Protein 1GGP (pdb70)

Nearest PDB structures (foldseek):
  1ggp-assembly1_A  TM=1.004E+00  e=8.289E-54  Trichosanthes kirilowii
  4zlb-assembly1_A  TM=9.704E-01  e=1.045E-26  Momordica charantia
  1cf5-assembly2_B  TM=9.582E-01  e=6.736E-24  Momordica charantia
  3bwh-assembly1_A  TM=9.486E-01  e=6.736E-24  Cucurbita moschata
  1hwp-assembly1_A  TM=9.350E-01  e=6.529E-22  Sambucus ebulus

Organism: Trichosanthes kirilowii (NCBI:txid3677)

Foldseek 3Di:
DDLVVLVVQLVCVLVVQFDDDDPQATAGDAPPADLVGQWDWDWDAAPRQMKIFTFGSQAGFTQWMDQPQEIEGEPPHDPSCCVPPVVNHDYYYDPHGRDQVTLCVVLVHHQQPAKEECVHLNCLSVCVNVDPSSSNSSSRPCQQRVLCSFWVVSSCVNNVCVVVVHIHGDDQQSVLCSVCQQVLQAQQAQCVVVPFFGDFFRWGADPVRHTDTDGGCPDCNHPVTGRYHNDDHD/DFKDKFFKAAQPLFGWFFPPQDAAFTFIWGARDDPDQRGMWMQGDLQFTAGNQFTWFWDPPPFTGTHTHHPVVDDPLGGHWDADLLQWIGRVSVQWTWFFPDRDHRGTTGIGHPLLWLRGGMATHRDFFWDKFWKAFPPRWTWFQPDPQWAIFTHHDPPDDQRRIWTQGRSQATAGDVPRFKTWFAPPLPDWDFIGIDGPPGGLGRHWGQDPLQFIARVNVRWTWADPPRDGHPGGIHTHHDPVPSRRGMDTHD

CATH classification: 3.40.420.10 (+1 more: 4.10.470.10)

Secondary structure (P-SEA, 3-state):
ccaaaaaaaaaaaaaaccccccccccccccccccccccbbbbbbccccbbbbbbcccccccccccccccbbbbccccccccccccccccccccccccccaaaaaaaccccccccccccccccaaaaaaacccccaaaaaaaccccaaaaacaaaaaaaaaaaaacccccccaaaaaaaaaaaaaaaaaaacccccccccbbbbbbccccccccccccccccccccccccccccc/cccccccccccccbbbbccccccccbbbbbcccccccccbbbbcccccccccccccccccccbbbbbccccccccccccbbbbccccccccccccbbbbbcccccccbbbbbccccccccbbbbcccccbbbbbbbcccccccccccccccbbbbcccccccccbbbbcccbbbbbcccccccccccccccccbbbbccccccccccccccccccccccccccccccccccccccbbbbbcccccccccccccc

InterPro domains:
  IPR001574 Ribosome-inactivating protein [PF00161] (3-189)
  IPR001574 Ribosome-inactivating protein [PTHR33453] (46-208)
  IPR016138 Ribosome-inactivating protein, subdomain 1 [G3DSA:3.40.420.10] (1-149)
  IPR016139 Ribosome-inactivating protein, subdomain 2 [G3DSA:4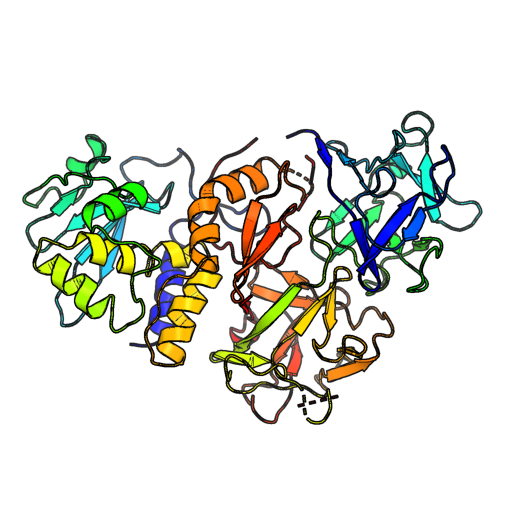.10.470.10] (150-234)
  IPR017988 Ribosome-inactivating protein conserved site [PS00275] (142-158)
  IPR017989 Ribosome-inactivating protein type 1/2 [PR00396] (4-17)
  IPR017989 Ribosome-inactivating protein type 1/2 [PR00396] (50-65)
  IPR017989 Ribosome-inactivating protein type 1/2 [PR00396] (111-125)
  IPR017989 Ribosome-inactivating protein type 1/2 [PR00396] (138-158)
  IPR017989 Ribosome-inactivating protein type 1/2 [PR00396] (172-189)
  IPR036041 Ribosome-inactivating protein superfamily [SSF56371] (2-230)

Solvent-accessible surface area: 20089 Å² total; per-residue (Å²): 137,68,39,72,72,30,41,52,54,0,84,126,35,24,96,80,11,57,13,124,101,68,74,38,3,17,11,4,56,37,78,86,39,88,109,82,121,14,49,31,86,31,112,20,76,38,102,131,52,100,4,16,17,2,10,26,17,38,66,16,32,7,10,0,8,72,16,59,71,48,0,20,0,4,51,64,24,75,58,60,0,45,90,60,30,20,68,220,22,64,65,77,105,23,82,29,37,36,73,33,54,40,0,25,155,51,16,66,32,69,24,113,65,9,80,1,1,44,86,13,44,89,69,0,6,32,37,4,57,76,72,102,105,11,8,103,12,8,0,9,11,11,2,5,24,14,2,0,4,25,0,33,2,0,17,19,21,0,4,42,7,38,55,87,166,69,60,53,41,0,45,18,0,0,26,14,3,7,91,29,13,46,82,10,0,31,28,3,26,10,4,83,21,2,37,0,1,3,85,69,55,12,56,6,41,9,51,96,90,93,89,33,66,4,8,0,7,24,12,24,10,2,24,4,4,0,10,1,0,27,110,88,67,107,93,55,62,11,75,2,19,3,0,0,33,57,18,37,0,2,7,0,72,59,96,38,129,67,61,18,25,2,2,0,60,99,36,41,125,48,111,19,1,64,2,33,1,54,160,57,23,13,0,60,24,53,62,13,0,4,10,13,46,76,87,167,116,17,38,1,7,6,82,65,38,124,123,20,65,80,104,59,6,32,0,93,18,47,81,27,2,6,0,38,0,69,61,48,64,44,0,3,3,1,56,47,26,93,50,105,33,92,2,18,5,99,90,60,62,73,11,7,13,4,1,2,12,0,0,29,46,13,79,42,27,47,4,32,0,11,15,18,80,45,36,0,0,35,13,4,92,54,59,50,32,0,54,1,26,149,37,184,89,64,50,38,76,0,40,2,4,15,16,0,2,24,4,4,15,11,76,104,65,55,96,14,0,0,22,7,56,81,38,95,49,71,139,25,2,56,9,42,132,36,84,10,50,13,25,1,0,6,16,24,34,31,85,2,7,0,22,2,2,128,42,94,47,10,0,10,9,85,50,80,56,13,69,71,91,26,2,10,9,84,145,101,45,101,36,107,45,9,83,2,12,7,18,18

B-factor: mean 17.13, std 18.04, range [2.0, 98.89]

Structure (mmCIF, N/CA/C/O backbone):
data_1GGP
#
_entry.id   1GGP
#
_cell.length_a   44.960
_cell.length_b   69.870
_cell.length_c   180.960
_cell.angle_alpha   90.00
_cell.angle_beta   90.00
_cell.angle_gamma   90.00
#
_symmetry.space_group_name_H-M   'P 21 21 21'
#
loop_
_entity.id
_entity.type
_entity.pdbx_description
1 polymer 'PROTEIN (LECTIN 1 A CHAIN)'
2 polymer 'PROTEIN (LECTIN 1 B CHAIN)'
3 water water
#
loop_
_atom_site.group_PDB
_atom_site.id
_atom_site.type_symbol
_atom_site.label_atom_id
_atom_site.label_alt_id
_atom_site.label_comp_id
_atom_site.label_asym_id
_atom_site.label_entity_id
_atom_site.label_seq_id
_atom_site.pdbx_PDB_ins_code
_atom_site.Cartn_x
_atom_site.Cartn_y
_atom_site.Cartn_z
_atom_site.occupancy
_atom_site.B_iso_or_equiv
_atom_site.auth_seq_id
_atom_site.auth_comp_id
_atom_site.auth_asym_id
_atom_site.auth_atom_id
_atom_site.pdbx_PDB_model_num
ATOM 1 N N . SER A 1 1 ? 34.295 23.272 46.176 1.00 60.15 12 SER A N 1
ATOM 2 C CA . SER A 1 1 ? 35.027 22.834 44.950 1.00 60.15 12 SER A CA 1
ATOM 3 C C . SER A 1 1 ? 34.095 22.088 44.001 1.00 60.15 12 SER A C 1
ATOM 4 O O . SER A 1 1 ? 34.312 20.916 43.687 1.00 70.23 12 SER A O 1
ATOM 7 N N . THR A 1 2 ? 33.049 22.773 43.554 1.00 10.45 13 THR A N 1
ATOM 8 C CA . THR A 1 2 ? 32.094 22.172 42.633 1.00 10.45 13 THR A CA 1
ATOM 9 C C . THR A 1 2 ? 31.628 23.182 41.582 1.00 10.45 13 THR A C 1
ATOM 10 O O . THR A 1 2 ? 31.674 24.391 41.801 1.00 16.97 13 THR A O 1
ATOM 14 N N . ASP A 1 3 ? 31.206 22.664 40.432 1.00 30.65 14 ASP A N 1
ATOM 15 C CA . ASP A 1 3 ? 30.741 23.490 39.328 1.00 30.65 14 ASP A CA 1
ATOM 16 C C . ASP A 1 3 ? 29.389 24.117 39.628 1.00 30.65 14 ASP A C 1
ATOM 17 O O . ASP A 1 3 ? 29.146 25.273 39.285 1.00 7.68 14 ASP A O 1
ATOM 22 N N . ALA A 1 4 ? 28.507 23.346 40.256 1.00 2.11 15 ALA A N 1
ATOM 23 C CA . ALA A 1 4 ? 27.179 23.822 40.605 1.00 2.11 15 ALA A CA 1
ATOM 24 C C . ALA A 1 4 ? 27.286 24.949 41.623 1.00 2.11 15 ALA A C 1
ATOM 25 O O . ALA A 1 4 ? 26.641 25.989 41.484 1.00 35.54 15 ALA A O 1
ATOM 27 N N . SER A 1 5 ? 28.109 24.733 42.644 1.00 27.09 16 SER A N 1
ATOM 28 C CA . SER A 1 5 ? 28.315 25.720 43.697 1.00 27.09 16 SER A CA 1
ATOM 29 C C . SER A 1 5 ? 28.859 26.999 43.088 1.00 27.09 16 SER A C 1
ATOM 30 O O . SER A 1 5 ? 28.486 28.103 43.491 1.00 7.38 16 SER A O 1
ATOM 33 N N . TYR A 1 6 ? 29.744 26.830 42.111 1.00 62.29 17 TYR A N 1
ATOM 34 C CA . TYR A 1 6 ? 30.366 27.943 41.407 1.00 62.29 17 TYR A CA 1
ATOM 35 C C . TYR A 1 6 ? 29.396 28.526 40.390 1.00 62.29 17 TYR A C 1
ATOM 36 O O . TYR A 1 6 ? 29.366 29.739 40.167 1.00 2.21 17 TYR A O 1
ATOM 45 N N . ASN A 1 7 ? 28.619 27.648 39.762 1.00 2.41 18 ASN A N 1
ATOM 46 C CA . ASN A 1 7 ? 27.637 28.070 38.779 1.00 2.41 18 ASN A CA 1
ATOM 47 C C . ASN A 1 7 ? 26.644 28.936 39.520 1.00 2.41 18 ASN A C 1
ATOM 48 O O . ASN A 1 7 ? 26.522 30.133 39.245 1.00 20.10 18 ASN A O 1
ATOM 53 N N . ALA A 1 8 ? 25.943 28.332 40.474 1.00 24.86 19 ALA A N 1
ATOM 54 C CA . ALA A 1 8 ? 24.965 29.065 41.259 1.00 24.86 19 ALA A CA 1
ATOM 55 C C . ALA A 1 8 ? 25.591 30.383 41.716 1.00 24.86 19 ALA A C 1
ATOM 56 O O . ALA A 1 8 ? 24.947 31.430 41.686 1.00 9.30 19 ALA A O 1
ATOM 58 N N . ASP A 1 9 ? 26.858 30.327 42.114 1.00 4.78 20 ASP A N 1
ATOM 59 C CA . ASP A 1 9 ? 27.570 31.515 42.566 1.00 4.78 20 ASP A CA 1
ATOM 60 C C . ASP A 1 9 ? 27.463 32.698 41.593 1.00 4.78 20 ASP A C 1
ATOM 61 O O . ASP A 1 9 ? 26.894 33.736 41.941 1.00 23.86 20 ASP A O 1
ATOM 66 N N . ILE A 1 10 ? 28.009 32.547 40.383 1.00 2.18 21 ILE A N 1
ATOM 67 C CA . ILE A 1 10 ? 27.966 33.631 39.400 1.00 2.18 21 ILE A CA 1
ATOM 68 C C . ILE A 1 10 ? 26.538 33.907 38.948 1.00 2.18 21 ILE A C 1
ATOM 69 O O . ILE A 1 10 ? 26.232 35.001 38.474 1.00 3.52 21 ILE A O 1
ATOM 74 N N . LYS A 1 11 ? 25.664 32.918 39.091 1.00 2.02 22 LYS A N 1
ATOM 75 C CA . LYS A 1 11 ? 24.271 33.104 38.717 1.00 2.02 22 LYS A CA 1
ATOM 76 C C . LYS A 1 11 ? 23.701 34.204 39.613 1.00 2.02 22 LYS A C 1
ATOM 77 O O . LYS A 1 11 ? 23.106 35.163 39.136 1.00 11.34 22 LYS A O 1
ATOM 83 N N . GLU A 1 12 ? 23.908 34.057 40.917 1.00 9.02 23 GLU A N 1
ATOM 84 C CA . GLU A 1 12 ? 23.433 35.026 41.896 1.00 9.02 23 GLU A CA 1
ATOM 85 C C . GLU A 1 12 ? 24.072 36.400 41.687 1.00 9.02 23 GLU A C 1
ATOM 86 O O . GLU A 1 12 ? 23.598 37.405 42.215 1.00 38.77 23 GLU A O 1
ATOM 92 N N . GLU A 1 13 ? 25.154 36.429 40.916 1.00 28.48 24 GLU A N 1
ATOM 93 C CA . GLU A 1 13 ? 25.865 37.669 40.623 1.00 28.48 24 GLU A CA 1
ATOM 94 C C . GLU A 1 13 ? 25.280 38.327 39.377 1.00 28.48 24 GLU A C 1
ATOM 95 O O . GLU A 1 13 ? 25.286 39.550 39.239 1.00 34.46 24 GLU A O 1
ATOM 101 N N . ARG A 1 14 ? 24.774 37.498 38.472 1.00 12.21 25 ARG A N 1
ATOM 102 C CA . ARG A 1 14 ? 24.194 37.981 37.229 1.00 12.21 25 ARG A CA 1
ATOM 103 C C . ARG A 1 14 ? 22.786 38.491 37.452 1.00 12.21 25 ARG A C 1
ATOM 104 O O . ARG A 1 14 ? 22.392 39.481 36.850 1.00 2.26 25 ARG A O 1
ATOM 112 N N . ASP A 1 15 ? 22.025 37.806 38.304 1.00 21.84 26 ASP A N 1
ATOM 113 C CA . ASP A 1 15 ? 20.649 38.210 38.605 1.00 21.84 26 ASP A CA 1
ATOM 114 C C . ASP A 1 15 ? 20.560 38.865 39.982 1.00 21.84 26 ASP A C 1
ATOM 115 O O . ASP A 1 15 ? 19.881 38.379 40.884 1.00 25.25 26 ASP A O 1
ATOM 120 N N . ALA A 1 16 ? 21.268 39.977 40.123 1.00 47.19 27 ALA A N 1
ATOM 121 C CA . ALA A 1 16 ? 21.306 40.738 41.361 1.00 47.19 27 ALA A CA 1
ATOM 122 C C . ALA A 1 16 ? 21.822 42.120 40.995 1.00 47.19 27 ALA A C 1
ATOM 123 O O . ALA A 1 16 ? 21.665 43.085 41.744 1.00 52.86 27 ALA A O 1
ATOM 125 N N . ALA A 1 17 ? 22.439 42.196 39.820 1.00 24.92 28 ALA A N 1
ATOM 126 C CA . ALA A 1 17 ? 22.987 43.443 39.305 1.00 24.92 28 ALA A CA 1
ATOM 127 C C . ALA A 1 17 ? 22.557 43.582 37.851 1.00 24.92 28 ALA A C 1
ATOM 128 O O . ALA A 1 17 ? 23.389 43.726 36.960 1.00 23.72 28 ALA A O 1
ATOM 130 N N . GLU A 1 18 ? 21.251 43.538 37.612 1.00 8.57 29 GLU A N 1
ATOM 131 C CA . GLU A 1 18 ? 20.749 43.636 36.251 1.00 8.57 29 GLU A CA 1
ATOM 132 C C . GLU A 1 18 ? 19.348 44.230 36.119 1.00 8.57 29 GLU A C 1
ATOM 133 O O . GLU A 1 18 ? 18.402 43.767 36.755 1.00 9.49 29 GLU A O 1
ATOM 139 N N . GLY A 1 19 ? 19.229 45.260 35.286 1.00 2.04 30 GLY A N 1
ATOM 140 C CA . GLY A 1 19 ? 17.942 45.881 35.049 1.00 2.04 30 GLY A CA 1
ATOM 141 C C . GLY A 1 19 ? 17.539 45.455 33.653 1.00 2.04 30 GLY A C 1
ATOM 142 O O . GLY A 1 19 ? 18.414 45.117 32.857 1.00 95.83 30 GLY A O 1
ATOM 143 N N . PRO A 1 20 ? 16.237 45.451 33.317 1.00 72.47 31 PRO A N 1
ATOM 144 C CA . PRO A 1 20 ? 15.691 45.065 32.011 1.00 72.47 31 PRO A CA 1
ATOM 145 C C . PRO A 1 20 ? 16.657 45.005 30.820 1.00 72.47 31 PRO A C 1
ATOM 146 O O . PRO A 1 20 ? 17.415 45.934 30.567 1.00 29.94 31 PRO A O 1
ATOM 150 N N . MET A 1 21 ? 16.591 43.898 30.087 1.00 2.07 32 MET A N 1
ATOM 151 C CA . MET A 1 21 ? 17.452 43.634 28.935 1.00 2.07 32 MET A CA 1
ATOM 152 C C . MET A 1 21 ? 17.123 44.406 27.664 1.00 2.07 32 MET A C 1
ATOM 153 O O . MET A 1 21 ? 16.146 45.153 27.617 1.00 22.37 32 MET A O 1
ATOM 158 N N . ALA A 1 22 ? 17.952 44.203 26.636 1.00 18.13 33 ALA A N 1
ATOM 159 C CA . ALA A 1 22 ? 17.804 44.857 25.330 1.00 18.13 33 ALA A CA 1
ATOM 160 C C . ALA A 1 22 ? 17.544 43.848 24.208 1.00 18.13 33 ALA A C 1
ATOM 161 O O . ALA A 1 22 ? 16.430 43.772 23.685 1.00 89.61 33 ALA A O 1
ATOM 163 N N . HIS A 1 23 ? 18.568 43.086 23.826 1.00 2.00 34 HIS A N 1
ATOM 164 C CA . HIS A 1 23 ? 18.413 42.074 22.778 1.00 2.00 34 HIS A CA 1
ATOM 165 C C . HIS A 1 23 ? 18.253 40.709 23.430 1.00 2.00 34 HIS A C 1
ATOM 166 O O . HIS A 1 23 ? 18.540 39.680 22.825 1.00 2.14 34 HIS A O 1
ATOM 173 N N . GLY A 1 24 ? 17.783 40.707 24.670 1.00 3.05 35 GLY A N 1
ATOM 174 C CA . GLY A 1 24 ? 17.609 39.459 25.383 1.00 3.05 35 GLY A CA 1
ATOM 175 C C . GLY A 1 24 ? 18.728 39.328 26.394 1.00 3.05 35 GLY A C 1
ATOM 176 O O . GLY A 1 24 ? 18.744 38.412 27.220 1.00 33.47 35 GLY A O 1
ATOM 177 N N . ILE A 1 25 ? 19.677 40.255 26.311 1.00 17.75 36 ILE A N 1
ATOM 178 C CA . ILE A 1 25 ? 20.811 40.284 27.220 1.00 17.75 36 ILE A CA 1
ATOM 179 C C . ILE A 1 25 ? 20.564 41.406 28.210 1.00 17.75 36 ILE A C 1
ATOM 180 O O . ILE A 1 25 ? 20.392 42.563 27.819 1.00 2.03 36 ILE A O 1
ATOM 185 N N . PRO A 1 26 ? 20.533 41.076 29.508 1.00 2.04 37 PRO A N 1
ATOM 186 C CA . PRO A 1 26 ? 20.303 42.076 30.557 1.00 2.04 37 PRO A CA 1
ATOM 187 C C . PRO A 1 26 ? 21.350 43.180 30.524 1.00 2.04 37 PRO A C 1
ATOM 188 O O . PRO A 1 26 ? 22.364 43.073 29.844 1.00 3.87 37 PRO A O 1
ATOM 192 N N . ALA A 1 27 ? 21.091 44.244 31.268 1.00 10.67 38 ALA A N 1
ATOM 193 C CA . ALA A 1 27 ? 22.010 45.366 31.329 1.00 10.67 38 ALA A CA 1
ATOM 194 C C . ALA A 1 27 ? 22.049 45.963 32.728 1.00 10.67 38 ALA A C 1
ATOM 195 O O . ALA A 1 27 ? 21.045 45.995 33.444 1.00 5.48 38 ALA A O 1
ATOM 197 N N . LEU A 1 28 ? 23.222 46.440 33.109 1.00 5.10 39 LEU A N 1
ATOM 198 C CA . LEU A 1 28 ? 23.414 47.026 34.423 1.00 5.10 39 LEU A CA 1
ATOM 199 C C . LEU A 1 28 ? 22.565 48.286 34.616 1.00 5.10 39 LEU A C 1
ATOM 200 O O . LEU A 1 28 ? 22.159 48.929 33.642 1.00 2.18 39 LEU A O 1
ATOM 205 N N . ASN A 1 29 ? 22.285 48.626 35.874 1.00 11.36 40 ASN A N 1
ATOM 206 C CA . ASN A 1 29 ? 21.493 49.814 36.187 1.00 11.36 40 ASN A CA 1
ATOM 207 C C . ASN A 1 29 ? 22.262 51.101 35.883 1.00 11.36 40 ASN A C 1
ATOM 208 O O . ASN A 1 29 ? 23.465 51.195 36.140 1.00 18.87 40 ASN A O 1
ATOM 213 N N . ALA A 1 30 ? 21.555 52.085 35.330 1.00 22.41 41 ALA A N 1
ATOM 214 C CA . ALA A 1 30 ? 22.149 53.369 34.971 1.00 22.41 41 ALA A CA 1
ATOM 215 C C . ALA A 1 30 ? 22.266 54.278 36.189 1.00 22.41 41 ALA A C 1
ATOM 216 O O . ALA A 1 30 ? 22.068 53.839 37.323 1.00 2.29 41 ALA A O 1
ATOM 218 N N . GLY A 1 31 ? 22.585 55.547 35.950 1.00 65.43 43 GLY A N 1
ATOM 219 C CA . GLY A 1 31 ? 22.724 56.500 37.038 1.00 65.43 43 GLY A CA 1
ATOM 220 C C . GLY A 1 31 ? 21.566 56.493 38.020 1.00 65.43 43 GLY A C 1
ATOM 221 O O . GLY A 1 31 ? 21.582 57.221 39.013 1.00 38.80 43 GLY A O 1
ATOM 222 N N . ALA A 1 32 ? 20.554 55.679 37.742 1.00 53.39 44 ALA A N 1
ATOM 223 C CA . ALA A 1 32 ? 19.394 55.569 38.614 1.00 53.39 44 ALA A CA 1
ATOM 224 C C . ALA A 1 32 ? 19.766 54.766 39.858 1.00 53.39 44 ALA A C 1
ATOM 225 O O . ALA A 1 32 ? 18.964 53.984 40.369 1.00 75.10 44 ALA A O 1
ATOM 227 N N . LEU A 1 33 ? 20.992 54.960 40.337 1.00 7.17 45 LEU A N 1
ATOM 228 C CA . LEU A 1 33 ? 21.476 54.263 41.523 1.00 7.17 45 LEU A CA 1
ATOM 229 C C . LEU A 1 33 ? 21.940 55.236 42.595 1.00 7.17 45 LEU A C 1
ATOM 230 O O . LEU A 1 33 ? 22.789 56.088 42.343 1.00 2.49 45 LEU A O 1
ATOM 235 N N . ASP A 1 34 ? 21.370 55.105 43.789 1.00 14.82 46 ASP A N 1
ATOM 236 C CA . ASP A 1 34 ? 21.740 55.948 44.920 1.00 14.82 46 ASP A CA 1
ATOM 237 C C . ASP A 1 34 ? 23.041 55.388 45.478 1.00 14.82 46 ASP A C 1
ATOM 238 O O . ASP A 1 34 ? 23.247 54.174 45.466 1.00 71.85 46 ASP A O 1
ATOM 243 N N . GLU A 1 35 ? 23.919 56.259 45.964 1.00 2.06 47 GLU A N 1
ATOM 244 C CA . GLU A 1 35 ? 25.184 55.792 46.522 1.00 2.06 47 GLU A CA 1
ATOM 245 C C . GLU A 1 35 ? 24.841 54.796 47.621 1.00 2.06 47 GLU A C 1
ATOM 246 O O . GLU A 1 35 ? 25.700 54.067 48.120 1.00 36.16 47 GLU A O 1
ATOM 252 N N . ALA A 1 36 ? 23.560 54.771 47.975 1.00 13.43 48 ALA A N 1
ATOM 253 C CA . ALA A 1 36 ? 23.040 53.881 49.000 1.00 13.43 48 ALA A CA 1
ATOM 254 C C . ALA A 1 36 ? 22.524 52.599 48.369 1.00 13.43 48 ALA A C 1
ATOM 255 O O . ALA A 1 36 ? 21.661 51.929 48.929 1.00 29.76 48 ALA A O 1
ATOM 257 N N . ARG A 1 37 ? 23.054 52.266 47.198 1.00 37.18 49 ARG A N 1
ATOM 258 C CA . ARG A 1 37 ? 22.653 51.055 46.495 1.00 37.18 49 ARG A CA 1
ATOM 259 C C . ARG A 1 37 ? 23.538 50.826 45.277 1.00 37.18 49 ARG A C 1
ATOM 260 O O . ARG A 1 37 ? 23.254 49.968 44.440 1.00 28.05 49 ARG A O 1
ATOM 268 N N . ALA A 1 38 ? 24.616 51.598 45.185 1.00 2.01 50 ALA A N 1
ATOM 269 C CA . ALA A 1 38 ? 25.541 51.468 44.069 1.00 2.01 50 ALA A CA 1
ATOM 270 C C . ALA A 1 38 ? 26.612 50.444 44.399 1.00 2.01 50 ALA A C 1
ATOM 271 O O . ALA A 1 38 ? 27.378 50.046 43.528 1.00 18.78 50 ALA A O 1
ATOM 273 N N . TYR A 1 39 ? 26.657 50.002 45.650 1.00 35.51 51 TYR A N 1
ATOM 274 C CA . TYR A 1 39 ? 27.674 49.041 46.055 1.00 35.51 51 TYR A CA 1
ATOM 275 C C . TYR A 1 39 ? 27.169 47.671 46.480 1.00 35.51 51 TYR A C 1
ATOM 276 O O . TYR A 1 39 ? 26.309 47.544 47.350 1.00 9.13 51 TYR A O 1
ATOM 285 N N . ALA A 1 40 ? 27.725 46.642 45.851 1.00 2.00 52 ALA A N 1
ATOM 286 C CA . ALA A 1 40 ? 27.366 45.263 46.152 1.00 2.00 52 ALA A CA 1
ATOM 287 C C . ALA A 1 40 ? 28.540 44.620 46.870 1.00 2.00 52 ALA A C 1
ATOM 288 O O . ALA A 1 40 ? 29.699 44.868 46.527 1.00 13.30 52 ALA A O 1
ATOM 290 N N . THR A 1 41 ? 28.241 43.800 47.868 1.00 3.55 53 THR A N 1
ATOM 291 C CA . THR A 1 41 ? 29.279 43.134 48.641 1.00 3.55 53 THR A CA 1
ATOM 292 C C . THR A 1 41 ? 29.233 41.634 48.396 1.00 3.55 53 THR A C 1
ATOM 293 O O . THR A 1 41 ? 28.183 41.007 48.489 1.00 2.13 53 THR A O 1
ATOM 297 N N . VAL A 1 42 ? 30.385 41.071 48.063 1.00 3.92 54 VAL A N 1
ATOM 298 C CA . VAL A 1 42 ? 30.495 39.647 47.787 1.00 3.92 54 VAL A CA 1
ATOM 299 C C . VAL A 1 42 ? 31.518 39.065 48.755 1.00 3.92 54 VAL A C 1
ATOM 300 O O . VAL A 1 42 ? 32.550 39.681 49.026 1.00 2.00 54 VAL A O 1
ATOM 304 N N . ASP A 1 43 ? 31.225 37.889 49.293 1.00 5.49 55 ASP A N 1
ATOM 305 C CA . ASP A 1 43 ? 32.147 37.251 50.221 1.00 5.49 55 ASP A CA 1
ATOM 306 C C . ASP A 1 43 ? 32.892 36.139 49.503 1.00 5.49 55 ASP A C 1
ATOM 307 O O . ASP A 1 43 ? 32.402 35.583 48.521 1.00 30.87 55 ASP A O 1
ATOM 312 N N . SER A 1 44 ? 34.082 35.822 49.996 1.00 20.68 56 SER A N 1
ATOM 313 C CA . SER A 1 44 ? 34.899 34.776 49.401 1.00 20.68 56 SER A CA 1
ATOM 314 C C . SER A 1 44 ? 35.762 34.095 50.465 1.00 20.68 56 SER A C 1
ATOM 315 O O . SER A 1 44 ? 36.671 34.705 51.026 1.00 5.23 56 SER A O 1
ATOM 318 N N . ALA A 1 45 ? 35.466 32.827 50.736 1.00 36.92 57 ALA A N 1
ATOM 319 C CA . ALA A 1 45 ? 36.204 32.056 51.729 1.00 36.92 57 ALA A CA 1
ATOM 320 C C . ALA A 1 45 ? 37.010 30.933 51.066 1.00 36.92 57 ALA A C 1
ATOM 321 O O . ALA A 1 45 ? 36.762 30.589 49.909 1.00 2.00 57 ALA A O 1
ATOM 323 N N . ASN A 1 46 ? 37.976 30.379 51.803 1.00 42.35 58 ASN A N 1
ATOM 324 C CA . ASN A 1 46 ? 38.821 29.282 51.318 1.00 42.35 58 ASN A CA 1
ATOM 325 C C . ASN A 1 46 ? 39.188 28.333 52.473 1.00 42.35 58 ASN A C 1
ATOM 326 O O . ASN A 1 46 ? 38.366 27.514 52.890 1.00 18.47 58 ASN A O 1
ATOM 331 N N . THR A 1 47 ? 40.417 28.426 52.977 1.00 44.04 60 THR A N 1
ATOM 332 C CA . THR A 1 47 ? 40.836 27.592 54.103 1.00 44.04 60 THR A CA 1
ATOM 333 C C . THR A 1 47 ? 40.333 28.316 55.342 1.00 44.04 60 THR A C 1
ATOM 334 O O . THR A 1 47 ? 40.852 28.137 56.439 1.00 35.19 60 THR A O 1
ATOM 338 N N . ASP A 1 48 ? 39.318 29.146 55.122 1.00 18.56 61 ASP A N 1
ATOM 339 C CA . ASP A 1 48 ? 38.658 29.963 56.138 1.00 18.56 61 ASP A CA 1
ATOM 340 C C . ASP A 1 48 ? 39.274 31.359 56.223 1.00 18.56 61 ASP A C 1
ATOM 341 O O . ASP A 1 48 ? 39.094 32.092 57.199 1.00 38.43 61 ASP A O 1
ATOM 346 N N . GLU A 1 49 ? 40.011 31.703 55.173 1.00 2.00 62 GLU A N 1
ATOM 347 C CA . GLU A 1 49 ? 40.631 33.011 55.036 1.00 2.00 62 GLU A CA 1
ATOM 348 C C . GLU A 1 49 ? 39.711 33.639 54.011 1.00 2.00 62 GLU A C 1
ATOM 349 O O . GLU A 1 49 ? 39.822 33.360 52.826 1.00 33.05 62 GLU A O 1
ATOM 355 N N . GLU A 1 50 ? 38.787 34.469 54.474 1.00 2.02 63 GLU A N 1
ATOM 356 C CA . GLU A 1 50 ? 37.820 35.089 53.583 1.00 2.02 63 GLU A CA 1
ATOM 357 C C . GLU A 1 50 ? 37.967 36.587 53.391 1.00 2.02 63 GLU A C 1
ATOM 358 O O . GLU A 1 50 ? 38.490 37.297 54.251 1.00 74.75 63 GLU A O 1
ATOM 364 N N . VAL A 1 51 ? 37.496 37.055 52.240 1.00 23.02 64 VAL A N 1
ATOM 365 C CA . VAL A 1 51 ? 37.535 38.471 51.912 1.00 23.02 64 VAL A CA 1
ATOM 366 C C . VAL A 1 51 ? 36.124 38.949 51.600 1.00 23.02 64 VAL A C 1
ATOM 367 O O . VAL A 1 51 ? 35.154 38.188 51.666 1.00 2.00 64 VAL A O 1
ATOM 371 N N . SER A 1 52 ? 36.021 40.226 51.270 1.00 2.04 65 SER A N 1
ATOM 372 C CA . SER A 1 52 ? 34.747 40.829 50.931 1.00 2.04 65 SER A CA 1
ATOM 373 C C . SER A 1 52 ? 35.023 41.801 49.802 1.00 2.04 65 SER A C 1
ATOM 374 O O . SER A 1 52 ? 35.914 42.641 49.900 1.00 2.06 65 SER A O 1
ATOM 377 N N . VAL A 1 53 ? 34.278 41.685 48.718 1.00 4.70 66 VAL A N 1
ATOM 378 C CA . VAL A 1 53 ? 34.501 42.592 47.608 1.00 4.70 66 VAL A CA 1
ATOM 379 C C . VAL A 1 53 ? 33.389 43.627 47.522 1.00 4.70 66 VAL A C 1
ATOM 380 O O . VAL A 1 53 ? 32.219 43.321 47.749 1.00 15.30 66 VAL A O 1
ATOM 384 N N . ALA A 1 54 ? 33.774 44.860 47.215 1.00 2.02 67 ALA A N 1
ATOM 385 C CA . ALA A 1 54 ? 32.829 45.952 47.098 1.00 2.02 67 ALA A CA 1
ATOM 386 C C . ALA A 1 54 ? 32.775 46.398 45.650 1.00 2.02 67 ALA A C 1
ATOM 387 O O . ALA A 1 54 ? 33.486 47.316 45.250 1.00 19.18 67 ALA A O 1
ATOM 389 N N . VAL A 1 55 ? 31.925 45.749 44.863 1.00 24.02 68 VAL A N 1
ATOM 390 C CA . VAL A 1 55 ? 31.802 46.088 43.454 1.00 24.02 68 VAL A CA 1
ATOM 391 C C . VAL A 1 55 ? 30.750 47.156 43.192 1.00 24.02 68 VAL A C 1
ATOM 392 O O . VAL A 1 55 ? 29.812 47.339 43.974 1.00 2.06 68 VAL A O 1
ATOM 396 N N . ASP A 1 56 ? 30.932 47.861 42.079 1.00 3.18 69 ASP A N 1
ATOM 397 C CA . ASP A 1 56 ? 30.015 48.900 41.634 1.00 3.18 69 ASP A CA 1
ATOM 398 C C . ASP A 1 56 ? 28.993 48.153 40.793 1.00 3.18 69 ASP A C 1
ATOM 399 O O . ASP A 1 56 ? 29.361 47.436 39.865 1.00 6.72 69 ASP A O 1
ATOM 404 N N . VAL A 1 57 ? 27.715 48.301 41.111 1.00 16.02 70 VAL A N 1
ATOM 405 C CA . VAL A 1 57 ? 26.699 47.588 40.354 1.00 16.02 70 VAL A CA 1
ATOM 406 C C . VAL A 1 57 ? 26.287 48.284 39.066 1.00 16.02 70 VAL A C 1
ATOM 407 O O . VAL A 1 57 ? 25.445 47.772 38.326 1.00 2.95 70 VAL A O 1
ATOM 411 N N . THR A 1 58 ? 26.870 49.447 38.794 1.00 11.07 71 THR A N 1
ATOM 412 C CA . THR A 1 58 ? 26.554 50.157 37.562 1.00 11.07 71 THR A CA 1
ATOM 413 C C . THR A 1 58 ? 27.483 49.674 36.455 1.00 11.07 71 THR A C 1
ATOM 414 O O . THR A 1 58 ? 27.039 49.474 35.326 1.00 4.73 71 THR A O 1
ATOM 418 N N . ASN A 1 59 ? 28.766 49.485 36.778 1.00 2.66 72 ASN A N 1
ATOM 419 C CA . ASN A 1 59 ? 29.744 49.020 35.794 1.00 2.66 72 ASN A CA 1
ATOM 420 C C . ASN A 1 59 ? 30.567 47.804 36.231 1.00 2.66 72 ASN A C 1
ATOM 421 O O . ASN A 1 59 ? 31.498 47.396 35.532 1.00 10.80 72 ASN A O 1
ATOM 426 N N . LEU A 1 60 ? 30.226 47.233 37.384 1.00 2.38 73 LEU A N 1
ATOM 427 C CA . LEU A 1 60 ? 30.905 46.042 37.900 1.00 2.38 73 LEU A CA 1
ATOM 428 C C . LEU A 1 60 ? 32.367 46.190 38.344 1.00 2.38 73 LEU A C 1
ATOM 429 O O . LEU A 1 60 ? 33.141 45.229 38.252 1.00 2.57 73 LEU A O 1
ATOM 434 N N . ALA A 1 61 ? 32.751 47.359 38.848 1.00 13.32 74 ALA A N 1
ATOM 435 C CA . ALA A 1 61 ? 34.134 47.566 39.292 1.00 13.32 74 ALA A CA 1
ATOM 436 C C . ALA A 1 61 ? 34.339 47.350 40.793 1.00 13.32 74 ALA A C 1
ATOM 437 O O . ALA A 1 61 ? 33.454 47.634 41.597 1.00 32.22 74 ALA A O 1
ATOM 439 N N . VAL A 1 62 ? 35.511 46.842 41.165 1.00 2.05 75 VAL A N 1
ATOM 440 C CA . VAL A 1 62 ? 35.836 46.610 42.573 1.00 2.05 75 VAL A CA 1
ATOM 441 C C . VAL A 1 62 ? 36.369 47.916 43.160 1.00 2.05 75 VAL A C 1
ATOM 442 O O . VAL A 1 62 ? 37.458 48.360 42.808 1.00 31.11 75 VAL A O 1
ATOM 446 N N . VAL A 1 63 ? 35.601 48.523 44.055 1.00 2.01 76 VAL A N 1
ATOM 447 C CA . VAL A 1 63 ? 35.983 49.792 44.665 1.00 2.01 76 VAL A CA 1
ATOM 448 C C . VAL A 1 63 ? 36.787 49.676 45.968 1.00 2.01 76 VAL A C 1
ATOM 449 O O . VAL A 1 63 ? 37.258 50.687 46.502 1.00 2.03 76 VAL A O 1
ATOM 453 N N . ALA A 1 64 ? 36.939 48.449 46.465 1.00 2.01 77 ALA A N 1
ATOM 454 C CA . ALA A 1 64 ? 37.680 48.181 47.698 1.00 2.01 77 ALA A CA 1
ATOM 455 C C . ALA A 1 64 ? 37.413 46.768 48.197 1.00 2.01 77 ALA A C 1
ATOM 456 O O . ALA A 1 64 ? 36.545 46.069 47.674 1.00 9.24 77 ALA A O 1
ATOM 458 N N . TYR A 1 65 ? 38.154 46.361 49.223 1.00 5.48 78 TYR A N 1
ATOM 459 C CA . TYR A 1 65 ? 38.002 45.032 49.792 1.00 5.48 78 TYR A CA 1
ATOM 460 C C . TYR A 1 65 ? 38.394 45.000 51.269 1.00 5.48 78 TYR A C 1
ATOM 461 O O . TYR A 1 65 ? 39.350 45.658 51.680 1.00 2.00 78 TYR A O 1
ATOM 470 N N . ARG A 1 66 ? 37.643 44.227 52.056 1.00 21.45 79 ARG A N 1
ATOM 471 C CA . ARG A 1 66 ? 37.856 44.102 53.500 1.00 21.45 79 ARG A CA 1
ATOM 472 C C . ARG A 1 66 ? 38.699 42.901 53.926 1.00 21.45 79 ARG A C 1
ATOM 473 O O . ARG A 1 66 ? 38.682 41.853 53.279 1.00 23.48 79 ARG A O 1
ATOM 481 N N . ALA A 1 67 ? 39.418 43.064 55.035 1.00 3.06 80 ALA A N 1
ATOM 482 C CA . ALA A 1 67 ? 40.285 42.019 55.572 1.00 3.06 80 ALA A CA 1
ATOM 483 C C . ALA A 1 67 ? 40.204 41.914 57.098 1.00 3.06 80 ALA A C 1
ATOM 484 O O . ALA A 1 67 ? 41.221 42.003 57.791 1.00 41.66 80 ALA A O 1
ATOM 486 N N . GLY A 1 68 ? 38.993 41.719 57.615 1.00 73.78 81 GLY A N 1
ATOM 487 C CA . GLY A 1 68 ? 38.804 41.595 59.051 1.00 73.78 81 GLY A CA 1
ATOM 488 C C . GLY A 1 68 ? 38.626 42.924 59.758 1.00 73.78 81 GLY A C 1
ATOM 489 O O . GLY A 1 68 ? 37.547 43.233 60.266 1.00 82.91 81 GLY A O 1
ATOM 490 N N . SER A 1 69 ? 39.696 43.711 59.795 1.00 2.33 82 SER A N 1
ATOM 491 C CA . SER A 1 69 ? 39.675 45.018 60.432 1.00 2.33 82 SER A CA 1
ATOM 492 C C . SER A 1 69 ? 40.316 46.037 59.498 1.00 2.33 82 SER A C 1
ATOM 493 O O . SER A 1 69 ? 40.546 47.187 59.875 1.00 11.35 82 SER A O 1
ATOM 496 N N . ASN A 1 70 ? 40.599 45.608 58.271 1.00 36.97 83 ASN A N 1
ATOM 497 C CA . ASN A 1 70 ? 41.228 46.484 57.294 1.00 36.97 83 ASN A CA 1
ATOM 498 C C . ASN A 1 70 ? 40.580 46.403 55.92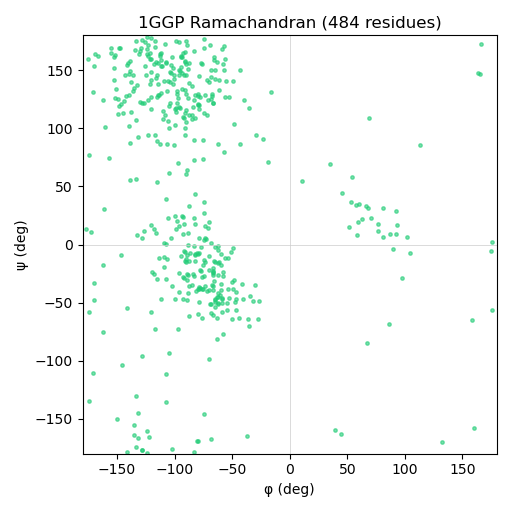0 1.00 36.97 83 ASN A C 1
ATOM 499 O O . ASN A 1 70 ? 40.288 45.320 55.425 1.00 46.86 83 ASN A O 1
ATOM 504 N N . SER A 1 71 ? 40.349 47.566 55.318 1.00 9.66 84 SER A N 1
ATOM 505 C CA . SER A 1 71 ? 39.759 47.655 53.988 1.00 9.66 84 SER A CA 1
ATOM 506 C C . SER A 1 71 ? 40.795 48.336 53.090 1.00 9.66 84 SER A C 1
ATOM 507 O O . SER A 1 71 ? 41.665 49.060 53.584 1.00 7.37 84 SER A O 1
ATOM 510 N N . TYR A 1 72 ? 40.718 48.096 51.782 1.00 2.01 85 TYR A N 1
ATOM 511 C CA . TYR A 1 72 ? 41.682 48.675 50.842 1.00 2.01 85 TYR A CA 1
ATOM 512 C C . TYR A 1 72 ? 40.998 49.138 49.563 1.00 2.01 85 TYR A C 1
ATOM 513 O O . TYR A 1 72 ? 40.682 48.334 48.693 1.00 12.76 85 TYR A O 1
ATOM 522 N N . PHE A 1 73 ? 40.788 50.446 49.456 1.00 16.50 86 PHE A N 1
ATOM 523 C CA . PHE A 1 73 ? 40.127 51.054 48.304 1.00 16.50 86 PHE A CA 1
ATOM 524 C C . PHE A 1 73 ? 41.085 51.391 47.161 1.00 16.50 86 PHE A C 1
ATOM 525 O O . PHE A 1 73 ? 42.186 51.888 47.394 1.00 5.79 86 PHE A O 1
ATOM 533 N N . HIS A 1 74 ? 40.656 51.128 45.928 1.00 2.00 87 HIS A N 1
ATOM 534 C CA . HIS A 1 74 ? 41.478 51.419 44.756 1.00 2.00 87 HIS A CA 1
ATOM 535 C C . HIS A 1 74 ? 41.605 52.932 44.585 1.00 2.00 87 HIS A C 1
ATOM 536 O O . HIS A 1 74 ? 40.715 53.688 44.960 1.00 14.17 87 HIS A O 1
ATOM 543 N N . ALA A 1 75 ? 42.723 53.361 44.018 1.00 2.24 88 ALA A N 1
ATOM 544 C CA . ALA A 1 75 ? 42.998 54.774 43.799 1.00 2.24 88 ALA A CA 1
ATOM 545 C C . ALA A 1 75 ? 41.868 55.532 43.111 1.00 2.24 88 ALA A C 1
ATOM 546 O O . ALA A 1 75 ? 41.662 56.715 43.374 1.00 29.97 88 ALA A O 1
ATOM 548 N N . ALA A 1 76 ? 41.138 54.855 42.232 1.00 5.56 89 ALA A N 1
ATOM 549 C CA . ALA A 1 76 ? 40.042 55.484 41.495 1.00 5.56 89 ALA A CA 1
ATOM 550 C C . ALA A 1 76 ? 38.745 55.550 42.289 1.00 5.56 89 ALA A C 1
ATOM 551 O O . ALA A 1 76 ? 37.678 55.753 41.715 1.00 4.46 89 ALA A O 1
ATOM 553 N N . ALA A 1 77 ? 38.828 55.391 43.606 1.00 36.68 90 ALA A N 1
ATOM 554 C CA . ALA A 1 77 ? 37.633 55.421 44.443 1.00 36.68 90 ALA A CA 1
ATOM 555 C C . ALA A 1 77 ? 37.177 56.835 44.809 1.00 36.68 90 ALA A C 1
ATOM 556 O O . ALA A 1 77 ? 37.946 57.625 45.363 1.00 45.78 90 ALA A O 1
ATOM 558 N N . PRO A 1 78 ? 35.913 57.176 44.493 1.00 32.96 91 PRO A N 1
ATOM 559 C CA . PRO A 1 78 ? 35.404 58.510 44.818 1.00 32.96 91 PRO A CA 1
ATOM 560 C C . PRO A 1 78 ? 35.332 58.684 46.331 1.00 32.96 91 PRO A C 1
ATOM 561 O O . PRO A 1 78 ? 35.290 57.700 47.072 1.00 2.03 91 PRO A O 1
ATOM 565 N N . GLY A 1 79 ? 35.317 59.935 46.783 1.00 17.87 92 GLY A N 1
ATOM 566 C CA . GLY A 1 79 ? 35.247 60.208 48.207 1.00 17.87 92 GLY A CA 1
ATOM 567 C C . GLY A 1 79 ? 34.070 59.531 48.885 1.00 17.87 92 GLY A C 1
ATOM 568 O O . GLY A 1 79 ? 34.249 58.765 49.830 1.00 2.00 92 GLY A O 1
ATOM 569 N N . SER A 1 80 ? 32.867 59.814 48.391 1.00 15.88 93 SER A N 1
ATOM 570 C CA . SER A 1 80 ? 31.625 59.262 48.935 1.00 15.88 93 SER A CA 1
ATOM 571 C C . SER A 1 80 ? 31.619 57.745 49.106 1.00 15.88 93 SER A C 1
ATOM 572 O O . SER A 1 80 ? 30.678 57.186 49.657 1.00 16.52 93 SER A O 1
ATOM 575 N N . SER A 1 81 ? 32.666 57.080 48.634 1.00 21.74 94 SER A N 1
ATOM 576 C CA . SER A 1 81 ? 32.741 55.630 48.737 1.00 21.74 94 SER A CA 1
ATOM 577 C C . SER A 1 81 ? 33.381 55.150 50.031 1.00 21.74 94 SER A C 1
ATOM 578 O O . SER A 1 81 ? 33.104 54.046 50.481 1.00 2.07 94 SER A O 1
ATOM 581 N N . LEU A 1 82 ? 34.243 55.973 50.623 1.00 19.97 95 LEU A N 1
ATOM 582 C CA . LEU A 1 82 ? 34.926 55.611 51.865 1.00 19.97 95 LEU A CA 1
ATOM 583 C C . LEU A 1 82 ? 33.991 55.801 53.063 1.00 19.97 95 LEU A C 1
ATOM 584 O O . LEU A 1 82 ? 34.006 55.024 54.018 1.00 19.80 95 LEU A O 1
ATOM 589 N N . SER A 1 83 ? 33.170 56.845 52.987 1.00 2.14 96 SER A N 1
ATOM 590 C CA . SER A 1 83 ? 32.231 57.202 54.044 1.00 2.14 96 SER A CA 1
ATOM 591 C C . SER A 1 83 ? 31.032 56.283 54.174 1.00 2.14 96 SER A C 1
ATOM 592 O O . SER A 1 83 ? 30.135 56.550 54.970 1.00 25.53 96 SER A O 1
ATOM 595 N N . HIS A 1 84 ? 30.998 55.211 53.393 1.00 2.00 97 HIS A N 1
ATOM 596 C CA . HIS A 1 84 ? 29.886 54.275 53.482 1.00 2.00 97 HIS A CA 1
ATOM 597 C C . HIS A 1 84 ? 30.169 52.906 52.888 1.00 2.00 97 HIS A C 1
ATOM 598 O O . HIS A 1 84 ? 29.261 52.242 52.399 1.00 21.48 97 HIS A O 1
ATOM 605 N N . LEU A 1 85 ? 31.429 52.487 52.934 1.00 30.17 98 LEU A N 1
ATOM 606 C CA . LEU A 1 85 ? 31.818 51.179 52.421 1.00 30.17 98 LEU A CA 1
ATOM 607 C C . LEU A 1 85 ? 32.066 50.250 53.612 1.00 30.17 98 LEU A C 1
ATOM 608 O O . LEU A 1 85 ? 31.141 49.612 54.118 1.00 38.21 98 LEU A O 1
ATOM 613 N N . PHE A 1 86 ? 33.315 50.177 54.055 1.00 8.72 99 PHE A N 1
ATOM 614 C CA . PHE A 1 86 ? 33.683 49.354 55.202 1.00 8.72 99 PHE A CA 1
ATOM 615 C C . PHE A 1 86 ? 34.157 50.349 56.246 1.00 8.72 99 PHE A C 1
ATOM 616 O O . PHE A 1 86 ? 35.267 50.244 56.768 1.00 12.98 99 PHE A O 1
ATOM 624 N N . SER A 1 87 ? 33.298 51.324 56.527 1.00 8.98 100 SER A N 1
ATOM 625 C CA . SER A 1 87 ? 33.586 52.408 57.471 1.00 8.98 100 SER A CA 1
ATOM 626 C C . SER A 1 87 ? 34.033 51.998 58.871 1.00 8.98 100 SER A C 1
ATOM 627 O O . SER A 1 87 ? 34.895 52.637 59.462 1.00 2.09 100 SER A O 1
ATOM 630 N N . ARG A 1 88 ? 33.444 50.935 59.394 1.00 3.28 101 ARG A N 1
ATOM 631 C CA . ARG A 1 88 ? 33.770 50.456 60.732 1.00 3.28 101 ARG A CA 1
ATOM 632 C C . ARG A 1 88 ? 35.134 49.763 60.778 1.00 3.28 101 ARG A C 1
ATOM 633 O O . ARG A 1 88 ? 35.453 49.061 61.737 1.00 13.30 101 ARG A O 1
ATOM 641 N N . SER A 1 89 ? 35.940 49.979 59.742 1.00 2.01 102 SER A N 1
ATOM 642 C CA . SER A 1 89 ? 37.269 49.372 59.650 1.00 2.01 102 SER A CA 1
ATOM 643 C C . SER A 1 89 ? 38.377 50.420 59.547 1.00 2.01 102 SER A C 1
ATOM 644 O O . SER A 1 89 ? 38.114 51.615 59.504 1.00 15.86 102 SER A O 1
ATOM 647 N N . SER A 1 90 ? 39.621 49.958 59.506 1.00 24.13 103 SER A N 1
ATOM 648 C CA . SER A 1 90 ? 40.759 50.858 59.373 1.00 24.13 103 SER A CA 1
ATOM 649 C C . SER A 1 90 ? 41.012 50.996 57.873 1.00 24.13 103 SER A C 1
ATOM 650 O O . SER A 1 90 ? 41.701 50.175 57.262 1.00 21.31 103 SER A O 1
ATOM 653 N N . GLN A 1 91 ? 40.428 52.039 57.292 1.00 2.03 104 GLN A N 1
ATOM 654 C CA . GLN A 1 91 ? 40.524 52.313 55.863 1.00 2.03 104 GLN A CA 1
ATOM 655 C C . GLN A 1 91 ? 41.951 52.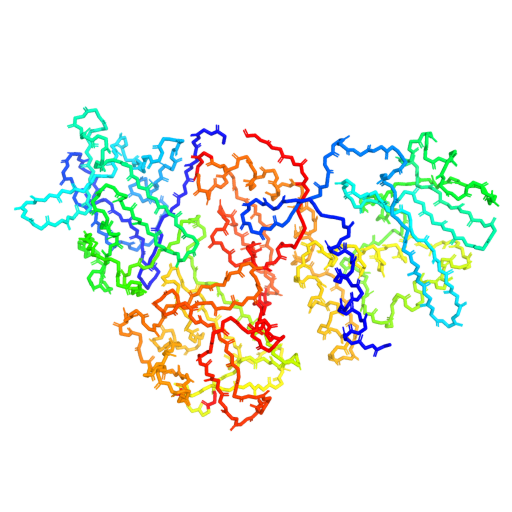424 55.357 1.00 2.03 104 GLN A C 1
ATOM 656 O O . GLN A 1 91 ? 42.878 52.659 56.133 1.00 27.77 104 GLN A O 1
ATOM 662 N N . HIS A 1 92 ? 42.114 52.254 54.046 1.00 14.38 105 HIS A N 1
ATOM 663 C CA . HIS A 1 92 ? 43.418 52.335 53.389 1.00 14.38 105 HIS A CA 1
ATOM 664 C C . HIS A 1 92 ? 43.206 52.710 51.926 1.00 14.38 105 HIS A C 1
ATOM 665 O O . HIS A 1 92 ? 42.088 52.617 51.421 1.00 21.03 105 HIS A O 1
ATOM 672 N N . THR A 1 93 ? 44.277 53.130 51.251 1.00 2.67 106 THR A N 1
ATOM 673 C CA . THR A 1 93 ? 44.200 53.505 49.835 1.00 2.67 106 THR A CA 1
ATOM 674 C C . THR A 1 93 ? 45.323 52.858 49.025 1.00 2.67 106 THR A C 1
ATOM 675 O O . THR A 1 93 ? 46.470 52.822 49.461 1.00 8.60 106 THR A O 1
ATOM 679 N N . LEU A 1 94 ? 44.991 52.349 47.843 1.00 10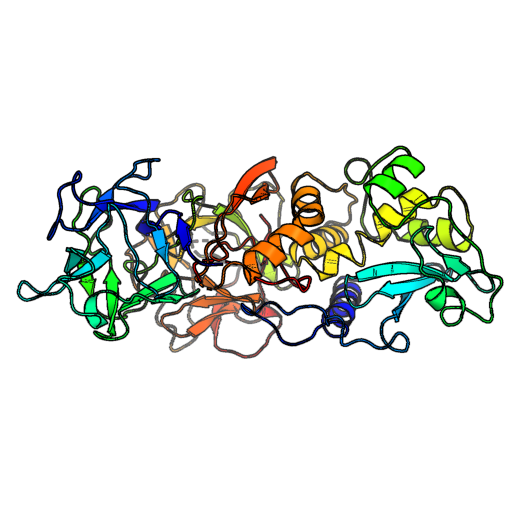.58 107 LEU A N 1
ATOM 680 C CA . LEU A 1 94 ? 45.980 51.699 46.983 1.00 10.58 107 LEU A CA 1
ATOM 681 C C . LEU A 1 94 ? 46.578 52.669 45.965 1.00 10.58 107 LEU A C 1
ATOM 682 O O . LEU A 1 94 ? 46.001 53.724 45.689 1.00 16.78 107 LEU A O 1
ATOM 687 N N . GLY A 1 95 ? 47.732 52.301 45.410 1.00 24.98 108 GLY A N 1
ATOM 688 C CA . GLY A 1 95 ? 48.400 53.148 44.432 1.00 24.98 108 GLY A CA 1
ATOM 689 C C . GLY A 1 95 ? 48.056 52.885 42.972 1.00 24.98 108 GLY A C 1
ATOM 690 O O . GLY A 1 95 ? 48.790 53.303 42.076 1.00 22.33 108 GLY A O 1
ATOM 691 N N . PHE A 1 96 ? 46.947 52.191 42.731 1.00 2.05 109 PHE A N 1
ATOM 692 C CA . PHE A 1 96 ? 46.487 51.884 41.379 1.00 2.05 109 PHE A CA 1
ATOM 693 C C . PHE A 1 96 ? 44.976 51.655 41.366 1.00 2.05 109 PHE A C 1
ATOM 694 O O . PHE A 1 96 ? 44.354 51.536 42.415 1.00 10.58 109 PHE A O 1
ATOM 702 N N . ASP A 1 97 ? 44.386 51.593 40.178 1.00 2.00 110 ASP A N 1
ATOM 703 C CA . ASP A 1 97 ? 42.950 51.380 40.078 1.00 2.00 110 ASP A CA 1
ATOM 704 C C . ASP A 1 97 ? 42.608 49.952 39.705 1.00 2.00 110 ASP A C 1
ATOM 705 O O . ASP A 1 97 ? 43.486 49.096 39.595 1.00 13.78 110 ASP A O 1
ATOM 710 N N . ASN A 1 98 ? 41.313 49.713 39.517 1.00 21.27 111 ASN A N 1
ATOM 711 C CA . ASN A 1 98 ? 40.784 48.397 39.173 1.00 21.27 111 ASN A CA 1
ATOM 712 C C . ASN A 1 98 ? 40.969 48.062 37.703 1.00 21.27 111 ASN A C 1
ATOM 713 O O . ASN A 1 98 ? 40.481 47.041 37.221 1.00 11.75 111 ASN A O 1
ATOM 718 N N . THR A 1 99 ? 41.668 48.928 36.985 1.00 2.06 112 THR A N 1
ATOM 719 C CA . THR A 1 99 ? 41.898 48.690 35.575 1.00 2.06 112 THR A CA 1
ATOM 720 C C . THR A 1 99 ? 42.972 47.624 35.461 1.00 2.06 112 THR A C 1
ATOM 721 O O . THR A 1 99 ? 43.779 47.440 36.378 1.00 6.94 112 THR A O 1
ATOM 725 N N . TYR A 1 100 ? 42.970 46.909 34.341 1.00 2.15 113 TYR A N 1
ATOM 726 C CA . TYR A 1 100 ? 43.954 45.867 34.114 1.00 2.15 113 TYR A CA 1
ATOM 727 C C . TYR A 1 100 ? 45.256 46.534 33.760 1.00 2.15 113 TYR A C 1
ATOM 728 O O . TYR A 1 100 ? 46.320 46.090 34.178 1.00 2.27 113 TYR A O 1
ATOM 737 N N . GLY A 1 101 ? 45.164 47.610 32.987 1.00 8.54 114 GLY A N 1
ATOM 738 C CA . GLY A 1 101 ? 46.352 48.338 32.583 1.00 8.54 114 GLY A CA 1
ATOM 739 C C . GLY A 1 101 ? 47.101 48.814 33.806 1.00 8.54 114 GLY A C 1
ATOM 740 O O . GLY A 1 101 ? 48.307 49.053 33.760 1.00 90.30 114 GLY A O 1
ATOM 741 N N . ASP A 1 102 ? 46.366 48.947 34.905 1.00 2.00 115 ASP A N 1
ATOM 742 C CA . ASP A 1 102 ? 46.918 49.390 36.175 1.00 2.00 115 ASP A CA 1
ATOM 743 C C . ASP A 1 102 ? 47.458 48.205 36.952 1.00 2.00 115 ASP A C 1
ATOM 744 O O . ASP A 1 102 ? 48.646 48.126 37.251 1.00 19.52 115 ASP A O 1
ATOM 749 N N . MET A 1 103 ? 46.569 47.278 37.276 1.00 2.11 116 MET A N 1
ATOM 750 C CA . MET A 1 103 ? 46.962 46.098 38.019 1.00 2.11 116 MET A CA 1
ATOM 751 C C . MET A 1 103 ? 47.990 45.287 37.237 1.00 2.11 116 MET A C 1
ATOM 752 O O . MET A 1 103 ? 48.643 44.406 37.791 1.00 11.69 116 MET A O 1
ATOM 757 N N . ALA A 1 104 ? 48.128 45.577 35.947 1.00 26.71 117 ALA A N 1
ATOM 758 C CA . ALA A 1 104 ? 49.116 44.884 35.132 1.00 26.71 117 ALA A CA 1
ATOM 759 C C . ALA A 1 104 ? 50.454 45.542 35.458 1.00 26.71 117 ALA A C 1
ATOM 760 O O . ALA A 1 104 ? 51.440 44.863 35.755 1.00 5.25 117 ALA A O 1
ATOM 762 N N . GLN A 1 105 ? 50.464 46.872 35.410 1.00 2.00 118 GLN A N 1
ATOM 763 C CA . GLN A 1 105 ? 51.651 47.660 35.711 1.00 2.00 118 GLN A CA 1
ATOM 764 C C . GLN A 1 105 ? 52.194 47.233 37.066 1.00 2.00 118 GLN A C 1
ATOM 765 O O . GLN A 1 105 ? 53.399 47.019 37.228 1.00 56.56 118 GLN A O 1
ATOM 771 N N . ALA A 1 106 ? 51.289 47.117 38.035 1.00 26.54 119 ALA A N 1
ATOM 772 C CA . ALA A 1 106 ? 51.645 46.716 39.393 1.00 26.54 119 ALA A CA 1
ATOM 773 C C . ALA A 1 106 ? 52.326 45.354 39.378 1.00 26.54 119 ALA A C 1
ATOM 774 O O . ALA A 1 106 ? 53.548 45.262 39.504 1.00 33.06 119 ALA A O 1
ATOM 776 N N . ALA A 1 107 ? 51.530 44.302 39.219 1.00 15.96 120 ALA A N 1
ATOM 777 C CA . ALA A 1 107 ? 52.045 42.935 39.184 1.00 15.96 120 ALA A CA 1
ATOM 778 C C . ALA A 1 107 ? 53.347 42.818 38.399 1.00 15.96 120 ALA A C 1
ATOM 779 O O . ALA A 1 107 ? 54.307 42.199 38.860 1.00 5.40 120 ALA A O 1
ATOM 781 N N . GLY A 1 108 ? 53.378 43.428 37.218 1.00 13.59 121 GLY A N 1
ATOM 782 C CA . GLY A 1 108 ? 54.556 43.346 36.375 1.00 13.59 121 GLY A CA 1
ATOM 783 C C . GLY A 1 108 ? 54.374 42.159 35.444 1.00 13.59 121 GLY A C 1
ATOM 784 O O . GLY A 1 108 ? 55.291 41.745 34.737 1.00 18.67 121 GLY A O 1
ATOM 785 N N . SER A 1 109 ? 53.168 41.603 35.471 1.00 52.67 122 SER A N 1
ATOM 786 C CA . SER A 1 109 ? 52.793 40.465 34.642 1.00 52.67 122 SER A CA 1
ATOM 787 C C . SER A 1 109 ? 51.418 40.797 34.089 1.00 52.67 122 SER A C 1
ATOM 788 O O . SER A 1 109 ? 51.003 41.952 34.121 1.00 2.01 122 SER A O 1
ATOM 791 N N . ASN A 1 110 ? 50.708 39.801 33.577 1.00 26.08 123 ASN A N 1
ATOM 792 C CA . ASN A 1 110 ? 49.373 40.055 33.056 1.00 26.08 123 ASN A CA 1
ATOM 793 C C . ASN A 1 110 ? 48.543 38.810 32.786 1.00 26.08 123 ASN A C 1
ATOM 794 O O . ASN A 1 110 ? 49.055 37.696 32.694 1.00 34.26 123 ASN A O 1
ATOM 799 N N . ARG A 1 111 ? 47.243 39.031 32.669 1.00 5.60 124 ARG A N 1
ATOM 800 C CA . ARG A 1 111 ? 46.266 37.978 32.435 1.00 5.60 124 ARG A CA 1
ATOM 801 C C . ARG A 1 111 ? 46.750 36.785 31.612 1.00 5.60 124 ARG A C 1
ATOM 802 O O . ARG A 1 111 ? 46.540 35.644 32.006 1.00 22.59 124 ARG A O 1
ATOM 810 N N . LYS A 1 112 ? 47.395 37.038 30.479 1.00 16.07 125 LYS A N 1
ATOM 811 C CA . LYS A 1 112 ? 47.881 35.949 29.630 1.00 16.07 125 LYS A CA 1
ATOM 812 C C . LYS A 1 112 ? 48.994 35.153 30.295 1.00 16.07 125 LYS A C 1
ATOM 813 O O . LYS A 1 112 ? 49.227 33.992 29.966 1.00 12.03 125 LYS A O 1
ATOM 819 N N . ALA A 1 113 ? 49.693 35.790 31.221 1.00 20.08 126 ALA A N 1
ATOM 820 C CA . ALA A 1 113 ? 50.777 35.131 31.929 1.00 20.08 126 ALA A CA 1
ATOM 821 C C . ALA A 1 113 ? 50.312 34.858 33.347 1.00 20.08 126 ALA A C 1
ATOM 822 O O . ALA A 1 113 ? 51.088 34.993 34.292 1.00 9.41 126 ALA A O 1
ATOM 824 N N . ILE A 1 114 ? 49.045 34.476 33.492 1.00 3.89 127 ILE A N 1
ATOM 825 C CA . ILE A 1 114 ? 48.475 34.207 34.812 1.00 3.89 127 ILE A CA 1
ATOM 826 C C . ILE A 1 114 ? 47.452 33.058 34.853 1.00 3.89 127 ILE A C 1
ATOM 827 O O . ILE A 1 114 ? 46.352 33.159 34.292 1.00 8.20 127 ILE A O 1
ATOM 832 N N . PRO A 1 115 ? 47.807 31.956 35.543 1.00 2.08 128 PRO A N 1
ATOM 833 C CA . PRO A 1 115 ? 46.988 30.751 35.710 1.00 2.08 128 PRO A CA 1
ATOM 834 C C . PRO A 1 115 ? 45.712 30.993 36.506 1.00 2.08 128 PRO A C 1
ATOM 835 O O . PRO A 1 115 ? 45.704 31.755 37.471 1.00 36.61 128 PRO A O 1
ATOM 839 N N . LEU A 1 116 ? 44.645 30.318 36.093 1.00 17.56 129 LEU A N 1
ATOM 840 C CA . LEU A 1 116 ? 43.342 30.433 36.728 1.00 17.56 129 LEU A CA 1
ATOM 841 C C . LEU A 1 116 ? 42.763 29.043 37.034 1.00 17.56 129 LEU A C 1
ATOM 842 O O . LEU A 1 116 ? 43.253 28.026 36.538 1.00 2.81 129 LEU A O 1
ATOM 847 N N . GLY A 1 117 ? 41.714 29.013 37.850 1.00 43.12 130 GLY A N 1
ATOM 848 C CA . GLY A 1 117 ? 41.087 27.756 38.225 1.00 43.12 130 GLY A CA 1
ATOM 849 C C . GLY A 1 117 ? 40.897 27.744 39.727 1.00 43.12 130 GLY A C 1
ATOM 850 O O . GLY A 1 117 ? 41.080 28.779 40.359 1.00 10.69 130 GLY A O 1
ATOM 851 N N . ALA A 1 118 ? 40.528 26.600 40.302 1.00 33.59 131 ALA A N 1
ATOM 852 C CA . ALA A 1 118 ? 40.342 26.500 41.752 1.00 33.59 131 ALA A CA 1
ATOM 853 C C . ALA A 1 118 ? 41.686 26.714 42.428 1.00 33.59 131 ALA A C 1
ATOM 854 O O . ALA A 1 118 ? 41.822 27.552 43.315 1.00 17.88 131 ALA A O 1
ATOM 856 N N . ALA A 1 119 ? 42.675 25.934 42.005 1.00 23.68 132 ALA A N 1
ATOM 857 C CA . ALA A 1 119 ? 44.028 26.051 42.533 1.00 23.68 132 ALA A CA 1
ATOM 858 C C . ALA A 1 119 ? 44.593 27.313 41.890 1.00 23.68 132 ALA A C 1
ATOM 859 O O . ALA A 1 119 ? 45.418 27.256 40.975 1.00 20.81 132 ALA A O 1
ATOM 861 N N . ALA A 1 120 ? 44.122 28.457 42.364 1.00 5.07 133 ALA A N 1
ATOM 862 C CA . ALA A 1 120 ? 44.545 29.739 41.828 1.00 5.07 133 ALA A CA 1
ATOM 863 C C . ALA A 1 120 ? 43.931 30.834 42.686 1.00 5.07 133 ALA A C 1
ATOM 864 O O . ALA A 1 120 ? 44.655 31.663 43.240 1.00 2.06 133 ALA A O 1
ATOM 866 N N . LEU A 1 121 ? 42.601 30.848 42.793 1.00 2.02 134 LEU A N 1
ATOM 867 C CA . LEU A 1 121 ? 41.938 31.852 43.621 1.00 2.02 134 LEU A CA 1
ATOM 868 C C . LEU A 1 121 ? 41.999 31.349 45.049 1.00 2.02 134 LEU A C 1
ATOM 869 O O . LEU A 1 121 ? 41.658 32.054 45.997 1.00 2.79 134 LEU A O 1
ATOM 874 N N . GLU A 1 122 ? 42.446 30.105 45.174 1.00 20.48 135 GLU A N 1
ATOM 875 C CA . GLU A 1 122 ? 42.606 29.446 46.457 1.00 20.48 135 GLU A CA 1
ATOM 876 C C . GLU A 1 122 ? 43.688 30.216 47.194 1.00 20.48 135 GLU A C 1
ATOM 877 O O . GLU A 1 122 ? 43.535 30.577 48.361 1.00 40.33 135 GLU A O 1
ATOM 883 N N . SER A 1 123 ? 44.784 30.468 46.488 1.00 2.00 136 SER A N 1
ATOM 884 C CA . SER A 1 123 ? 45.910 31.198 47.042 1.00 2.00 136 SER A CA 1
ATOM 885 C C . SER A 1 123 ? 45.708 32.673 46.763 1.00 2.00 136 SER A C 1
ATOM 886 O O . SER A 1 123 ? 46.376 33.525 47.358 1.00 13.77 136 SER A O 1
ATOM 889 N N . GLY A 1 124 ? 44.786 32.970 45.846 1.00 21.54 137 GLY A N 1
ATOM 890 C CA . GLY A 1 124 ? 44.492 34.351 45.505 1.00 21.54 137 GLY A CA 1
ATOM 891 C C . GLY A 1 124 ? 43.962 35.050 46.739 1.00 21.54 137 GLY A C 1
ATOM 892 O O . GLY A 1 124 ? 44.378 36.160 47.070 1.00 2.00 137 GLY A O 1
ATOM 893 N N . ILE A 1 125 ? 43.045 34.371 47.425 1.00 5.63 138 ILE A N 1
ATOM 894 C CA . ILE A 1 125 ? 42.421 34.866 48.648 1.00 5.63 138 ILE A CA 1
ATOM 895 C C . ILE A 1 125 ? 43.436 34.959 49.798 1.00 5.63 138 ILE A C 1
ATOM 896 O O . ILE A 1 125 ? 43.374 35.872 50.629 1.00 6.95 138 ILE A O 1
ATOM 901 N N . ALA A 1 126 ?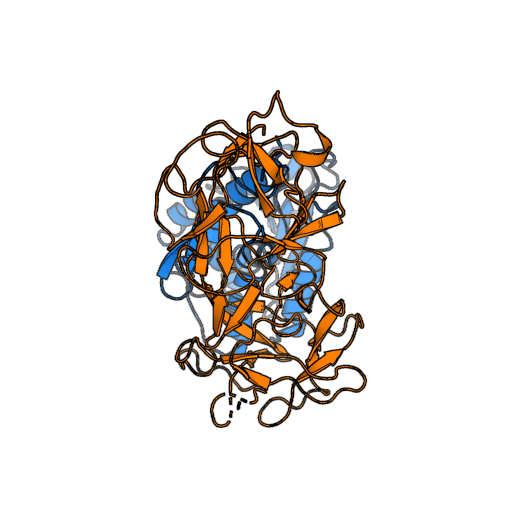 44.367 34.009 49.845 1.00 2.16 139 ALA A N 1
ATOM 902 C CA . ALA A 1 126 ? 45.394 34.003 50.882 1.00 2.16 139 ALA A CA 1
ATOM 903 C C . ALA A 1 126 ? 46.191 35.307 50.826 1.00 2.16 139 ALA A C 1
ATOM 904 O O . ALA A 1 126 ? 46.250 36.053 51.802 1.00 2.00 139 ALA A O 1
ATOM 906 N N . SER A 1 127 ? 46.793 35.585 49.675 1.00 7.16 140 SER A N 1
ATOM 907 C CA . SER A 1 127 ? 47.574 36.807 49.513 1.00 7.16 140 SER A CA 1
ATOM 908 C C . SER A 1 127 ? 46.756 38.002 50.003 1.00 7.16 140 SER A C 1
ATOM 909 O O . SER A 1 127 ? 47.276 38.926 50.624 1.00 5.24 140 SER A O 1
ATOM 912 N N . LEU A 1 128 ? 45.462 37.974 49.723 1.00 15.26 141 LEU A N 1
ATOM 913 C CA . LEU A 1 128 ? 44.592 39.055 50.137 1.00 15.26 141 LEU A CA 1
ATOM 914 C C . LEU A 1 128 ? 44.482 39.107 51.657 1.00 15.26 141 LEU A C 1
ATOM 915 O O . LEU A 1 128 ? 44.847 40.113 52.263 1.00 13.89 141 LEU A O 1
ATOM 920 N N . ASN A 1 129 ? 43.981 38.034 52.273 1.00 18.95 142 ASN A N 1
ATOM 921 C CA . ASN A 1 129 ? 43.855 37.992 53.734 1.00 18.95 142 ASN A CA 1
ATOM 922 C C . ASN A 1 129 ? 45.179 38.490 54.323 1.00 18.95 142 ASN A C 1
ATOM 923 O O . ASN A 1 129 ? 45.196 39.331 55.220 1.00 8.36 142 ASN A O 1
ATOM 928 N N . SER A 1 130 ? 46.290 37.982 53.800 1.00 28.06 143 SER A N 1
ATOM 929 C CA . SER A 1 130 ? 47.602 38.413 54.256 1.00 28.06 143 SER A CA 1
ATOM 930 C C . SER A 1 130 ? 47.776 39.851 53.762 1.00 28.06 143 SER A C 1
ATOM 931 O O . SER A 1 130 ? 47.254 40.762 54.396 1.00 15.14 143 SER A O 1
ATOM 934 N N . LYS A 1 131 ? 48.479 40.082 52.649 1.00 23.41 144 LYS A N 1
ATOM 935 C CA . LYS A 1 131 ? 48.608 41.461 52.166 1.00 23.41 144 LYS A CA 1
ATOM 936 C C . LYS A 1 131 ? 49.213 41.771 50.791 1.00 23.41 144 LYS A C 1
ATOM 937 O O . LYS A 1 131 ? 48.596 41.492 49.759 1.00 26.12 144 LYS A O 1
ATOM 943 N N . ASN A 1 132 ? 50.406 42.375 50.803 1.00 29.79 145 ASN A N 1
ATOM 944 C CA . ASN A 1 132 ? 51.115 42.837 49.601 1.00 29.79 145 ASN A CA 1
ATOM 945 C C . ASN A 1 132 ? 51.068 42.027 48.289 1.00 29.79 145 ASN A C 1
ATOM 946 O O . ASN A 1 132 ? 50.249 41.115 48.178 1.00 55.32 145 ASN A O 1
ATOM 951 N N . PRO A 1 133 ? 51.972 42.297 47.304 1.00 25.55 146 PRO A N 1
ATOM 952 C CA . PRO A 1 133 ? 51.934 41.570 46.034 1.00 25.55 146 PRO A CA 1
ATOM 953 C C . PRO A 1 133 ? 50.707 40.699 45.799 1.00 25.55 146 PRO A C 1
ATOM 954 O O . PRO A 1 133 ? 50.781 39.505 45.508 1.00 26.04 146 PRO A O 1
ATOM 958 N N . LEU A 1 134 ? 49.572 41.384 45.919 1.00 19.09 151 LEU A N 1
ATOM 959 C CA . LEU A 1 134 ? 48.233 40.847 45.772 1.00 19.09 151 LEU A CA 1
ATOM 960 C C . LEU A 1 134 ? 47.651 41.354 44.461 1.00 19.09 151 LEU A C 1
ATOM 961 O O . LEU A 1 134 ? 46.503 41.070 44.119 1.00 11.64 151 LEU A O 1
ATOM 966 N N . ALA A 1 135 ? 48.451 42.136 43.749 1.00 8.57 152 ALA A N 1
ATOM 967 C CA . ALA A 1 135 ? 48.033 42.686 42.472 1.00 8.57 152 ALA A CA 1
ATOM 968 C C . ALA A 1 135 ? 47.586 41.542 41.572 1.00 8.57 152 ALA A C 1
ATOM 969 O O . ALA A 1 135 ? 46.498 41.573 40.999 1.00 46.07 152 ALA A O 1
ATOM 971 N N . ARG A 1 136 ? 48.431 40.523 41.467 1.00 2.99 153 ARG A N 1
ATOM 972 C CA . ARG A 1 136 ? 48.142 39.361 40.636 1.00 2.99 153 ARG A CA 1
ATOM 973 C C . ARG A 1 136 ? 46.877 38.657 41.102 1.00 2.99 153 ARG A C 1
ATOM 974 O O . ARG A 1 136 ? 46.040 38.270 40.290 1.00 52.99 153 ARG A O 1
ATOM 982 N N . THR A 1 137 ? 46.740 38.496 42.413 1.00 19.03 154 THR A N 1
ATOM 983 C CA . THR A 1 137 ? 45.566 37.842 42.971 1.00 19.03 154 THR A CA 1
ATOM 984 C C . THR A 1 137 ? 44.304 38.647 42.637 1.00 19.03 154 THR A C 1
ATOM 985 O O . THR A 1 137 ? 43.190 38.234 42.947 1.00 11.36 154 THR A O 1
ATOM 989 N N . LEU A 1 138 ? 44.480 39.805 42.009 1.00 2.12 155 LEU A N 1
ATOM 990 C CA . LEU A 1 138 ? 43.336 40.617 41.610 1.00 2.12 155 LEU A CA 1
ATOM 991 C C . LEU A 1 138 ? 42.988 40.199 40.179 1.00 2.12 155 LEU A C 1
ATOM 992 O O . LEU A 1 138 ? 41.834 40.266 39.755 1.00 23.57 155 LEU A O 1
ATOM 997 N N . MET A 1 139 ? 44.006 39.751 39.448 1.00 2.09 156 MET A N 1
ATOM 998 C CA . MET A 1 139 ? 43.844 39.294 38.080 1.00 2.09 156 MET A CA 1
ATOM 999 C C . MET A 1 139 ? 43.064 37.996 38.121 1.00 2.09 156 MET A C 1
ATOM 1000 O O . MET A 1 139 ? 42.062 37.835 37.430 1.00 42.98 156 MET A O 1
ATOM 1005 N N . VAL A 1 140 ? 43.536 37.072 38.953 1.00 8.69 157 VAL A N 1
ATOM 1006 C CA . VAL A 1 140 ? 42.911 35.762 39.085 1.00 8.69 157 VAL A CA 1
ATOM 1007 C C . VAL A 1 140 ? 41.789 35.732 40.124 1.00 8.69 157 VAL A C 1
ATOM 1008 O O . VAL A 1 140 ? 41.566 34.724 40.799 1.00 2.14 157 VAL A O 1
ATOM 1012 N N . ILE A 1 141 ? 41.084 36.855 40.235 1.00 9.02 158 ILE A N 1
ATOM 1013 C CA . ILE A 1 141 ? 39.953 36.989 41.143 1.00 9.02 158 ILE A CA 1
ATOM 1014 C C . ILE A 1 141 ? 38.889 37.805 40.430 1.00 9.02 158 ILE A C 1
ATOM 1015 O O . ILE A 1 141 ? 37.749 37.371 40.320 1.00 2.09 158 ILE A O 1
ATOM 1020 N N . ILE A 1 142 ? 39.260 38.989 39.946 1.00 2.00 159 ILE A N 1
ATOM 1021 C CA . ILE A 1 142 ? 38.306 39.830 39.233 1.00 2.00 159 ILE A CA 1
ATOM 1022 C C . ILE A 1 142 ? 37.880 39.051 37.994 1.00 2.00 159 ILE A C 1
ATOM 1023 O O . ILE A 1 142 ? 36.704 39.000 37.638 1.00 3.52 159 ILE A O 1
ATOM 1028 N N . GLN A 1 143 ? 38.855 38.420 37.358 1.00 4.61 160 GLN A N 1
ATOM 1029 C CA . GLN A 1 143 ? 38.615 37.629 36.159 1.00 4.61 160 GLN A CA 1
ATOM 1030 C C . GLN A 1 143 ? 37.842 36.338 36.444 1.00 4.61 160 GLN A C 1
ATOM 1031 O O . GLN A 1 143 ? 36.988 35.926 35.658 1.00 2.00 160 GLN A O 1
ATOM 1037 N N . MET A 1 144 ? 38.157 35.698 37.565 1.00 14.68 161 MET A N 1
ATOM 1038 C CA . MET A 1 144 ? 37.502 34.451 37.944 1.00 14.68 161 MET A CA 1
ATOM 1039 C C . MET A 1 144 ? 36.107 34.665 38.513 1.00 14.68 161 MET A C 1
ATOM 1040 O O . MET A 1 144 ? 35.274 33.767 38.471 1.00 2.01 161 MET A O 1
ATOM 1045 N N . LEU A 1 145 ? 35.848 35.860 39.028 1.00 10.51 162 LEU A N 1
ATOM 1046 C CA . LEU A 1 145 ? 34.555 36.151 39.628 1.00 10.51 162 LEU A CA 1
ATOM 1047 C C . LEU A 1 145 ? 33.693 37.152 38.886 1.00 10.51 162 LEU A C 1
ATOM 1048 O O . LEU A 1 145 ? 32.497 36.922 38.686 1.00 2.08 162 LEU A O 1
ATOM 1053 N N . VAL A 1 146 ? 34.296 38.267 38.489 1.00 16.50 163 VAL A N 1
ATOM 1054 C CA . VAL A 1 146 ? 33.566 39.328 37.808 1.00 16.50 163 VAL A CA 1
ATOM 1055 C C . VAL A 1 146 ? 33.512 39.211 36.289 1.00 16.50 163 VAL A C 1
ATOM 1056 O O . VAL A 1 146 ? 32.448 39.347 35.691 1.00 2.09 163 VAL A O 1
ATOM 1060 N N . GLU A 1 147 ? 34.655 38.963 35.664 1.00 3.93 164 GLU A N 1
ATOM 1061 C CA . GLU A 1 147 ? 34.704 38.850 34.209 1.00 3.93 164 GLU A CA 1
ATOM 1062 C C . GLU A 1 147 ? 34.098 37.552 33.686 1.00 3.93 164 GLU A C 1
ATOM 1063 O O . GLU A 1 147 ? 34.161 37.271 32.490 1.00 2.38 164 GLU A O 1
ATOM 1069 N N . ALA A 1 148 ? 33.521 36.764 34.589 1.00 8.06 165 ALA A N 1
ATOM 1070 C CA . ALA A 1 148 ? 32.903 35.491 34.238 1.00 8.06 165 ALA A CA 1
ATOM 1071 C C . ALA A 1 148 ? 31.382 35.600 34.294 1.00 8.06 165 ALA A C 1
ATOM 1072 O O . ALA A 1 148 ? 30.662 34.718 33.825 1.00 2.00 165 ALA A O 1
ATOM 1074 N N . ALA A 1 149 ? 30.898 36.687 34.876 1.00 6.18 166 ALA A N 1
ATOM 1075 C CA . ALA A 1 149 ? 29.465 36.909 34.987 1.00 6.18 166 ALA A CA 1
ATOM 1076 C C . ALA A 1 149 ? 28.952 37.660 33.756 1.00 6.18 166 ALA A C 1
ATOM 1077 O O . ALA A 1 149 ? 27.784 37.542 33.390 1.00 2.00 166 ALA A O 1
ATOM 1079 N N . ARG A 1 150 ? 29.840 38.417 33.116 1.00 2.01 167 ARG A N 1
ATOM 1080 C CA . ARG A 1 150 ? 29.482 39.200 31.936 1.00 2.01 167 ARG A CA 1
ATOM 1081 C C . ARG A 1 150 ? 29.521 38.376 30.663 1.00 2.01 167 ARG A C 1
ATOM 1082 O O . ARG A 1 150 ? 28.834 38.680 29.697 1.00 2.85 167 ARG A O 1
ATOM 1090 N N . PHE A 1 151 ? 30.348 37.341 30.670 1.00 2.02 168 PHE A N 1
ATOM 1091 C CA . PHE A 1 151 ? 30.496 36.463 29.526 1.00 2.02 168 PHE A CA 1
ATOM 1092 C C . PHE A 1 151 ? 30.331 35.030 29.983 1.00 2.02 168 PHE A C 1
ATOM 1093 O O . PHE A 1 151 ? 31.050 34.562 30.858 1.00 2.28 168 PHE A O 1
ATOM 1101 N N . ARG A 1 152 ? 29.369 34.339 29.392 1.00 2.51 169 ARG A N 1
ATOM 1102 C CA . ARG A 1 152 ? 29.126 32.941 29.708 1.00 2.51 169 ARG A CA 1
ATOM 1103 C C . ARG A 1 152 ? 30.374 32.128 29.332 1.00 2.51 169 ARG A C 1
ATOM 1104 O O . ARG A 1 152 ? 30.642 31.079 29.909 1.00 8.66 169 ARG A O 1
ATOM 1112 N N . TYR A 1 153 ? 31.130 32.642 28.362 1.00 7.03 170 TYR A N 1
ATOM 1113 C CA . TYR A 1 153 ? 32.345 32.006 27.851 1.00 7.03 170 TYR A CA 1
ATOM 1114 C C . TYR A 1 153 ? 33.528 31.926 28.825 1.00 7.03 170 TYR A C 1
ATOM 1115 O O . TYR A 1 153 ? 34.256 30.931 28.843 1.00 2.42 170 TYR A O 1
ATOM 1124 N N . ILE A 1 154 ? 33.735 32.973 29.617 1.00 2.03 171 ILE A N 1
ATOM 1125 C CA . ILE A 1 154 ? 34.826 32.974 30.585 1.00 2.03 171 ILE A CA 1
ATOM 1126 C C . ILE A 1 154 ? 34.431 32.134 31.790 1.00 2.03 171 ILE A C 1
ATOM 1127 O O . ILE A 1 154 ? 35.284 31.665 32.545 1.00 3.77 171 ILE A O 1
ATOM 1132 N N . GLN A 1 155 ? 33.126 31.954 31.973 1.00 2.15 172 GLN A N 1
ATOM 1133 C CA . GLN A 1 155 ? 32.627 31.138 33.067 1.00 2.15 172 GLN A CA 1
ATOM 1134 C C . GLN A 1 155 ? 32.874 29.703 32.644 1.00 2.15 172 GLN A C 1
ATOM 1135 O O . GLN A 1 155 ? 33.233 28.876 33.462 1.00 7.08 172 GLN A O 1
ATOM 1141 N N . ASN A 1 156 ? 32.684 29.411 31.360 1.00 2.00 173 ASN A N 1
ATOM 1142 C CA . ASN A 1 156 ? 32.904 28.057 30.859 1.00 2.00 173 ASN A CA 1
ATOM 1143 C C . ASN A 1 156 ? 34.388 27.772 30.689 1.00 2.00 173 ASN A C 1
ATOM 1144 O O . ASN A 1 156 ? 34.774 26.678 30.297 1.00 28.26 173 ASN A O 1
ATOM 1149 N N . ASN A 1 157 ? 35.216 28.769 30.973 1.00 18.83 174 ASN A N 1
ATOM 1150 C CA . ASN A 1 157 ? 36.662 28.610 30.884 1.00 18.83 174 ASN A CA 1
ATOM 1151 C C . ASN A 1 157 ? 37.126 28.287 32.297 1.00 18.83 174 ASN A C 1
ATOM 1152 O O . ASN A 1 157 ? 37.990 27.440 32.519 1.00 21.92 174 ASN A O 1
ATOM 1157 N N . VAL A 1 158 ? 36.519 28.984 33.250 1.00 3.45 175 VAL A N 1
ATOM 1158 C CA . VAL A 1 158 ? 36.801 28.814 34.667 1.00 3.45 175 VAL A CA 1
ATOM 1159 C C . VAL A 1 158 ? 36.001 27.604 35.173 1.00 3.45 175 VAL A C 1
ATOM 1160 O O . VAL A 1 158 ? 36.200 27.122 36.285 1.00 2.19 175 VAL A O 1
ATOM 1164 N N . ASP A 1 159 ? 35.110 27.108 34.321 1.00 16.05 176 ASP A N 1
ATOM 1165 C CA . ASP A 1 159 ? 34.258 25.967 34.634 1.00 16.05 176 ASP A CA 1
ATOM 1166 C C . ASP A 1 159 ? 34.811 24.685 34.022 1.00 16.05 176 ASP A C 1
ATOM 1167 O O . ASP A 1 159 ? 34.878 23.645 34.677 1.00 18.86 176 ASP A O 1
ATOM 1172 N N . VAL A 1 160 ? 35.193 24.764 32.752 1.00 19.88 177 VAL A N 1
ATOM 1173 C CA . VAL A 1 160 ? 35.762 23.619 32.058 1.00 19.88 177 VAL A CA 1
ATOM 1174 C C . VAL A 1 160 ? 37.099 23.305 32.726 1.00 19.88 177 VAL A C 1
ATOM 1175 O O . VAL A 1 160 ? 37.674 22.243 32.530 1.00 2.18 177 VAL A O 1
ATOM 1179 N N . SER A 1 161 ? 37.590 24.245 33.522 1.00 6.60 178 SER A N 1
ATOM 1180 C CA . SER A 1 161 ? 38.843 24.047 34.237 1.00 6.60 178 SER A CA 1
ATOM 1181 C C . SER A 1 161 ? 38.544 23.112 35.407 1.00 6.60 178 SER A C 1
ATOM 1182 O O . SER A 1 161 ? 39.071 22.000 35.467 1.00 22.74 178 SER A O 1
ATOM 1185 N N . ILE A 1 162 ? 37.688 23.557 36.328 1.00 72.03 179 ILE A N 1
ATOM 1186 C CA . ILE A 1 162 ? 37.314 22.732 37.476 1.00 72.03 179 ILE A CA 1
ATOM 1187 C C . ILE A 1 162 ? 36.946 21.351 36.930 1.00 72.03 179 ILE A C 1
ATOM 1188 O O . ILE A 1 162 ? 37.128 20.333 37.599 1.00 8.33 179 ILE A O 1
ATOM 1193 N N . GLU A 1 163 ? 36.426 21.340 35.705 1.00 20.13 180 GLU A N 1
ATOM 1194 C CA . GLU A 1 163 ? 36.044 20.113 35.019 1.00 20.13 180 GLU A CA 1
ATOM 1195 C C . GLU A 1 163 ? 37.297 19.257 34.809 1.00 20.13 180 GLU A C 1
ATOM 1196 O O . GLU A 1 163 ? 37.582 18.340 35.588 1.00 20.35 180 GLU A O 1
ATOM 1202 N N . THR A 1 164 ? 38.057 19.582 33.768 1.00 58.76 181 THR A N 1
ATOM 1203 C CA . THR A 1 164 ? 39.273 18.849 33.426 1.00 58.76 181 THR A CA 1
ATOM 1204 C C . THR A 1 164 ? 40.286 18.705 34.581 1.00 58.76 181 THR A C 1
ATOM 1205 O O . THR A 1 164 ? 41.241 17.928 34.489 1.00 13.20 181 THR A O 1
ATOM 1209 N N . GLN A 1 165 ? 40.075 19.444 35.667 1.00 2.00 182 GLN A N 1
ATOM 1210 C CA . GLN A 1 165 ? 40.951 19.359 36.839 1.00 2.00 182 GLN A CA 1
ATOM 1211 C C . GLN A 1 165 ? 42.380 19.842 36.631 1.00 2.00 182 GLN A C 1
ATOM 1212 O O . GLN A 1 165 ? 43.314 19.317 37.244 1.00 12.72 182 GLN A O 1
ATOM 1218 N N . SER A 1 166 ? 42.551 20.847 35.779 1.00 8.57 183 SER A N 1
ATOM 1219 C CA . SER A 1 166 ? 43.877 21.409 35.509 1.00 8.57 183 SER A CA 1
ATOM 1220 C C . SER A 1 166 ? 43.904 22.909 35.827 1.00 8.57 183 SER A C 1
ATOM 1221 O O . SER A 1 166 ? 43.011 23.422 36.501 1.00 11.38 183 SER A O 1
ATOM 1224 N N . ALA A 1 167 ? 44.943 23.596 35.362 1.00 22.04 184 ALA A N 1
ATOM 1225 C CA . ALA A 1 167 ? 45.073 25.042 35.556 1.00 22.04 184 ALA A CA 1
ATOM 1226 C C . ALA A 1 167 ? 45.221 25.631 34.150 1.00 22.04 184 ALA A C 1
ATOM 1227 O O . ALA A 1 167 ? 45.417 24.889 33.191 1.00 2.07 184 ALA A O 1
ATOM 1229 N N . PHE A 1 168 ? 45.124 26.947 34.007 1.00 3.18 185 PHE A N 1
ATOM 1230 C CA . PHE A 1 168 ? 45.244 27.539 32.677 1.00 3.18 185 PHE A CA 1
ATOM 1231 C C . PHE A 1 168 ? 45.370 29.055 32.718 1.00 3.18 185 PHE A C 1
ATOM 1232 O O . PHE A 1 168 ? 45.087 29.672 33.734 1.00 2.00 185 PHE A O 1
ATOM 1240 N N . ALA A 1 169 ? 45.805 29.651 31.614 1.00 2.97 186 ALA A N 1
ATOM 1241 C CA . ALA A 1 169 ? 45.955 31.100 31.545 1.00 2.97 186 ALA A CA 1
ATOM 1242 C C . ALA A 1 169 ? 44.921 31.689 30.580 1.00 2.97 186 ALA A C 1
ATOM 1243 O O . ALA A 1 169 ? 44.311 30.959 29.793 1.00 30.79 186 ALA A O 1
ATOM 1245 N N . ALA A 1 170 ? 44.720 33.003 30.644 1.00 10.84 187 ALA A N 1
ATOM 1246 C CA . ALA A 1 170 ? 43.755 33.673 29.774 1.00 10.84 187 ALA A CA 1
ATOM 1247 C C . ALA A 1 170 ? 44.325 33.891 28.380 1.00 10.84 187 ALA A C 1
ATOM 1248 O O . ALA A 1 170 ? 45.302 34.620 28.211 1.00 7.31 187 ALA A O 1
ATOM 1250 N N . ASP A 1 171 ? 43.704 33.262 27.384 1.00 6.19 188 ASP A N 1
ATOM 1251 C CA . ASP A 1 171 ? 44.150 33.379 25.994 1.00 6.19 188 ASP A CA 1
ATOM 1252 C C . ASP A 1 171 ? 43.682 34.682 25.359 1.00 6.19 188 ASP A C 1
ATOM 1253 O O . ASP A 1 171 ? 43.190 35.575 26.044 1.00 20.67 188 ASP A O 1
ATOM 1258 N N . ALA A 1 172 ? 43.837 34.791 24.046 1.00 2.00 189 ALA A N 1
ATOM 1259 C CA . ALA A 1 172 ? 43.428 35.998 23.347 1.00 2.00 189 ALA A CA 1
ATOM 1260 C C . ALA A 1 172 ? 41.912 36.059 23.249 1.00 2.00 189 ALA A C 1
ATOM 1261 O O . ALA A 1 172 ? 41.342 37.111 22.955 1.00 73.48 189 ALA A O 1
ATOM 1263 N N . ALA A 1 173 ? 41.264 34.924 23.499 1.00 14.22 190 ALA A N 1
ATOM 1264 C CA . ALA A 1 173 ? 39.811 34.827 23.427 1.00 14.22 190 ALA A CA 1
ATOM 1265 C C . ALA A 1 173 ? 39.131 35.613 24.541 1.00 14.22 190 ALA A C 1
ATOM 1266 O O . ALA A 1 173 ? 38.233 36.427 24.284 1.00 2.00 190 ALA A O 1
ATOM 1268 N N . MET A 1 174 ? 39.564 35.368 25.776 1.00 5.20 191 MET A N 1
ATOM 1269 C CA . MET A 1 174 ? 38.990 36.039 26.937 1.00 5.20 191 MET A CA 1
ATOM 1270 C C . MET A 1 174 ? 39.440 37.484 27.024 1.00 5.20 191 MET A C 1
ATOM 1271 O O . MET A 1 174 ? 38.669 38.347 27.428 1.00 26.31 191 MET A O 1
ATOM 1276 N N . ILE A 1 175 ? 40.686 37.749 26.638 1.00 2.43 192 ILE A N 1
ATOM 1277 C CA . ILE A 1 175 ? 41.211 39.108 26.681 1.00 2.43 192 ILE A CA 1
ATOM 1278 C C . ILE A 1 175 ? 40.437 40.057 25.765 1.00 2.43 192 ILE A C 1
ATOM 1279 O O . ILE A 1 175 ? 40.001 41.131 26.190 1.00 2.86 192 ILE A O 1
ATOM 1284 N N . SER A 1 176 ? 40.275 39.664 24.505 1.00 9.57 193 SER A N 1
ATOM 1285 C CA . SER A 1 176 ? 39.558 40.490 23.541 1.00 9.57 193 SER A CA 1
ATOM 1286 C C . SER A 1 176 ? 38.142 40.734 24.037 1.00 9.57 193 SER A C 1
ATOM 1287 O O . SER A 1 176 ? 37.646 41.859 24.013 1.00 24.99 193 SER A O 1
ATOM 1290 N N . LEU A 1 177 ? 37.496 39.672 24.498 1.00 2.64 194 LEU A N 1
ATOM 1291 C CA . LEU A 1 177 ? 36.136 39.773 25.008 1.00 2.64 194 LEU A CA 1
ATOM 1292 C C . LEU A 1 177 ? 36.112 40.753 26.171 1.00 2.64 194 LEU A C 1
ATOM 1293 O O . LEU A 1 177 ? 35.261 41.634 26.244 1.00 22.23 194 LEU A O 1
ATOM 1298 N N . GLU A 1 178 ? 37.070 40.583 27.075 1.00 2.04 195 GLU A N 1
ATOM 1299 C CA . GLU A 1 178 ? 37.191 41.410 28.269 1.00 2.04 195 GLU A CA 1
ATOM 1300 C C . GLU A 1 178 ? 37.365 42.902 28.000 1.00 2.04 195 GLU A C 1
ATOM 1301 O O . GLU A 1 178 ? 36.655 43.730 28.567 1.00 2.27 195 GLU A O 1
ATOM 1307 N N . ASN A 1 179 ? 38.307 43.245 27.135 1.00 5.14 196 ASN A N 1
ATOM 1308 C CA . ASN A 1 179 ? 38.572 44.640 26.834 1.00 5.14 196 ASN A CA 1
ATOM 1309 C C . ASN A 1 179 ? 37.588 45.268 25.844 1.00 5.14 196 ASN A C 1
ATOM 1310 O O . ASN A 1 179 ? 37.601 46.482 25.634 1.00 12.71 196 ASN A O 1
ATOM 1315 N N . ASN A 1 180 ? 36.727 44.441 25.256 1.00 7.58 197 ASN A N 1
ATOM 1316 C CA . ASN A 1 180 ? 35.726 44.918 24.298 1.00 7.58 197 ASN A CA 1
ATOM 1317 C C . ASN A 1 180 ? 34.337 44.917 24.927 1.00 7.58 197 ASN A C 1
ATOM 1318 O O . ASN A 1 180 ? 33.327 44.869 24.220 1.00 2.00 197 ASN A O 1
ATOM 1323 N N . TRP A 1 181 ? 34.288 44.961 26.254 1.00 5.96 198 TRP A N 1
ATOM 1324 C CA . TRP A 1 181 ? 33.012 44.938 26.946 1.00 5.96 198 TRP A CA 1
ATOM 1325 C C . TRP A 1 181 ? 32.315 46.289 26.877 1.00 5.96 198 TRP A C 1
ATOM 1326 O O . TRP A 1 181 ? 31.089 46.363 26.924 1.00 3.57 198 TRP A O 1
ATOM 1337 N N . ALA A 1 182 ? 33.099 47.353 26.759 1.00 4.02 199 ALA A N 1
ATOM 1338 C CA . ALA A 1 182 ? 32.545 48.696 26.676 1.00 4.02 199 ALA A CA 1
ATOM 1339 C C . ALA A 1 182 ? 32.075 48.991 25.248 1.00 4.02 199 ALA A C 1
ATOM 1340 O O . ALA A 1 182 ? 31.028 49.618 25.041 1.00 2.07 199 ALA A O 1
ATOM 1342 N N . ASN A 1 183 ? 32.854 48.539 24.267 1.00 2.09 200 ASN A N 1
ATOM 1343 C CA . ASN A 1 183 ? 32.511 48.747 22.868 1.00 2.09 200 ASN A CA 1
ATOM 1344 C C . ASN A 1 183 ? 31.287 47.920 22.541 1.00 2.09 200 ASN A C 1
ATOM 1345 O O . ASN A 1 183 ? 30.264 48.459 22.124 1.00 15.77 200 ASN A O 1
ATOM 1350 N N . LEU A 1 184 ? 31.402 46.607 22.732 1.00 5.25 201 LEU A N 1
ATOM 1351 C CA . LEU A 1 184 ? 30.299 45.689 22.467 1.00 5.25 201 LEU A CA 1
ATOM 1352 C C . LEU A 1 184 ? 28.985 46.365 22.821 1.00 5.25 201 LEU A C 1
ATOM 1353 O O . LEU A 1 184 ? 28.213 46.719 21.932 1.00 7.84 201 LEU A O 1
ATOM 1358 N N . SER A 1 185 ? 28.758 46.565 24.120 1.00 37.25 202 SER A N 1
ATOM 1359 C CA . SER A 1 185 ? 27.547 47.210 24.632 1.00 37.25 202 SER A CA 1
ATOM 1360 C C . SER A 1 185 ? 27.171 48.438 23.821 1.00 37.25 202 SER A C 1
ATOM 1361 O O . SER A 1 185 ? 26.103 48.489 23.210 1.00 2.00 202 SER A O 1
ATOM 1364 N N . ALA A 1 186 ? 28.055 49.431 23.834 1.00 11.90 203 ALA A N 1
ATOM 1365 C CA . ALA A 1 186 ? 27.834 50.666 23.099 1.00 11.90 203 ALA A CA 1
ATOM 1366 C C . ALA A 1 186 ? 27.380 50.328 21.690 1.00 11.90 203 ALA A C 1
ATOM 1367 O O . ALA A 1 186 ? 26.378 50.852 21.201 1.00 2.05 203 ALA A O 1
ATOM 1369 N N . LEU A 1 187 ? 28.121 49.432 21.051 1.00 15.48 204 LEU A N 1
ATOM 1370 C CA . LEU A 1 187 ? 27.814 49.013 19.695 1.00 15.48 204 LEU A CA 1
ATOM 1371 C C . LEU A 1 187 ? 26.508 48.236 19.575 1.00 15.48 204 LEU A C 1
ATOM 1372 O O . LEU A 1 187 ? 25.900 48.250 18.510 1.00 9.70 204 LEU A O 1
ATOM 1377 N N . VAL A 1 188 ? 26.070 47.564 20.642 1.00 2.08 205 VAL A N 1
ATOM 1378 C CA . VAL A 1 188 ? 24.802 46.826 20.575 1.00 2.08 205 VAL A CA 1
ATOM 1379 C C . VAL A 1 188 ? 23.606 47.683 20.993 1.00 2.08 205 VAL A C 1
ATOM 1380 O O . VAL A 1 188 ? 22.454 47.293 20.786 1.00 9.07 205 VAL A O 1
ATOM 1384 N N . GLN A 1 189 ? 23.878 48.842 21.590 1.00 2.12 206 GLN A N 1
ATOM 1385 C CA . GLN A 1 189 ? 22.812 49.738 22.024 1.00 2.12 206 GLN A CA 1
ATOM 1386 C C . GLN A 1 189 ? 22.709 50.870 21.010 1.00 2.12 206 GLN A C 1
ATOM 1387 O O . GLN A 1 189 ? 21.621 51.367 20.709 1.00 2.06 206 GLN A O 1
ATOM 1393 N N . GLY A 1 190 ? 23.855 51.269 20.477 1.00 2.00 207 GLY A N 1
ATOM 1394 C CA . GLY A 1 190 ? 23.859 52.316 19.478 1.00 2.00 207 GLY A CA 1
ATOM 1395 C C . GLY A 1 190 ? 23.360 51.719 18.177 1.00 2.00 207 GLY A C 1
ATOM 1396 O O . GLY A 1 190 ? 22.946 52.436 17.275 1.00 3.92 207 GLY A O 1
ATOM 1397 N N . SER A 1 191 ? 23.387 50.392 18.085 1.00 2.15 208 SER A N 1
ATOM 1398 C CA . SER A 1 191 ? 22.942 49.705 16.880 1.00 2.15 208 SER A CA 1
ATOM 1399 C C . SER A 1 191 ? 21.498 49.220 16.985 1.00 2.15 208 SER A C 1
ATOM 1400 O O . SER A 1 191 ? 21.233 48.020 17.074 1.00 17.74 208 SER A O 1
ATOM 1403 N N . SER A 1 192 ? 20.565 50.163 16.978 1.00 65.33 209 SER A N 1
ATOM 1404 C CA . SER A 1 192 ? 19.152 49.828 17.056 1.00 65.33 209 SER A CA 1
ATOM 1405 C C . SER A 1 192 ? 18.478 50.311 15.781 1.00 65.33 209 SER A C 1
ATOM 1406 O O . SER A 1 192 ? 17.448 49.781 15.375 1.00 25.99 209 SER A O 1
ATOM 1409 N N . GLY A 1 193 ? 19.077 51.321 15.156 1.00 66.59 601 GLY A N 1
ATOM 1410 C CA . GLY A 1 193 ? 18.546 51.860 13.918 1.00 66.59 601 GLY A CA 1
ATOM 1411 C C . GLY A 1 193 ? 19.038 51.037 12.741 1.00 66.59 601 GLY A C 1
ATOM 1412 O O . GLY A 1 193 ? 18.400 50.994 11.691 1.00 48.07 601 GLY A O 1
ATOM 1413 N N . GLY A 1 194 ? 20.188 50.393 12.920 1.00 3.14 602 GLY A N 1
ATOM 1414 C CA . GLY A 1 194 ? 20.750 49.553 11.882 1.00 3.14 602 GLY A CA 1
ATOM 1415 C C . GLY A 1 194 ? 20.274 48.129 12.111 1.00 3.14 602 GLY A C 1
ATOM 1416 O O . GLY A 1 194 ? 20.737 47.186 11.470 1.00 29.63 602 GLY A O 1
ATOM 1417 N N . GLN A 1 195 ? 19.337 47.994 13.044 1.00 2.01 210 GLN A N 1
ATOM 1418 C CA . GLN A 1 195 ? 18.732 46.723 13.432 1.00 2.01 210 GLN A CA 1
ATOM 1419 C C . GLN A 1 195 ? 19.605 45.469 13.426 1.00 2.01 210 GLN A C 1
ATOM 1420 O O . GLN A 1 195 ? 19.422 44.567 12.611 1.00 2.21 210 GLN A O 1
ATOM 1426 N N . GLY A 1 196 ? 20.546 45.411 14.360 1.00 15.61 211 GLY A N 1
ATOM 1427 C CA . GLY A 1 196 ? 21.409 44.251 14.458 1.00 15.61 211 GLY A CA 1
ATOM 1428 C C . GLY A 1 196 ? 22.709 44.336 13.686 1.00 15.61 211 GLY A C 1
ATOM 1429 O O . GLY A 1 196 ? 23.241 43.321 13.245 1.00 22.99 211 GLY A O 1
ATOM 1430 N N . THR A 1 197 ? 23.222 45.544 13.496 1.00 17.28 212 THR A N 1
ATOM 1431 C CA . THR A 1 197 ? 24.482 45.706 12.790 1.00 17.28 212 THR A CA 1
ATOM 1432 C C . THR A 1 197 ? 25.216 46.902 13.394 1.00 17.28 212 THR A C 1
ATOM 1433 O O . THR A 1 197 ? 24.692 48.013 13.425 1.00 2.06 212 THR A O 1
ATOM 1437 N N . PHE A 1 198 ? 26.418 46.652 13.914 1.00 35.80 213 PHE A N 1
ATOM 1438 C CA . PHE A 1 198 ? 27.237 47.696 14.529 1.00 35.80 213 PHE A CA 1
ATOM 1439 C C . PHE A 1 198 ? 27.706 48.668 13.455 1.00 35.80 213 PHE A C 1
ATOM 1440 O O . PHE A 1 198 ? 27.212 48.648 12.337 1.00 2.02 213 PHE A O 1
ATOM 1448 N N . ALA A 1 199 ? 28.667 49.518 13.784 1.00 6.50 214 ALA A N 1
ATOM 1449 C CA . ALA A 1 199 ? 29.168 50.476 12.800 1.00 6.50 214 ALA A CA 1
ATOM 1450 C C . ALA A 1 199 ? 30.612 50.175 12.431 1.00 6.50 214 ALA A C 1
ATOM 1451 O O . ALA A 1 199 ? 31.144 50.729 11.473 1.00 31.01 214 ALA A O 1
ATOM 1453 N N . SER A 1 200 ? 31.236 49.294 13.205 1.00 23.24 215 SER A N 1
ATOM 1454 C CA . SER A 1 200 ? 32.618 48.896 12.974 1.00 23.24 215 SER A CA 1
ATOM 1455 C C . SER A 1 200 ? 32.764 47.404 13.252 1.00 23.24 215 SER A C 1
ATOM 1456 O O . SER A 1 200 ? 31.786 46.727 13.576 1.00 39.59 215 SER A O 1
ATOM 1459 N N . SER A 1 201 ? 33.984 46.894 13.120 1.00 91.49 216 SER A N 1
ATOM 1460 C CA . SER A 1 201 ? 34.241 45.478 13.348 1.00 91.49 216 SER A CA 1
ATOM 1461 C C . SER A 1 201 ? 35.051 45.226 14.614 1.00 91.49 216 SER A C 1
ATOM 1462 O O . SER A 1 201 ? 36.246 45.516 14.655 1.00 12.39 216 SER A O 1
ATOM 1465 N N . ALA A 1 202 ? 34.398 44.691 15.644 1.00 16.53 217 ALA A N 1
ATOM 1466 C CA . ALA A 1 202 ? 35.074 44.375 16.896 1.00 16.53 217 ALA A CA 1
ATOM 1467 C C . ALA A 1 202 ? 35.751 43.023 16.696 1.00 16.53 217 ALA A C 1
ATOM 1468 O O . ALA A 1 202 ? 35.118 42.068 16.252 1.00 13.38 217 ALA A O 1
ATOM 1470 N N . THR A 1 203 ? 37.039 42.944 17.013 1.00 21.26 218 THR A N 1
ATOM 1471 C CA . THR A 1 203 ? 37.779 41.703 16.839 1.00 21.26 218 THR A CA 1
ATOM 1472 C C . THR A 1 203 ? 37.911 40.901 18.121 1.00 21.26 218 THR A C 1
ATOM 1473 O O . THR A 1 203 ? 38.429 41.389 19.129 1.00 45.39 218 THR A O 1
ATOM 1477 N N . LEU A 1 204 ? 37.422 39.667 18.067 1.00 2.03 219 LEU A N 1
ATOM 1478 C CA . LEU A 1 204 ? 37.493 38.748 19.188 1.00 2.03 219 LEU A CA 1
ATOM 1479 C C . LEU A 1 204 ? 38.177 37.520 18.630 1.00 2.03 219 LEU A C 1
ATOM 1480 O O . LEU A 1 204 ? 37.976 37.172 17.468 1.00 13.22 219 LEU A O 1
ATOM 1485 N N . GLN A 1 205 ? 38.977 36.855 19.452 1.00 2.01 220 GLN A N 1
ATOM 1486 C CA . GLN A 1 205 ? 39.688 35.676 18.997 1.00 2.01 220 GLN A CA 1
ATOM 1487 C C . GLN A 1 205 ? 38.998 34.387 19.457 1.00 2.01 220 GLN A C 1
ATOM 1488 O O . GLN A 1 205 ? 38.402 34.336 20.532 1.00 2.11 220 GLN A O 1
ATOM 1494 N N . ASN A 1 206 ? 39.060 33.351 18.629 1.00 3.96 221 ASN A N 1
ATOM 1495 C CA . ASN A 1 206 ? 38.471 32.077 19.000 1.00 3.96 221 ASN A CA 1
ATOM 1496 C C . ASN A 1 206 ? 39.513 31.369 19.854 1.00 3.96 221 ASN A C 1
ATOM 1497 O O . ASN A 1 206 ? 40.584 31.922 20.115 1.00 2.30 221 ASN A O 1
ATOM 1502 N N . ALA A 1 207 ? 39.202 30.158 20.297 1.00 8.99 222 ALA A N 1
ATOM 1503 C CA . ALA A 1 207 ? 40.130 29.401 21.123 1.00 8.99 222 ALA A CA 1
ATOM 1504 C C . ALA A 1 207 ? 41.386 29.010 20.335 1.00 8.99 222 ALA A C 1
ATOM 1505 O O . ALA A 1 207 ? 42.444 28.762 20.920 1.00 13.55 222 ALA A O 1
ATOM 1507 N N . GLU A 1 208 ? 41.269 28.960 19.009 1.00 59.27 223 GLU A N 1
ATOM 1508 C CA . GLU A 1 208 ? 42.399 28.601 18.152 1.00 59.27 223 GLU A CA 1
ATOM 1509 C C . GLU A 1 208 ? 43.151 29.845 17.690 1.00 59.27 223 GLU A C 1
ATOM 1510 O O . GLU A 1 208 ? 43.821 29.836 16.657 1.00 33.01 223 GLU A O 1
ATOM 1516 N N . ASP A 1 209 ? 43.026 30.914 18.468 1.00 2.00 224 ASP A N 1
ATOM 1517 C CA . ASP A 1 209 ? 43.684 32.181 18.178 1.00 2.00 224 ASP A CA 1
ATOM 1518 C C . ASP A 1 209 ? 43.417 32.707 16.770 1.00 2.00 224 ASP A C 1
ATOM 1519 O O . ASP A 1 209 ? 44.291 33.293 16.133 1.00 26.83 224 ASP A O 1
ATOM 1524 N N . GLU A 1 210 ? 42.197 32.493 16.290 1.00 2.08 225 GLU A N 1
ATOM 1525 C CA . GLU A 1 210 ? 41.789 32.962 14.972 1.00 2.08 225 GLU A CA 1
ATOM 1526 C C . GLU A 1 210 ? 40.999 34.255 15.168 1.00 2.08 225 GLU A C 1
ATOM 1527 O O . GLU A 1 210 ? 39.948 34.259 15.799 1.00 11.99 225 GLU A O 1
ATOM 1533 N N . PRO A 1 211 ? 41.513 35.375 14.648 1.00 2.06 226 PRO A N 1
ATOM 1534 C CA . PRO A 1 211 ? 40.838 36.676 14.776 1.00 2.06 226 PRO A CA 1
ATOM 1535 C C . PRO A 1 211 ? 39.461 36.672 14.120 1.00 2.06 226 PRO A C 1
ATOM 1536 O O . PRO A 1 211 ? 39.308 36.222 12.984 1.00 51.07 226 PRO A O 1
ATOM 1540 N N . ILE A 1 212 ? 38.464 37.183 14.837 1.00 17.74 227 ILE A N 1
ATOM 1541 C CA . ILE A 1 212 ? 37.095 37.226 14.334 1.00 17.74 227 ILE A CA 1
ATOM 1542 C C . ILE A 1 212 ? 36.577 38.663 14.281 1.00 17.74 227 ILE A C 1
ATOM 1543 O O . ILE A 1 212 ? 36.630 39.377 15.277 1.00 12.00 227 ILE A O 1
ATOM 1548 N N . ILE A 1 213 ? 36.073 39.085 13.124 1.00 2.04 228 ILE A N 1
ATOM 1549 C CA . ILE A 1 213 ? 35.569 40.444 12.976 1.00 2.04 228 ILE A CA 1
ATOM 1550 C C . ILE A 1 213 ? 34.057 40.496 13.077 1.00 2.04 228 ILE A C 1
ATOM 1551 O O . ILE A 1 213 ? 33.350 40.456 12.074 1.00 13.89 228 ILE A O 1
ATOM 1556 N N . VAL A 1 214 ? 33.564 40.584 14.308 1.00 28.52 229 VAL A N 1
ATOM 1557 C CA . VAL A 1 214 ? 32.131 40.640 14.562 1.00 28.52 229 VAL A CA 1
ATOM 1558 C C . VAL A 1 214 ? 31.557 41.975 14.110 1.00 28.52 229 VAL A C 1
ATOM 1559 O O . VAL A 1 214 ? 31.997 43.035 14.550 1.00 8.15 229 VAL A O 1
ATOM 1563 N N . ASP A 1 215 ? 30.555 41.898 13.241 1.00 7.17 230 ASP A N 1
ATOM 1564 C CA . ASP A 1 215 ? 29.898 43.066 12.658 1.00 7.17 230 ASP A CA 1
ATOM 1565 C C . ASP A 1 215 ? 28.492 43.333 13.200 1.00 7.17 230 ASP A C 1
ATOM 1566 O O . ASP A 1 215 ? 28.035 44.476 13.247 1.00 15.10 230 ASP A O 1
ATOM 1571 N N . ALA A 1 216 ? 27.813 42.266 13.602 1.00 2.23 231 ALA A N 1
ATOM 1572 C CA . ALA A 1 216 ? 26.455 42.361 14.105 1.00 2.23 231 ALA A CA 1
ATOM 1573 C C . ALA A 1 216 ? 26.265 41.558 15.380 1.00 2.23 231 ALA A C 1
ATOM 1574 O O . ALA A 1 216 ? 27.213 41.007 15.929 1.00 2.00 231 ALA A O 1
ATOM 1576 N N . VAL A 1 217 ? 25.024 41.494 15.842 1.00 16.90 232 VAL A N 1
ATOM 1577 C CA . VAL A 1 217 ? 24.687 40.754 17.048 1.00 16.90 232 VAL A CA 1
ATOM 1578 C C . VAL A 1 217 ? 24.225 39.346 16.676 1.00 16.90 232 VAL A C 1
ATOM 1579 O O . VAL A 1 217 ? 24.070 38.478 17.539 1.00 28.09 232 VAL A O 1
ATOM 1583 N N . TYR A 1 218 ? 24.015 39.128 15.382 1.00 4.93 233 TYR A N 1
ATOM 1584 C CA . TYR A 1 218 ? 23.557 37.841 14.879 1.00 4.93 233 TYR A CA 1
ATOM 1585 C C . TYR A 1 218 ? 24.641 36.773 14.874 1.00 4.93 233 TYR A C 1
ATOM 1586 O O . TYR A 1 218 ? 24.607 35.841 14.070 1.00 8.00 233 TYR A O 1
ATOM 1595 N N . HIS A 1 219 ? 25.602 36.908 15.776 1.00 2.01 234 HIS A N 1
ATOM 1596 C CA . HIS A 1 219 ? 26.672 35.933 15.875 1.00 2.01 234 HIS A CA 1
ATOM 1597 C C . HIS A 1 219 ? 26.556 35.288 17.253 1.00 2.01 234 HIS A C 1
ATOM 1598 O O . HIS A 1 219 ? 26.191 35.955 18.223 1.00 8.29 234 HIS A O 1
ATOM 1605 N N . PRO A 1 220 ? 26.834 33.973 17.350 1.00 44.27 235 PRO A N 1
ATOM 1606 C CA . PRO A 1 220 ? 26.749 33.252 18.630 1.00 44.27 235 PRO A CA 1
ATOM 1607 C C . PRO A 1 220 ? 27.680 33.833 19.676 1.00 44.27 235 PRO A C 1
ATOM 1608 O O . PRO A 1 220 ? 27.368 33.849 20.865 1.00 11.91 235 PRO A O 1
ATOM 1612 N N . THR A 1 221 ? 28.828 34.312 19.214 1.00 16.85 236 THR A N 1
ATOM 1613 C CA . THR A 1 221 ? 29.836 34.897 20.082 1.00 16.85 236 THR A CA 1
ATOM 1614 C C . THR A 1 221 ? 29.302 36.143 20.787 1.00 16.85 236 THR A C 1
ATOM 1615 O O . THR A 1 221 ? 30.006 36.763 21.586 1.00 26.54 236 THR A O 1
ATOM 1619 N N . VAL A 1 222 ? 28.056 36.505 20.500 1.00 2.06 237 VAL A N 1
ATOM 1620 C CA . VAL A 1 222 ? 27.468 37.688 21.106 1.00 2.06 237 VAL A CA 1
ATOM 1621 C C . VAL A 1 222 ? 26.210 37.389 21.924 1.00 2.06 237 VAL A C 1
ATOM 1622 O O . VAL A 1 222 ? 26.151 37.679 23.124 1.00 2.00 237 VAL A O 1
ATOM 1626 N N . ALA A 1 223 ? 25.210 36.805 21.272 1.00 2.94 238 ALA A N 1
ATOM 1627 C CA . ALA A 1 223 ? 23.941 36.492 21.919 1.00 2.94 238 ALA A CA 1
ATOM 1628 C C . ALA A 1 223 ? 24.038 35.410 22.985 1.00 2.94 238 ALA A C 1
ATOM 1629 O O . ALA A 1 223 ? 23.336 35.456 23.994 1.00 31.38 238 ALA A O 1
ATOM 1631 N N . ALA A 1 224 ? 24.910 34.435 22.756 1.00 9.40 603 ALA A N 1
ATOM 1632 C CA . ALA A 1 224 ? 25.088 33.330 23.686 1.00 9.40 603 ALA A CA 1
ATOM 1633 C C . ALA A 1 224 ? 26.107 33.634 24.770 1.00 9.40 603 ALA A C 1
ATOM 1634 O O . ALA A 1 224 ? 25.937 33.206 25.903 1.00 2.18 603 ALA A O 1
ATOM 1636 N N . VAL A 1 225 ? 27.158 34.376 24.424 1.00 2.02 239 VAL A N 1
ATOM 1637 C CA . VAL A 1 225 ? 28.223 34.718 25.373 1.00 2.02 239 VAL A CA 1
ATOM 1638 C C . VAL A 1 225 ? 27.905 35.871 26.337 1.00 2.02 239 VAL A C 1
ATOM 1639 O O . VAL A 1 225 ? 27.910 35.673 27.546 1.00 4.86 239 VAL A O 1
ATOM 1643 N N . LEU A 1 226 ? 27.631 37.064 25.820 1.00 2.00 240 LEU A N 1
ATOM 1644 C CA . LEU A 1 226 ? 27.330 38.197 26.688 1.00 2.00 240 LEU A CA 1
ATOM 1645 C C . LEU A 1 226 ? 26.227 37.821 27.662 1.00 2.00 240 LEU A C 1
ATOM 1646 O O . LEU A 1 226 ? 25.168 37.351 27.249 1.00 6.48 240 LEU A O 1
ATOM 1651 N N . ALA A 1 227 ? 26.478 38.025 28.953 1.00 2.05 241 ALA A N 1
ATOM 1652 C CA . ALA A 1 227 ? 25.503 37.706 29.990 1.00 2.05 241 ALA A CA 1
ATOM 1653 C C . ALA A 1 227 ? 25.020 38.968 30.723 1.00 2.05 241 ALA A C 1
ATOM 1654 O O . ALA A 1 227 ? 23.886 39.032 31.209 1.00 15.65 241 ALA A O 1
ATOM 1656 N N . LEU A 1 228 ? 25.892 39.967 30.798 1.00 12.14 242 LEU A N 1
ATOM 1657 C CA . LEU A 1 228 ? 25.576 41.237 31.446 1.00 12.14 242 LEU A CA 1
ATOM 1658 C C . LEU A 1 228 ? 26.178 42.317 30.568 1.00 12.14 242 LEU A C 1
ATOM 1659 O O . LEU A 1 228 ? 27.357 42.251 30.220 1.00 7.00 242 LEU A O 1
ATOM 1664 N N . MET A 1 229 ? 25.377 43.311 30.214 1.00 2.00 243 MET A N 1
ATOM 1665 C CA . MET A 1 229 ? 25.857 44.376 29.354 1.00 2.00 243 MET A CA 1
ATOM 1666 C C . MET A 1 229 ? 25.896 45.741 30.040 1.00 2.00 243 MET A C 1
ATOM 1667 O O . MET A 1 229 ? 24.993 46.095 30.791 1.00 13.34 243 MET A O 1
ATOM 1672 N N . LEU A 1 230 ? 26.971 46.486 29.790 1.00 2.08 244 LEU A N 1
ATOM 1673 C CA . LEU A 1 230 ? 27.177 47.821 30.360 1.00 2.08 244 LEU A CA 1
ATOM 1674 C C . LEU A 1 230 ? 26.147 48.761 29.751 1.00 2.08 244 LEU A C 1
ATOM 1675 O O . LEU A 1 230 ? 25.818 48.635 28.576 1.00 2.21 244 LEU A O 1
ATOM 1680 N N . ARG A 1 231 ? 25.640 49.711 30.528 1.00 2.14 245 ARG A N 1
ATOM 1681 C CA . ARG A 1 231 ? 24.630 50.623 29.994 1.00 2.14 245 ARG A CA 1
ATOM 1682 C C . ARG A 1 231 ? 25.145 51.922 29.359 1.00 2.14 245 ARG A C 1
ATOM 1683 O O . ARG A 1 231 ? 25.478 52.890 30.048 1.00 43.19 245 ARG A O 1
ATOM 1691 N N . LYS A 1 232 ? 25.202 51.911 28.027 1.00 37.23 246 LYS A N 1
ATOM 1692 C CA . LYS A 1 232 ? 25.628 53.048 27.206 1.00 37.23 246 LYS A CA 1
ATOM 1693 C C . LYS A 1 232 ? 24.664 53.036 26.023 1.00 37.23 246 LYS A C 1
ATOM 1694 O O . LYS A 1 232 ? 24.240 51.961 25.597 1.00 29.22 246 LYS A O 1
ATOM 1700 N N . ALA A 1 233 ? 24.321 54.201 25.478 1.00 49.82 247 ALA A N 1
ATOM 1701 C CA . ALA A 1 233 ? 23.368 54.225 24.367 1.00 49.82 247 ALA A CA 1
ATOM 1702 C C . ALA A 1 233 ? 23.750 55.056 23.145 1.00 49.82 247 ALA A C 1
ATOM 1703 O O . ALA A 1 233 ? 24.902 55.453 22.973 1.00 26.33 247 ALA A O 1
ATOM 1705 N N . CYS A 1 234 ? 22.745 55.282 22.299 1.00 35.32 248 CYS A N 1
ATOM 1706 C CA . CYS A 1 234 ? 22.834 56.062 21.059 1.00 35.32 248 CYS A CA 1
ATOM 1707 C C . CYS A 1 234 ? 21.610 55.717 20.211 1.00 35.32 248 CYS A C 1
ATOM 1708 O O . CYS A 1 234 ? 20.796 56.626 19.938 1.00 77.16 248 CYS A O 1
ATOM 1712 N N . CYS B 2 1 ? 23.402 54.275 14.877 1.00 35.97 11 CYS B N 1
ATOM 1713 C CA . CYS B 2 1 ? 22.551 55.384 15.407 1.00 35.97 11 CYS B CA 1
ATOM 1714 C C . CYS B 2 1 ? 21.762 56.042 14.272 1.00 35.97 11 CYS B C 1
ATOM 1715 O O . CYS B 2 1 ? 21.039 57.018 14.497 1.00 61.79 11 CYS B O 1
ATOM 1718 N N . ALA B 2 2 ? 21.905 55.503 13.058 1.00 22.49 12 ALA B N 1
ATOM 1719 C CA . ALA B 2 2 ? 21.207 56.029 11.881 1.00 22.49 12 ALA B CA 1
ATOM 1720 C C . ALA B 2 2 ? 21.334 55.125 10.658 1.00 22.49 12 ALA B C 1
ATOM 1721 O O . ALA B 2 2 ? 20.349 54.832 9.985 1.00 8.36 12 ALA B O 1
ATOM 1723 N N . ALA B 2 3 ? 22.553 54.689 10.364 1.00 12.89 13 ALA B N 1
ATOM 1724 C CA . ALA B 2 3 ? 22.782 53.832 9.209 1.00 12.89 13 ALA B CA 1
ATOM 1725 C C . ALA B 2 3 ? 24.120 53.108 9.279 1.00 12.89 13 ALA B C 1
ATOM 1726 O O . ALA B 2 3 ? 25.174 53.740 9.412 1.00 2.03 13 ALA B O 1
ATOM 1728 N N . ALA B 2 4 ? 24.055 51.777 9.179 1.00 12.92 14 ALA B N 1
ATOM 1729 C CA . ALA B 2 4 ? 25.231 50.902 9.219 1.00 12.92 14 ALA B CA 1
ATOM 1730 C C . ALA B 2 4 ? 25.250 50.009 7.973 1.00 12.92 14 ALA B C 1
ATOM 1731 O O . ALA B 2 4 ? 24.198 49.720 7.406 1.00 2.00 14 ALA B O 1
ATOM 1733 N N . THR B 2 5 ? 26.442 49.570 7.563 1.00 2.00 15 THR B N 1
ATOM 1734 C CA . THR B 2 5 ? 26.602 48.732 6.372 1.00 2.00 15 THR B CA 1
ATOM 1735 C C . THR B 2 5 ? 27.367 47.428 6.624 1.00 2.00 15 THR B C 1
ATOM 1736 O O . THR B 2 5 ? 28.513 47.446 7.062 1.00 3.94 15 THR B O 1
ATOM 1740 N N . VAL B 2 6 ? 26.731 46.296 6.332 1.00 2.28 16 VAL B N 1
ATOM 1741 C CA . VAL B 2 6 ? 27.353 44.983 6.529 1.00 2.28 16 VAL B CA 1
ATOM 1742 C C . VAL B 2 6 ? 27.187 44.119 5.277 1.00 2.28 16 VAL B C 1
ATOM 1743 O O . VAL B 2 6 ? 27.206 44.624 4.160 1.00 2.57 16 VAL B O 1
ATOM 1747 N N . ARG B 2 7 ? 27.019 42.818 5.476 1.00 16.27 17 ARG B N 1
ATOM 1748 C CA . ARG B 2 7 ? 26.846 41.879 4.376 1.00 16.27 17 ARG B CA 1
ATOM 1749 C C . ARG B 2 7 ? 25.691 40.942 4.723 1.00 16.27 17 ARG B C 1
ATOM 1750 O O . ARG B 2 7 ? 25.239 40.918 5.869 1.00 8.40 17 ARG B O 1
ATOM 1758 N N . ILE B 2 8 ? 25.212 40.182 3.737 1.00 3.74 18 ILE B N 1
ATOM 1759 C CA . ILE B 2 8 ? 24.124 39.231 3.962 1.00 3.74 18 ILE B CA 1
ATOM 1760 C C . ILE B 2 8 ? 24.460 37.886 3.329 1.00 3.74 18 ILE B C 1
ATOM 1761 O O . ILE B 2 8 ? 24.436 37.741 2.108 1.00 2.02 18 ILE B O 1
ATOM 1766 N N . ALA B 2 9 ? 24.782 36.914 4.181 1.00 18.58 19 ALA B N 1
ATOM 1767 C CA . ALA B 2 9 ? 25.134 35.564 3.750 1.00 18.58 19 ALA B CA 1
ATOM 1768 C C . ALA B 2 9 ? 23.925 34.656 3.893 1.00 18.58 19 ALA B C 1
ATOM 1769 O O . ALA B 2 9 ? 22.892 35.078 4.406 1.00 2.00 19 ALA B O 1
ATOM 1771 N N . GLY B 2 10 ? 24.055 33.409 3.450 1.00 2.00 20 GLY B N 1
ATOM 1772 C CA . GLY B 2 10 ? 22.941 32.483 3.554 1.00 2.00 20 GLY B CA 1
ATOM 1773 C C . GLY B 2 10 ? 23.268 31.063 3.144 1.00 2.00 20 GLY B C 1
ATOM 1774 O O . GLY B 2 10 ? 24.305 30.529 3.526 1.00 2.04 20 GLY B O 1
ATOM 1775 N N . ARG B 2 11 ? 22.380 30.459 2.356 1.00 28.57 21 ARG B N 1
ATOM 1776 C CA . ARG B 2 11 ? 22.534 29.081 1.885 1.00 28.57 21 ARG B CA 1
ATOM 1777 C C . ARG B 2 11 ? 23.963 28.653 1.593 1.00 28.57 21 ARG B C 1
ATOM 1778 O O . ARG B 2 11 ? 24.626 29.196 0.718 1.00 10.96 21 ARG B O 1
ATOM 1786 N N . ASP B 2 12 ? 24.428 27.663 2.338 1.00 3.03 22 ASP B N 1
ATOM 1787 C CA . ASP B 2 12 ? 25.767 27.141 2.151 1.00 3.03 22 ASP B CA 1
ATOM 1788 C C . ASP B 2 12 ? 26.835 28.225 2.008 1.00 3.03 22 ASP B C 1
ATOM 1789 O O . ASP B 2 12 ? 27.708 28.136 1.142 1.00 34.08 22 ASP B O 1
ATOM 1794 N N . GLY B 2 13 ? 26.756 29.243 2.862 1.00 13.64 23 GLY B N 1
ATOM 1795 C CA . GLY B 2 13 ? 27.738 30.317 2.857 1.00 13.64 23 GLY B CA 1
ATOM 1796 C C . GLY B 2 13 ? 27.831 31.166 1.604 1.00 13.64 23 GLY B C 1
ATOM 1797 O O . GLY B 2 13 ? 28.858 31.796 1.354 1.00 5.79 23 GLY B O 1
ATOM 1798 N N . PHE B 2 14 ? 26.768 31.180 0.810 1.00 2.03 24 PHE B N 1
ATOM 1799 C CA . PHE B 2 14 ? 26.746 31.969 -0.406 1.00 2.03 24 PHE B CA 1
ATOM 1800 C C . PHE B 2 14 ? 26.208 33.320 -0.008 1.00 2.03 24 PHE B C 1
ATOM 1801 O O . PHE B 2 14 ? 25.355 33.410 0.873 1.00 2.29 24 PHE B O 1
ATOM 1809 N N . CYS B 2 15 ? 26.700 34.371 -0.653 1.00 2.11 25 CYS B N 1
ATOM 1810 C CA . CYS B 2 15 ? 26.263 35.725 -0.346 1.00 2.11 25 CYS B CA 1
ATOM 1811 C C . CYS B 2 15 ? 25.074 36.185 -1.190 1.00 2.11 25 CYS B C 1
ATOM 1812 O O . CYS B 2 15 ? 24.831 35.659 -2.281 1.00 2.86 25 CYS B O 1
ATOM 1815 N N . ALA B 2 16 ? 24.339 37.168 -0.667 1.00 18.85 26 ALA B N 1
ATOM 1816 C CA . ALA B 2 16 ? 23.189 37.752 -1.357 1.00 18.85 26 ALA B CA 1
ATOM 1817 C C . ALA B 2 16 ? 23.757 38.803 -2.302 1.00 18.85 26 ALA B C 1
ATOM 1818 O O . ALA B 2 16 ? 24.382 39.765 -1.855 1.00 17.25 26 ALA B O 1
ATOM 1820 N N . ASP B 2 17 ? 23.543 38.625 -3.603 1.00 24.73 27 ASP B N 1
ATOM 1821 C CA . ASP B 2 17 ? 24.082 39.558 -4.585 1.00 24.73 27 ASP B CA 1
ATOM 1822 C C . ASP B 2 17 ? 23.058 40.190 -5.528 1.00 24.73 27 ASP B C 1
ATOM 1823 O O . ASP B 2 17 ? 21.926 39.718 -5.648 1.00 39.41 27 ASP B O 1
ATOM 1828 N N . VAL B 2 18 ? 23.477 41.265 -6.193 1.00 14.54 28 VAL B N 1
ATOM 1829 C CA . VAL B 2 18 ? 22.640 41.983 -7.152 1.00 14.54 28 VAL B CA 1
ATOM 1830 C C . VAL B 2 18 ? 23.195 41.688 -8.543 1.00 14.54 28 VAL B C 1
ATOM 1831 O O . VAL B 2 18 ? 24.294 42.135 -8.870 1.00 5.06 28 VAL B O 1
ATOM 1835 N N . ASN B 2 19 ? 22.438 40.936 -9.344 1.00 4.68 29 ASN B N 1
ATOM 1836 C CA . ASN B 2 19 ? 22.834 40.567 -10.710 1.00 4.68 29 ASN B CA 1
ATOM 1837 C C . ASN B 2 19 ? 23.737 41.616 -11.371 1.00 4.68 29 ASN B C 1
ATOM 1838 O O . ASN B 2 19 ? 23.243 42.582 -11.961 1.00 30.71 29 ASN B O 1
ATOM 1843 N N . GLY B 2 20 ? 25.053 41.416 -11.275 1.00 42.94 30 GLY B N 1
ATOM 1844 C CA . GLY B 2 20 ? 26.008 42.347 -11.861 1.00 42.94 30 GLY B CA 1
ATOM 1845 C C . GLY B 2 20 ? 26.025 43.709 -11.186 1.00 42.94 30 GLY B C 1
ATOM 1846 O O . GLY B 2 20 ? 26.846 43.974 -10.308 1.00 21.67 30 GLY B O 1
ATOM 1847 N N . GLU B 2 21 ? 25.113 44.581 -11.603 1.00 14.52 31 GLU B N 1
ATOM 1848 C CA . GLU B 2 21 ? 25.000 45.923 -11.044 1.00 14.52 31 GLU B CA 1
ATOM 1849 C C . GLU B 2 21 ? 23.619 46.466 -11.410 1.00 14.52 31 GLU B C 1
ATOM 1850 O O . GLU B 2 21 ? 22.716 46.513 -10.572 1.00 16.49 31 GLU B O 1
ATOM 1856 N N . GLY B 2 22 ? 23.457 46.857 -12.671 1.00 68.69 32 GLY B N 1
ATOM 1857 C CA . GLY B 2 22 ? 22.184 47.382 -13.133 1.00 68.69 32 GLY B CA 1
ATOM 1858 C C . GLY B 2 22 ? 21.536 48.372 -12.182 1.00 68.69 32 GLY B C 1
ATOM 1859 O O . GLY B 2 22 ? 22.193 48.906 -11.289 1.00 35.45 32 GLY B O 1
ATOM 1860 N N . GLN B 2 23 ? 20.241 48.609 -12.379 1.00 27.91 33 GLN B N 1
ATOM 1861 C CA . GLN B 2 23 ? 19.476 49.538 -11.553 1.00 27.91 33 GLN B CA 1
ATOM 1862 C C . GLN B 2 23 ? 17.989 49.421 -11.876 1.00 27.91 33 GLN B C 1
ATOM 1863 O O . GLN B 2 23 ? 17.597 49.441 -13.041 1.00 66.11 33 GLN B O 1
ATOM 1869 N N . ASN B 2 24 ? 17.171 49.304 -10.835 1.00 44.84 35 ASN B N 1
ATOM 1870 C CA . ASN B 2 24 ? 15.724 49.188 -10.986 1.00 44.84 35 ASN B CA 1
ATOM 1871 C C . ASN B 2 24 ? 15.320 47.865 -11.618 1.00 44.84 35 ASN B C 1
ATOM 1872 O O . ASN B 2 24 ? 15.554 47.645 -12.799 1.00 9.99 35 ASN B O 1
ATOM 1877 N N . GLY B 2 25 ? 14.720 46.983 -10.825 1.00 25.20 36 GLY B N 1
ATOM 1878 C CA . GLY B 2 25 ? 14.287 45.697 -11.341 1.00 25.20 36 GLY B CA 1
ATOM 1879 C C . GLY B 2 25 ? 15.340 44.608 -11.477 1.00 25.20 36 GLY B C 1
ATOM 1880 O O . GLY B 2 25 ? 15.045 43.546 -12.029 1.00 45.44 36 GLY B O 1
ATOM 1881 N N . ALA B 2 26 ? 16.560 44.849 -10.996 1.00 3.70 37 ALA B N 1
ATOM 1882 C CA . ALA B 2 26 ? 17.611 43.831 -11.084 1.00 3.70 37 ALA B CA 1
ATOM 1883 C C . ALA B 2 26 ? 17.407 42.814 -9.965 1.00 3.70 37 ALA B C 1
ATOM 1884 O O . ALA B 2 26 ? 17.416 43.165 -8.790 1.00 3.01 37 ALA B O 1
ATOM 1886 N N . ALA B 2 27 ? 17.215 41.552 -10.329 1.00 10.90 38 ALA B N 1
ATOM 1887 C CA . ALA B 2 27 ? 16.994 40.502 -9.340 1.00 10.90 38 ALA B CA 1
ATOM 1888 C C . ALA B 2 27 ? 18.212 40.244 -8.449 1.00 10.90 38 ALA B C 1
ATOM 1889 O O . ALA B 2 27 ? 19.334 40.626 -8.777 1.00 7.64 38 ALA B O 1
ATOM 1891 N N . ILE B 2 28 ? 17.973 39.600 -7.311 1.00 32.05 39 ILE B N 1
ATOM 1892 C CA . ILE B 2 28 ? 19.038 39.274 -6.367 1.00 32.05 39 ILE B CA 1
ATOM 1893 C C . ILE B 2 28 ? 19.389 37.801 -6.566 1.00 32.05 39 ILE B C 1
ATOM 1894 O O . ILE B 2 28 ? 18.509 36.962 -6.739 1.00 6.13 39 ILE B O 1
ATOM 1899 N N . ILE B 2 29 ? 20.676 37.488 -6.550 1.00 19.23 40 ILE B N 1
ATOM 1900 C CA . ILE B 2 29 ? 21.110 36.112 -6.731 1.00 19.23 40 ILE B CA 1
ATOM 1901 C C . ILE B 2 29 ? 22.008 35.683 -5.577 1.00 19.23 40 ILE B C 1
ATOM 1902 O O . ILE B 2 29 ? 22.344 36.497 -4.706 1.00 4.29 40 ILE B O 1
ATOM 1907 N N . LEU B 2 30 ? 22.378 34.402 -5.565 1.00 21.37 41 LEU B N 1
ATOM 1908 C CA . LEU B 2 30 ? 23.261 33.858 -4.535 1.00 21.37 41 LEU B CA 1
ATOM 1909 C C . LEU B 2 30 ? 24.658 33.792 -5.132 1.00 21.37 41 LEU B C 1
ATOM 1910 O O . LEU B 2 30 ? 24.961 32.904 -5.922 1.00 5.07 41 LEU B O 1
ATOM 1915 N N . LYS B 2 31 ? 25.508 34.737 -4.757 1.00 10.67 42 LYS B N 1
ATOM 1916 C CA . LYS B 2 31 ? 26.866 34.775 -5.284 1.00 10.67 42 LYS B CA 1
ATOM 1917 C C . LYS B 2 31 ? 27.912 34.544 -4.202 1.00 10.67 42 LYS B C 1
ATOM 1918 O O . LYS B 2 31 ? 27.728 34.951 -3.054 1.00 30.70 42 LYS B O 1
ATOM 1924 N N . LYS B 2 32 ? 29.008 33.888 -4.575 1.00 4.35 43 LYS B N 1
ATOM 1925 C CA . LYS B 2 32 ? 30.085 33.621 -3.639 1.00 4.35 43 LYS B CA 1
ATOM 1926 C C . LYS B 2 32 ? 30.430 34.920 -2.921 1.00 4.35 43 LYS B C 1
ATOM 1927 O O . LYS B 2 32 ? 30.434 35.992 -3.532 1.00 42.54 43 LYS B O 1
ATOM 1933 N N . CYS B 2 33 ? 30.712 34.820 -1.626 1.00 48.27 44 CYS B N 1
ATOM 1934 C CA . CYS B 2 33 ? 31.036 35.987 -0.812 1.00 48.27 44 CYS B CA 1
ATOM 1935 C C . CYS B 2 33 ? 32.359 36.663 -1.143 1.00 48.27 44 CYS B C 1
ATOM 1936 O O . CYS B 2 33 ? 33.419 36.035 -1.131 1.00 13.03 44 CYS B O 1
ATOM 1939 N N . ALA B 2 34 ? 32.284 37.961 -1.414 1.00 2.13 45 ALA B N 1
ATOM 1940 C CA . ALA B 2 34 ? 33.457 38.758 -1.740 1.00 2.13 45 ALA B CA 1
ATOM 1941 C C . ALA B 2 34 ? 33.218 40.169 -1.226 1.00 2.13 45 ALA B C 1
ATOM 1942 O O . ALA B 2 34 ? 32.105 40.509 -0.830 1.00 14.78 45 ALA B O 1
ATOM 1944 N N . GLU B 2 35 ? 34.253 40.992 -1.220 1.00 7.36 48 GLU B N 1
ATOM 1945 C CA . GLU B 2 35 ? 34.077 42.353 -0.752 1.00 7.36 48 GLU B CA 1
ATOM 1946 C C . GLU B 2 35 ? 33.685 43.244 -1.935 1.00 7.36 48 GLU B C 1
ATOM 1947 O O . GLU B 2 35 ? 34.386 44.195 -2.276 1.00 2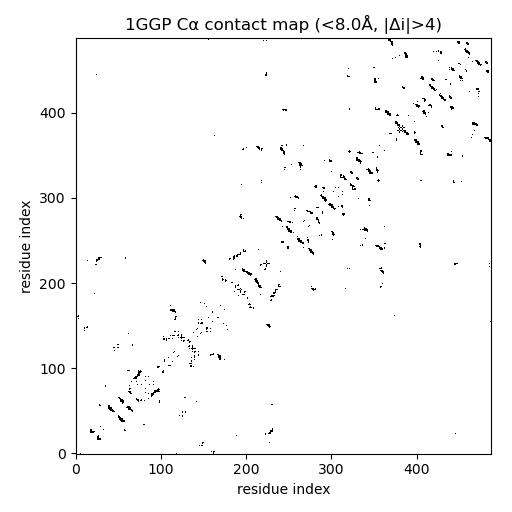7.08 48 GLU B O 1
ATOM 1953 N N . ASN B 2 36 ? 32.548 42.920 -2.551 1.00 7.27 49 ASN B N 1
ATOM 1954 C CA . ASN B 2 36 ? 32.039 43.670 -3.696 1.00 7.27 49 ASN B CA 1
ATOM 1955 C C . ASN B 2 36 ? 31.033 44.703 -3.244 1.00 7.27 49 ASN B C 1
ATOM 1956 O O . ASN B 2 36 ? 30.325 44.503 -2.260 1.00 5.69 49 ASN B O 1
ATOM 1961 N N . ASP B 2 37 ? 30.976 45.801 -3.989 1.00 2.00 50 ASP B N 1
ATOM 1962 C CA . ASP B 2 37 ? 30.072 46.909 -3.713 1.00 2.00 50 ASP B CA 1
ATOM 1963 C C . ASP B 2 37 ? 28.617 46.486 -3.885 1.00 2.00 50 ASP B C 1
ATOM 1964 O O . ASP B 2 37 ? 27.723 47.002 -3.212 1.00 36.13 50 ASP B O 1
ATOM 1969 N N . ASN B 2 38 ? 28.390 45.547 -4.801 1.00 49.30 51 ASN B N 1
ATOM 1970 C CA . ASN B 2 38 ? 27.053 45.030 -5.076 1.00 49.30 51 ASN B CA 1
ATOM 1971 C C . ASN B 2 38 ? 26.759 43.854 -4.155 1.00 49.30 51 ASN B C 1
ATOM 1972 O O . ASN B 2 38 ? 25.762 43.150 -4.325 1.00 4.70 51 ASN B O 1
ATOM 1977 N N . GLN B 2 39 ? 27.643 43.655 -3.181 1.00 39.48 52 GLN B N 1
ATOM 1978 C CA . GLN B 2 39 ? 27.517 42.588 -2.196 1.00 39.48 52 GLN B CA 1
ATOM 1979 C C . GLN B 2 39 ? 27.169 43.184 -0.835 1.00 39.48 52 GLN B C 1
ATOM 1980 O O . GLN B 2 39 ? 26.673 42.477 0.041 1.00 20.12 52 GLN B O 1
ATOM 1986 N N . LEU B 2 40 ? 27.431 44.482 -0.669 1.00 11.44 53 LEU B N 1
ATOM 1987 C CA . LEU B 2 40 ? 27.172 45.192 0.594 1.00 11.44 53 LEU B CA 1
ATOM 1988 C C . LEU B 2 40 ? 25.782 45.823 0.725 1.00 11.44 53 LEU B C 1
ATOM 1989 O O . LEU B 2 40 ? 25.343 46.570 -0.147 1.00 13.83 53 LEU B O 1
ATOM 1994 N N . TRP B 2 41 ? 25.106 45.540 1.833 1.00 2.65 54 TRP B N 1
ATOM 1995 C CA . TRP B 2 41 ? 23.775 46.086 2.066 1.00 2.65 54 TRP B CA 1
ATOM 1996 C C . TRP B 2 41 ? 23.729 47.056 3.250 1.00 2.65 54 TRP B C 1
ATOM 1997 O O . TRP B 2 41 ? 24.186 46.740 4.346 1.00 20.30 54 TRP B O 1
ATOM 2008 N N . THR B 2 42 ? 23.169 48.239 3.011 1.00 4.56 55 THR B N 1
ATOM 2009 C CA . THR B 2 42 ? 23.059 49.279 4.027 1.00 4.56 55 THR B CA 1
ATOM 2010 C C . THR B 2 42 ? 21.763 49.185 4.828 1.00 4.56 55 THR B C 1
ATOM 2011 O O . THR B 2 42 ? 20.688 49.536 4.337 1.00 2.02 55 THR B O 1
ATOM 2015 N N . LEU B 2 43 ? 21.874 48.706 6.063 1.00 29.95 56 LEU B N 1
ATOM 2016 C CA . LEU B 2 43 ? 20.719 48.592 6.940 1.00 29.95 56 LEU B CA 1
ATOM 2017 C C . LEU B 2 43 ? 20.469 49.999 7.496 1.00 29.95 56 LEU B C 1
ATOM 2018 O O . LEU B 2 43 ? 21.349 50.597 8.127 1.00 2.00 56 LEU B O 1
ATOM 2023 N N . LYS B 2 44 ? 19.272 50.529 7.245 1.00 5.83 57 LYS B N 1
ATOM 2024 C CA . LYS B 2 44 ? 18.914 51.875 7.673 1.00 5.83 57 LYS B CA 1
ATOM 2025 C C . LYS B 2 44 ? 17.911 51.973 8.822 1.00 5.83 57 LYS B C 1
ATOM 2026 O O . LYS B 2 44 ? 17.329 50.975 9.239 1.00 8.05 57 LYS B O 1
ATOM 2032 N N . ARG B 2 45 ? 17.708 53.192 9.317 1.00 19.98 58 ARG B N 1
ATOM 2033 C CA . ARG B 2 45 ? 16.803 53.450 10.434 1.00 19.98 58 ARG B CA 1
ATOM 2034 C C . ARG B 2 45 ? 15.302 53.296 10.153 1.00 19.98 58 ARG B C 1
ATOM 2035 O O . ARG B 2 45 ? 14.513 53.107 11.078 1.00 19.92 58 ARG B O 1
ATOM 2043 N N . GLU B 2 46 ? 14.897 53.382 8.892 1.00 24.22 59 GLU B N 1
ATOM 2044 C CA . GLU B 2 46 ? 13.484 53.236 8.574 1.00 24.22 59 GLU B CA 1
ATOM 2045 C C . GLU B 2 46 ? 13.163 51.816 8.095 1.00 24.22 59 GLU B C 1
ATOM 2046 O O . GLU B 2 46 ? 12.088 51.555 7.551 1.00 12.47 59 GLU B O 1
ATOM 2052 N N . ALA B 2 47 ? 14.114 50.910 8.309 1.00 3.76 60 ALA B N 1
ATOM 2053 C CA . ALA B 2 47 ? 13.975 49.497 7.961 1.00 3.76 60 ALA B CA 1
ATOM 2054 C C . ALA B 2 47 ? 14.119 49.135 6.490 1.00 3.76 60 ALA B C 1
ATOM 2055 O O . ALA B 2 47 ? 13.824 48.004 6.094 1.00 28.47 60 ALA B O 1
ATOM 2057 N N . THR B 2 48 ? 14.587 50.078 5.683 1.00 23.21 61 THR B N 1
ATOM 2058 C CA . THR B 2 48 ? 14.758 49.831 4.257 1.00 23.21 61 THR B CA 1
ATOM 2059 C C . THR B 2 48 ? 16.161 49.350 3.914 1.00 23.21 61 THR B C 1
ATOM 2060 O O . THR B 2 48 ? 17.117 50.124 3.984 1.00 3.41 61 THR B O 1
ATOM 2064 N N . ILE B 2 49 ? 16.280 48.075 3.544 1.00 3.96 62 ILE B N 1
ATOM 2065 C CA . ILE B 2 49 ? 17.569 47.509 3.151 1.00 3.96 62 ILE B CA 1
ATOM 2066 C C . ILE B 2 49 ? 17.884 48.058 1.755 1.00 3.96 62 ILE B C 1
ATOM 2067 O O . ILE B 2 49 ? 17.188 47.750 0.790 1.00 2.00 62 ILE B O 1
ATOM 2072 N N . ARG B 2 50 ? 18.919 48.890 1.662 1.00 2.00 63 ARG B N 1
ATOM 2073 C CA . ARG B 2 50 ? 19.327 49.497 0.396 1.00 2.00 63 ARG B CA 1
ATOM 2074 C C . ARG B 2 50 ? 20.702 48.985 -0.006 1.00 2.00 63 ARG B C 1
ATOM 2075 O O . ARG B 2 50 ? 21.475 48.568 0.849 1.00 7.98 63 ARG B O 1
ATOM 2083 N N . SER B 2 51 ? 21.013 49.033 -1.300 1.00 29.57 64 SER B N 1
ATOM 2084 C CA . SER B 2 51 ? 22.313 48.573 -1.786 1.00 29.57 64 SER B CA 1
ATOM 2085 C C . SER B 2 51 ? 23.025 49.610 -2.664 1.00 29.57 64 SER B C 1
ATOM 2086 O O . SER B 2 51 ? 23.711 50.502 -2.158 1.00 2.99 64 SER B O 1
ATOM 2089 N N . ASN B 2 52 ? 22.869 49.484 -3.980 1.00 34.21 65 ASN B N 1
ATOM 2090 C CA . ASN B 2 52 ? 23.499 50.402 -4.926 1.00 34.21 65 ASN B CA 1
ATOM 2091 C C . ASN B 2 52 ? 22.671 51.675 -5.075 1.00 34.21 65 ASN B C 1
ATOM 2092 O O . ASN B 2 52 ? 22.469 52.168 -6.185 1.00 6.06 65 ASN B O 1
ATOM 2097 N N . GLY B 2 53 ? 22.197 52.211 -3.957 1.00 30.77 66 GLY B N 1
ATOM 2098 C CA . GLY B 2 53 ? 21.386 53.413 -4.013 1.00 30.77 66 GLY B CA 1
ATOM 2099 C C . GLY B 2 53 ? 19.906 53.074 -3.971 1.00 30.77 66 GLY B C 1
ATOM 2100 O O . GLY B 2 53 ? 19.096 53.866 -3.497 1.00 25.75 66 GLY B O 1
ATOM 2101 N N . GLY B 2 54 ? 19.554 51.892 -4.468 1.00 2.08 67 GLY B N 1
ATOM 2102 C CA . GLY B 2 54 ? 18.168 51.473 -4.464 1.00 2.08 67 GLY B CA 1
ATOM 2103 C C . GLY B 2 54 ? 17.836 50.621 -3.252 1.00 2.08 67 GLY B C 1
ATOM 2104 O O . GLY B 2 54 ? 18.725 50.075 -2.596 1.00 2.00 67 GLY B O 1
ATOM 2105 N N . CYS B 2 55 ? 16.543 50.509 -2.962 1.00 2.06 68 CYS B N 1
ATOM 2106 C CA . CYS B 2 55 ? 16.047 49.721 -1.843 1.00 2.06 68 CYS B CA 1
ATOM 2107 C C . CYS B 2 55 ? 15.762 48.301 -2.317 1.00 2.06 68 CYS B C 1
ATOM 2108 O O . CYS B 2 55 ? 15.708 48.043 -3.513 1.00 28.49 68 CYS B O 1
ATOM 2111 N N . LEU B 2 56 ? 15.590 47.379 -1.377 1.00 28.35 69 LEU B N 1
ATOM 2112 C CA . LEU B 2 56 ? 15.284 45.994 -1.721 1.00 28.35 69 LEU B CA 1
ATOM 2113 C C . LEU B 2 56 ? 13.768 45.861 -1.733 1.00 28.35 69 LEU B C 1
ATOM 2114 O O . LEU B 2 56 ? 13.123 45.891 -0.689 1.00 10.77 69 LEU B O 1
ATOM 2119 N N . THR B 2 57 ? 13.199 45.717 -2.920 1.00 2.00 70 THR B N 1
ATOM 2120 C CA . THR B 2 57 ? 11.757 45.603 -3.051 1.00 2.00 70 THR B CA 1
ATOM 2121 C C . THR B 2 57 ? 11.290 44.197 -3.414 1.00 2.00 70 THR B C 1
ATOM 2122 O O . THR B 2 57 ? 12.048 43.388 -3.962 1.00 13.48 70 THR B O 1
ATOM 2126 N N . THR B 2 58 ? 10.032 43.913 -3.090 1.00 41.50 71 THR B N 1
ATOM 2127 C CA . THR B 2 58 ? 9.429 42.628 -3.406 1.00 41.50 71 THR B CA 1
ATOM 2128 C C . THR B 2 58 ? 8.617 42.857 -4.665 1.00 41.50 71 THR B C 1
ATOM 2129 O O . THR B 2 58 ? 7.680 43.653 -4.665 1.00 36.43 71 THR B O 1
ATOM 2133 N N . ALA B 2 59 ? 8.988 42.175 -5.741 1.00 8.11 72 ALA B N 1
ATOM 2134 C CA . ALA B 2 59 ? 8.277 42.319 -7.002 1.00 8.11 72 ALA B CA 1
ATOM 2135 C C . ALA B 2 59 ? 7.259 41.199 -7.128 1.00 8.11 72 ALA B C 1
ATOM 2136 O O . ALA B 2 59 ? 7.206 40.296 -6.290 1.00 46.81 72 ALA B O 1
ATOM 2138 N N . ALA B 2 60 ? 6.454 41.260 -8.180 1.00 34.59 73 ALA B N 1
ATOM 2139 C CA . ALA B 2 60 ? 5.448 40.243 -8.415 1.00 34.59 73 ALA B CA 1
ATOM 2140 C C . ALA B 2 60 ? 5.062 40.197 -9.888 1.00 34.59 73 ALA B C 1
ATOM 2141 O O . ALA B 2 60 ? 3.989 40.664 -10.271 1.00 50.21 73 ALA B O 1
ATOM 2143 N N . ALA B 2 61 ? 5.946 39.646 -10.717 1.00 73.07 74 ALA B N 1
ATOM 2144 C CA . ALA B 2 61 ? 5.668 39.521 -12.146 1.00 73.07 74 ALA B CA 1
ATOM 2145 C C . ALA B 2 61 ? 4.545 38.500 -12.235 1.00 73.07 74 ALA B C 1
ATOM 2146 O O . ALA B 2 61 ? 4.071 38.146 -13.313 1.00 85.59 74 ALA B O 1
ATOM 2148 N N . GLU B 2 62 ? 4.140 38.050 -11.053 1.00 81.00 76 GLU B N 1
ATOM 2149 C CA . GLU B 2 62 ? 3.092 37.064 -10.831 1.00 81.00 76 GLU B CA 1
ATOM 2150 C C . GLU B 2 62 ? 3.453 36.557 -9.443 1.00 81.00 76 GLU B C 1
ATOM 2151 O O . GLU B 2 62 ? 2.724 36.765 -8.472 1.00 73.34 76 GLU B O 1
ATOM 2157 N N . GLN B 2 63 ? 4.617 35.919 -9.371 1.00 88.45 77 GLN B N 1
ATOM 2158 C CA . GLN B 2 63 ? 5.148 35.373 -8.132 1.00 88.45 77 GLN B CA 1
ATOM 2159 C C . GLN B 2 63 ? 5.662 36.513 -7.262 1.00 88.45 77 GLN B C 1
ATOM 2160 O O . GLN B 2 63 ? 5.105 37.612 -7.267 1.00 25.15 77 GLN B O 1
ATOM 2166 N N . ALA B 2 64 ? 6.731 36.243 -6.520 1.00 3.95 78 ALA B N 1
ATOM 2167 C CA . ALA B 2 64 ? 7.339 37.235 -5.646 1.00 3.95 78 ALA B CA 1
ATOM 2168 C C . ALA B 2 64 ? 8.834 36.969 -5.564 1.00 3.95 78 ALA B C 1
ATOM 2169 O O . ALA B 2 64 ? 9.254 35.900 -5.123 1.00 33.70 78 ALA B O 1
ATOM 2171 N N . LYS B 2 65 ? 9.632 37.943 -5.988 1.00 30.32 79 LYS B N 1
ATOM 2172 C CA . LYS B 2 65 ? 11.087 37.807 -5.978 1.00 30.32 79 LYS B CA 1
ATOM 2173 C C . LYS B 2 65 ? 11.777 39.074 -5.497 1.00 30.32 79 LYS B C 1
ATOM 2174 O O . LYS B 2 65 ? 11.376 40.184 -5.848 1.00 4.71 79 LYS B O 1
ATOM 2180 N N . ALA B 2 66 ? 12.821 38.918 -4.696 1.00 26.06 80 ALA B N 1
ATOM 2181 C CA . ALA B 2 66 ? 13.549 40.081 -4.224 1.00 26.06 80 ALA B CA 1
ATOM 2182 C C . ALA B 2 66 ? 14.065 40.861 -5.451 1.00 26.06 80 ALA B C 1
ATOM 2183 O O . ALA B 2 66 ? 14.238 40.288 -6.534 1.00 23.47 80 ALA B O 1
ATOM 2185 N N . GLY B 2 67 ? 14.296 42.162 -5.282 1.00 22.32 81 GLY B N 1
ATOM 2186 C CA . GLY B 2 67 ? 14.804 42.983 -6.374 1.00 22.32 81 GLY B CA 1
ATOM 2187 C C . GLY B 2 67 ? 15.096 44.406 -5.929 1.00 22.32 81 GLY B C 1
ATOM 2188 O O . GLY B 2 67 ? 14.578 44.842 -4.903 1.00 28.91 81 GLY B O 1
ATOM 2189 N N . ILE B 2 68 ? 15.929 45.133 -6.671 1.00 26.52 82 ILE B N 1
ATOM 2190 C CA . ILE B 2 68 ? 16.234 46.519 -6.303 1.00 26.52 82 ILE B CA 1
ATOM 2191 C C . ILE B 2 68 ? 15.256 47.474 -6.996 1.00 26.52 82 ILE B C 1
ATOM 2192 O O . ILE B 2 68 ? 14.650 47.126 -8.016 1.00 8.26 82 ILE B O 1
ATOM 2197 N N . TYR B 2 69 ? 15.102 48.672 -6.435 1.00 6.96 83 TYR B N 1
ATOM 2198 C CA . TYR B 2 69 ? 14.190 49.664 -6.995 1.00 6.96 83 TYR B CA 1
ATOM 2199 C C . TYR B 2 69 ? 14.353 51.031 -6.334 1.00 6.96 83 TYR B C 1
ATOM 2200 O O . TYR B 2 69 ? 14.784 51.123 -5.189 1.00 29.28 83 TYR B O 1
ATOM 2209 N N . ASP B 2 70 ? 14.009 52.092 -7.061 1.00 14.40 84 ASP B N 1
ATOM 2210 C CA . ASP B 2 70 ? 14.107 53.446 -6.521 1.00 14.40 84 ASP B CA 1
ATOM 2211 C C . ASP B 2 70 ? 13.284 53.500 -5.250 1.00 14.40 84 ASP B C 1
ATOM 2212 O O . ASP B 2 70 ? 12.108 53.137 -5.250 1.00 66.83 84 ASP B O 1
ATOM 2217 N N . CYS B 2 71 ? 13.899 53.958 -4.168 1.00 9.19 85 CYS B N 1
ATOM 2218 C CA . CYS B 2 71 ? 13.197 54.037 -2.894 1.00 9.19 85 CYS B CA 1
ATOM 2219 C C . CYS B 2 71 ? 12.037 55.031 -2.925 1.00 9.19 85 CYS B C 1
ATOM 2220 O O . CYS B 2 71 ? 11.168 55.013 -2.047 1.00 23.28 85 CYS B O 1
ATOM 2223 N N . THR B 2 72 ? 12.020 55.886 -3.944 1.00 4.53 86 THR B N 1
ATOM 2224 C CA . THR B 2 72 ? 10.971 56.890 -4.089 1.00 4.53 86 THR B CA 1
ATOM 2225 C C . THR B 2 72 ? 9.856 56.435 -5.032 1.00 4.53 86 THR B C 1
ATOM 2226 O O . THR B 2 72 ? 8.713 56.902 -4.946 1.00 2.05 86 THR B O 1
ATOM 2230 N N . GLN B 2 73 ? 10.193 55.519 -5.930 1.00 2.02 87 GLN B N 1
ATOM 2231 C CA . GLN B 2 73 ? 9.221 55.022 -6.882 1.00 2.02 87 GLN B CA 1
ATOM 2232 C C . GLN B 2 73 ? 8.512 53.774 -6.371 1.00 2.02 87 GLN B C 1
ATOM 2233 O O . GLN B 2 73 ? 7.574 53.290 -7.004 1.00 13.34 87 GLN B O 1
ATOM 2239 N N . ALA B 2 74 ? 8.951 53.277 -5.215 1.00 7.58 88 ALA B N 1
ATOM 2240 C CA . ALA B 2 74 ? 8.376 52.078 -4.605 1.00 7.58 88 ALA B CA 1
ATOM 2241 C C . ALA B 2 74 ? 7.465 52.402 -3.423 1.00 7.58 88 ALA B C 1
ATOM 2242 O O . ALA B 2 74 ? 7.689 53.376 -2.702 1.00 8.35 88 ALA B O 1
ATOM 2244 N N . THR B 2 75 ? 6.440 51.574 -3.229 1.00 11.57 89 THR B N 1
ATOM 2245 C CA . THR B 2 75 ? 5.489 51.763 -2.135 1.00 11.57 89 THR B CA 1
ATOM 2246 C C . THR B 2 75 ? 6.079 51.232 -0.832 1.00 11.57 89 THR B C 1
ATOM 2247 O O . THR B 2 75 ? 6.543 50.097 -0.759 1.00 15.33 89 THR B O 1
ATOM 2251 N N . ALA B 2 76 ? 6.059 52.080 0.188 1.00 8.21 90 ALA B N 1
ATOM 2252 C CA . ALA B 2 76 ? 6.587 51.752 1.506 1.00 8.21 90 ALA B CA 1
ATOM 2253 C C . ALA B 2 76 ? 6.549 50.265 1.838 1.00 8.21 90 ALA B C 1
ATOM 2254 O O . ALA B 2 76 ? 7.589 49.633 2.017 1.00 95.24 90 ALA B O 1
ATOM 2256 N N . GLU B 2 77 ? 5.343 49.718 1.919 1.00 2.12 91 GLU B N 1
ATOM 2257 C CA . GLU B 2 77 ? 5.141 48.314 2.252 1.00 2.12 91 GLU B CA 1
ATOM 2258 C C . GLU B 2 77 ? 6.124 47.382 1.563 1.00 2.12 91 GLU B C 1
ATOM 2259 O O . GLU B 2 77 ? 6.522 46.358 2.119 1.00 98.89 91 GLU B O 1
ATOM 2265 N N . LEU B 2 78 ? 6.513 47.744 0.350 1.00 2.17 92 LEU B N 1
ATOM 2266 C CA . LEU B 2 78 ? 7.427 46.923 -0.429 1.00 2.17 92 LEU B CA 1
ATOM 2267 C C . LEU B 2 78 ? 8.904 47.203 -0.150 1.00 2.17 92 LEU B C 1
ATOM 2268 O O . LEU B 2 78 ? 9.773 46.475 -0.631 1.00 4.71 92 LEU B O 1
ATOM 2273 N N . SER B 2 79 ? 9.190 48.241 0.634 1.00 2.76 93 SER B N 1
ATOM 2274 C CA . SER B 2 79 ? 10.569 48.594 0.947 1.00 2.76 93 SER B CA 1
ATOM 2275 C C . SER B 2 79 ? 11.014 48.333 2.393 1.00 2.76 93 SER B C 1
ATOM 2276 O O . SER B 2 79 ? 12.210 48.394 2.692 1.00 2.10 93 SER B O 1
ATOM 2279 N N . ALA B 2 80 ? 10.069 48.030 3.282 1.00 7.70 94 ALA B N 1
ATOM 2280 C CA . ALA B 2 80 ? 10.391 47.770 4.687 1.00 7.70 94 ALA B CA 1
ATOM 2281 C C . ALA B 2 80 ? 10.565 46.278 5.000 1.00 7.70 94 ALA B C 1
ATOM 2282 O O . ALA B 2 80 ? 9.623 45.488 4.859 1.00 2.06 94 ALA B O 1
ATOM 2284 N N . TRP B 2 81 ? 11.775 45.913 5.432 1.00 2.15 95 TRP B N 1
ATOM 2285 C CA . TRP B 2 81 ? 12.130 44.532 5.769 1.00 2.15 95 TRP B CA 1
ATOM 2286 C C . TRP B 2 81 ? 12.381 44.358 7.264 1.00 2.15 95 TRP B C 1
ATOM 2287 O O . TRP B 2 81 ? 12.667 45.330 7.953 1.00 2.37 95 TRP B O 1
ATOM 2298 N N . GLU B 2 82 ? 12.284 43.121 7.760 1.00 11.59 96 GLU B N 1
ATOM 2299 C CA . GLU B 2 82 ? 12.492 42.837 9.188 1.00 11.59 96 GLU B CA 1
ATOM 2300 C C . GLU B 2 82 ? 13.316 41.575 9.464 1.00 11.59 96 GLU B C 1
ATOM 2301 O O . GLU B 2 82 ? 12.891 40.457 9.178 1.00 33.26 96 GLU B O 1
ATOM 2307 N N . ILE B 2 83 ? 14.497 41.786 10.038 1.00 2.00 97 ILE B N 1
ATOM 2308 C CA . ILE B 2 83 ? 15.441 40.721 10.378 1.00 2.00 97 ILE B CA 1
ATOM 2309 C C . ILE B 2 83 ? 15.344 40.321 11.849 1.00 2.00 97 ILE B C 1
ATOM 2310 O O . ILE B 2 83 ? 15.401 41.176 12.732 1.00 5.42 97 ILE B O 1
ATOM 2315 N N . ALA B 2 84 ? 15.216 39.019 12.100 1.00 2.00 98 ALA B N 1
ATOM 2316 C CA . ALA B 2 84 ? 15.102 38.481 13.456 1.00 2.00 98 ALA B CA 1
ATOM 2317 C C . ALA B 2 84 ? 16.208 37.478 13.776 1.00 2.00 98 ALA B C 1
ATOM 2318 O O . ALA B 2 84 ? 16.826 36.906 12.870 1.00 10.50 98 ALA B O 1
ATOM 2320 N N . ASP B 2 85 ? 16.446 37.264 15.070 1.00 2.01 99 ASP B N 1
ATOM 2321 C CA . ASP B 2 85 ? 17.479 36.336 15.528 1.00 2.01 99 ASP B CA 1
ATOM 2322 C C . ASP B 2 85 ? 17.288 34.911 15.001 1.00 2.01 99 ASP B C 1
ATOM 2323 O O . ASP B 2 85 ? 18.254 34.165 14.864 1.00 21.73 99 ASP B O 1
ATOM 2328 N N . ASN B 2 86 ? 16.044 34.536 14.711 1.00 2.45 100 ASN B N 1
ATOM 2329 C CA . ASN B 2 86 ? 15.753 33.203 14.194 1.00 2.45 100 ASN B CA 1
ATOM 2330 C C . ASN B 2 86 ? 16.505 32.998 12.882 1.00 2.45 100 ASN B C 1
ATOM 2331 O O . ASN B 2 86 ? 16.703 31.862 12.429 1.00 5.46 100 ASN B O 1
ATOM 2336 N N . GLY B 2 87 ? 16.933 34.115 12.294 1.00 16.91 101 GLY B N 1
ATOM 2337 C CA . GLY B 2 87 ? 17.671 34.090 11.045 1.00 16.91 101 GLY B CA 1
ATOM 2338 C C . GLY B 2 87 ? 16.808 34.456 9.857 1.00 16.91 101 GLY B C 1
ATOM 2339 O O . GLY B 2 87 ? 17.250 34.372 8.713 1.00 3.41 101 GLY B O 1
ATOM 2340 N N . THR B 2 88 ? 15.578 34.874 10.131 1.00 45.91 102 THR B N 1
ATOM 2341 C CA . THR B 2 88 ? 14.625 35.237 9.087 1.00 45.91 102 THR B CA 1
ATOM 2342 C C . THR B 2 88 ? 14.730 36.708 8.673 1.00 45.91 102 THR B C 1
ATOM 2343 O O . THR B 2 88 ? 15.126 37.559 9.467 1.00 23.38 102 THR B O 1
ATOM 2347 N N . ILE B 2 89 ? 14.396 36.987 7.415 1.00 2.00 103 ILE B N 1
ATOM 2348 C CA . ILE B 2 89 ? 14.398 38.347 6.877 1.00 2.00 103 ILE B CA 1
ATOM 2349 C C . ILE B 2 89 ? 13.054 38.509 6.163 1.00 2.00 103 ILE B C 1
ATOM 2350 O O . ILE B 2 89 ? 12.926 38.170 4.995 1.00 2.04 103 ILE B O 1
ATOM 2355 N N . ILE B 2 90 ? 12.060 39.026 6.887 1.00 17.28 104 ILE B N 1
ATOM 2356 C CA . ILE B 2 90 ? 10.701 39.189 6.370 1.00 17.28 104 ILE B CA 1
ATOM 2357 C C . ILE B 2 90 ? 10.267 40.598 5.943 1.00 17.28 104 ILE B C 1
ATOM 2358 O O . ILE B 2 90 ? 10.877 41.602 6.312 1.00 5.62 104 ILE B O 1
ATOM 2363 N N . ASN B 2 91 ? 9.201 40.639 5.145 1.00 2.06 105 ASN B N 1
ATOM 2364 C CA . ASN B 2 91 ? 8.606 41.871 4.649 1.00 2.06 105 ASN B CA 1
ATOM 2365 C C . ASN B 2 91 ? 7.212 41.893 5.275 1.00 2.06 105 ASN B C 1
ATOM 2366 O O . ASN B 2 91 ? 6.252 41.395 4.694 1.00 24.55 105 ASN B O 1
ATOM 2371 N N . PRO B 2 92 ? 7.095 42.474 6.479 1.00 24.96 106 PRO B N 1
ATOM 2372 C CA . PRO B 2 92 ? 5.863 42.602 7.269 1.00 24.96 106 PRO B CA 1
ATOM 2373 C C . PRO B 2 92 ? 4.553 42.799 6.508 1.00 24.96 106 PRO B C 1
ATOM 2374 O O . PRO B 2 92 ? 3.544 42.176 6.833 1.00 2.26 106 PRO B O 1
ATOM 2378 N N . ALA B 2 93 ? 4.568 43.670 5.505 1.00 43.51 107 ALA B N 1
ATOM 2379 C CA . ALA B 2 93 ? 3.368 43.951 4.728 1.00 43.51 107 ALA B CA 1
ATOM 2380 C C . ALA B 2 93 ? 2.884 42.737 3.953 1.00 43.51 107 ALA B C 1
ATOM 2381 O O . ALA B 2 93 ? 1.701 42.390 4.008 1.00 17.49 107 ALA B O 1
ATOM 2383 N N . SER B 2 94 ? 3.794 42.090 3.230 1.00 3.46 108 SER B N 1
ATOM 2384 C CA . SER B 2 94 ? 3.426 40.913 2.448 1.00 3.46 108 SER B CA 1
ATOM 2385 C C . SER B 2 94 ? 3.312 39.678 3.336 1.00 3.46 108 SER B C 1
ATOM 2386 O O . SER B 2 94 ? 2.413 38.861 3.153 1.00 10.00 108 SER B O 1
ATOM 2389 N N . SER B 2 95 ? 4.212 39.576 4.310 1.00 31.30 109 SER B N 1
ATOM 2390 C CA . SER B 2 95 ? 4.277 38.453 5.243 1.00 31.30 109 SER B CA 1
ATOM 2391 C C . SER B 2 95 ? 5.142 37.377 4.609 1.00 31.30 109 SER B C 1
ATOM 2392 O O . SER B 2 95 ? 5.233 36.254 5.105 1.00 45.26 109 SER B O 1
ATOM 2395 N N . LEU B 2 96 ? 5.779 37.744 3.503 1.00 3.29 110 LEU B N 1
ATOM 2396 C CA . LEU B 2 96 ? 6.658 36.840 2.778 1.00 3.29 110 LEU B CA 1
ATOM 2397 C C . LEU B 2 96 ? 8.096 37.042 3.249 1.00 3.29 110 LEU B C 1
ATOM 2398 O O . LEU B 2 96 ? 8.487 38.146 3.608 1.00 2.09 110 LEU B O 1
ATOM 2403 N N . VAL B 2 97 ? 8.880 35.973 3.237 1.00 4.46 111 VAL B N 1
ATOM 2404 C CA . VAL B 2 97 ? 10.262 36.032 3.690 1.00 4.46 111 VAL B CA 1
ATOM 2405 C C . VAL B 2 97 ? 11.263 35.728 2.571 1.00 4.46 111 VAL B C 1
ATOM 2406 O O . VAL B 2 97 ? 10.920 35.084 1.578 1.00 4.35 111 VAL B O 1
ATOM 2410 N N . LEU B 2 98 ? 12.499 36.198 2.740 1.00 17.30 112 LEU B N 1
ATOM 2411 C CA . LEU B 2 98 ? 13.566 35.977 1.761 1.00 17.30 112 LEU B CA 1
ATOM 2412 C C . LEU B 2 98 ? 13.911 34.493 1.743 1.00 17.30 112 LEU B C 1
ATOM 2413 O O . LEU B 2 98 ? 14.181 33.904 2.788 1.00 6.77 112 LEU B O 1
ATOM 2418 N N . SER B 2 99 ? 13.912 33.889 0.561 1.00 42.44 113 SER B N 1
ATOM 2419 C CA . SER B 2 99 ? 14.223 32.469 0.451 1.00 42.44 113 SER B CA 1
ATOM 2420 C C . SER B 2 99 ? 15.085 32.158 -0.772 1.00 42.44 113 SER B C 1
ATOM 2421 O O . SER B 2 99 ? 15.099 32.912 -1.749 1.00 2.01 113 SER B O 1
ATOM 2424 N N . SER B 2 100 ? 15.809 31.042 -0.698 1.00 2.13 114 SER B N 1
ATOM 2425 C CA . SER B 2 100 ? 16.688 30.600 -1.777 1.00 2.13 114 SER B CA 1
ATOM 2426 C C . SER B 2 100 ? 16.328 29.190 -2.246 1.00 2.13 114 SER B C 1
ATOM 2427 O O . SER B 2 100 ? 16.791 28.204 -1.682 1.00 20.28 114 SER B O 1
ATOM 2430 N N . GLY B 2 101 ? 15.503 29.104 -3.284 1.00 37.24 115 GLY B N 1
ATOM 2431 C CA . GLY B 2 101 ? 15.103 27.810 -3.806 1.00 37.24 115 GLY B CA 1
ATOM 2432 C C . GLY B 2 101 ? 16.201 26.762 -3.758 1.00 37.24 115 GLY B C 1
ATOM 2433 O O . GLY B 2 101 ? 16.074 25.763 -3.048 1.00 51.30 115 GLY B O 1
ATOM 2434 N N . ALA B 2 102 ? 17.281 26.985 -4.508 1.00 4.68 116 ALA B N 1
ATOM 2435 C CA . ALA B 2 102 ? 18.397 26.039 -4.540 1.00 4.68 116 ALA B CA 1
ATOM 2436 C C . ALA B 2 102 ? 19.733 26.648 -4.095 1.00 4.68 116 ALA B C 1
ATOM 2437 O O . ALA B 2 102 ? 19.986 27.836 -4.282 1.00 16.92 116 ALA B O 1
ATOM 2439 N N . ALA B 2 103 ? 20.579 25.819 -3.491 1.00 4.69 117 ALA B N 1
ATOM 2440 C CA . ALA B 2 103 ? 21.892 26.249 -3.030 1.00 4.69 117 ALA B CA 1
ATOM 2441 C C . ALA B 2 103 ? 22.844 26.203 -4.214 1.00 4.69 117 ALA B C 1
ATOM 2442 O O . ALA B 2 103 ? 23.705 25.325 -4.297 1.00 28.21 117 ALA B O 1
ATOM 2444 N N . ASN B 2 104 ? 22.681 27.148 -5.134 1.00 10.23 118 ASN B N 1
ATOM 2445 C CA . ASN B 2 104 ? 23.525 27.214 -6.322 1.00 10.23 118 ASN B CA 1
ATOM 2446 C C . ASN B 2 104 ? 23.940 28.648 -6.583 1.00 10.23 118 ASN B C 1
ATOM 2447 O O . ASN B 2 104 ? 23.177 29.573 -6.328 1.00 35.69 118 ASN B O 1
ATOM 2452 N N . SER B 2 105 ? 25.155 28.821 -7.088 1.00 12.16 119 SER B N 1
ATOM 2453 C CA . SER B 2 105 ? 25.680 30.147 -7.384 1.00 12.16 119 SER B CA 1
ATOM 2454 C C . SER B 2 105 ? 24.878 30.811 -8.503 1.00 12.16 119 SER B C 1
ATOM 2455 O O . SER B 2 105 ? 24.328 30.132 -9.365 1.00 26.45 119 SER B O 1
ATOM 2458 N N . LEU B 2 106 ? 24.804 32.140 -8.462 1.00 3.72 120 LEU B N 1
ATOM 2459 C CA . LEU B 2 106 ? 24.089 32.920 -9.468 1.00 3.72 120 LEU B CA 1
ATOM 2460 C C . LEU B 2 106 ? 22.614 32.545 -9.575 1.00 3.72 120 LEU B C 1
ATOM 2461 O O . LEU B 2 106 ? 21.907 32.999 -10.478 1.00 27.21 120 LEU B O 1
ATOM 2466 N N . LEU B 2 107 ? 22.157 31.714 -8.647 1.00 4.94 121 LEU B N 1
ATOM 2467 C CA . LEU B 2 107 ? 20.770 31.281 -8.610 1.00 4.94 121 LEU B CA 1
ATOM 2468 C C . LEU B 2 107 ? 19.910 32.436 -8.123 1.00 4.94 121 LEU B C 1
ATOM 2469 O O . LEU B 2 107 ? 20.201 33.048 -7.088 1.00 8.79 121 LEU B O 1
ATOM 2474 N N . ASP B 2 108 ? 18.852 32.737 -8.870 1.00 21.64 122 ASP B N 1
ATOM 2475 C CA . ASP B 2 108 ? 17.947 33.821 -8.506 1.00 21.64 122 ASP B CA 1
ATOM 2476 C C . ASP B 2 108 ? 17.411 33.611 -7.093 1.00 21.64 122 ASP B C 1
ATOM 2477 O O . ASP B 2 108 ? 17.122 32.490 -6.682 1.00 14.79 122 ASP B O 1
ATOM 2482 N N . LEU B 2 109 ? 17.295 34.699 -6.345 1.00 23.84 123 LEU B N 1
ATOM 2483 C CA . LEU B 2 109 ? 16.770 34.637 -4.991 1.00 23.84 123 LEU B CA 1
ATOM 2484 C C . LEU B 2 109 ? 15.268 34.920 -5.069 1.00 23.84 123 LEU B C 1
ATOM 2485 O O . LEU B 2 109 ? 14.839 35.852 -5.748 1.00 13.01 123 LEU B O 1
ATOM 2490 N N . GLY B 2 110 ? 14.472 34.110 -4.382 1.00 2.04 124 GLY B N 1
ATOM 2491 C CA . GLY B 2 110 ? 13.036 34.306 -4.408 1.00 2.04 124 GLY B CA 1
ATOM 2492 C C . GLY B 2 110 ? 12.479 34.564 -3.026 1.00 2.04 124 GLY B C 1
ATOM 2493 O O . GLY B 2 110 ? 13.112 34.245 -2.022 1.00 25.00 124 GLY B O 1
ATOM 2494 N N . VAL B 2 111 ? 11.292 35.155 -2.978 1.00 2.00 125 VAL B N 1
ATOM 2495 C CA . VAL B 2 111 ? 10.632 35.454 -1.716 1.00 2.00 125 VAL B CA 1
ATOM 2496 C C . VAL B 2 111 ? 9.394 34.566 -1.596 1.00 2.00 125 VAL B C 1
ATOM 2497 O O . VAL B 2 111 ? 8.592 34.476 -2.528 1.00 13.67 125 VAL B O 1
ATOM 2501 N N . GLN B 2 112 ? 9.249 33.905 -0.453 1.00 3.81 126 GLN B N 1
ATOM 2502 C CA . GLN B 2 112 ? 8.121 33.008 -0.225 1.00 3.81 126 GLN B CA 1
ATOM 2503 C C . GLN B 2 112 ? 7.495 33.195 1.151 1.00 3.81 126 GLN B C 1
ATOM 2504 O O . GLN B 2 112 ? 7.602 34.258 1.759 1.00 75.52 126 GLN B O 1
ATOM 2510 N N . THR B 2 113 ? 6.849 32.137 1.633 1.00 7.65 127 THR B N 1
ATOM 2511 C CA . THR B 2 113 ? 6.197 32.140 2.937 1.00 7.65 127 THR B CA 1
ATOM 2512 C C . THR B 2 113 ? 7.120 31.581 4.012 1.00 7.65 127 THR B C 1
ATOM 2513 O O . THR B 2 113 ? 8.094 30.894 3.711 1.00 38.45 127 THR B O 1
ATOM 2517 N N . ASN B 2 114 ? 6.793 31.865 5.267 1.00 3.64 128 ASN B N 1
ATOM 2518 C CA . ASN B 2 114 ? 7.600 31.415 6.394 1.00 3.64 128 ASN B CA 1
ATOM 2519 C C . ASN B 2 114 ? 7.468 29.940 6.755 1.00 3.64 128 ASN B C 1
ATOM 2520 O O . ASN B 2 114 ? 6.629 29.562 7.573 1.00 35.39 128 ASN B O 1
ATOM 2525 N N . SER B 2 115 ? 8.314 29.114 6.149 1.00 37.30 129 SER B N 1
ATOM 2526 C CA . SER B 2 115 ? 8.324 27.681 6.419 1.00 37.30 129 SER B CA 1
ATOM 2527 C C . SER B 2 115 ? 9.311 27.437 7.553 1.00 37.30 129 SER B C 1
ATOM 2528 O O . SER B 2 115 ? 9.328 26.362 8.158 1.00 22.85 129 SER B O 1
ATOM 2531 N N . TYR B 2 116 ? 10.122 28.458 7.829 1.00 16.64 130 TYR B N 1
ATOM 2532 C CA . TYR B 2 116 ? 11.150 28.407 8.867 1.00 16.64 130 TYR B CA 1
ATOM 2533 C C . TYR B 2 116 ? 12.272 27.472 8.417 1.00 16.64 130 TYR B C 1
ATOM 2534 O O . TYR B 2 116 ? 13.040 26.951 9.236 1.00 2.18 130 TYR B O 1
ATOM 2543 N N . ALA B 2 117 ? 12.356 27.287 7.099 1.00 10.07 131 ALA B N 1
ATOM 2544 C CA . ALA B 2 117 ? 13.340 26.416 6.472 1.00 10.07 131 ALA B CA 1
ATOM 2545 C C . ALA B 2 117 ? 14.742 26.959 6.587 1.00 10.07 131 ALA B C 1
ATOM 2546 O O . ALA B 2 117 ? 14.951 28.088 7.024 1.00 3.41 131 ALA B O 1
ATOM 2548 N N . SER B 2 118 ? 15.699 26.130 6.189 1.00 14.61 132 SER B N 1
ATOM 2549 C CA . SER B 2 118 ? 17.103 26.488 6.218 1.00 14.61 132 SER B CA 1
ATOM 2550 C C . SER B 2 118 ? 17.406 27.186 4.903 1.00 14.61 132 SER B C 1
ATOM 2551 O O . SER B 2 118 ? 18.448 27.823 4.748 1.00 24.25 132 SER B O 1
ATOM 2554 N N . ALA B 2 119 ? 16.482 27.052 3.956 1.00 22.05 133 ALA B N 1
ATOM 2555 C CA . ALA B 2 119 ? 16.622 27.679 2.648 1.00 22.05 133 ALA B CA 1
ATOM 2556 C C . ALA B 2 119 ? 16.200 29.140 2.776 1.00 22.05 133 ALA B C 1
ATOM 2557 O O . ALA B 2 119 ? 16.364 29.936 1.845 1.00 2.05 133 ALA B O 1
ATOM 2559 N N . GLN B 2 120 ? 15.662 29.481 3.946 1.00 2.18 134 GLN B N 1
ATOM 2560 C CA . GLN B 2 120 ? 15.217 30.835 4.229 1.00 2.18 134 GLN B CA 1
ATOM 2561 C C . GLN B 2 120 ? 15.943 31.458 5.424 1.00 2.18 134 GLN B C 1
ATOM 2562 O O . GLN B 2 120 ? 15.492 32.466 5.977 1.00 3.19 134 GLN B O 1
ATOM 2568 N N . GLY B 2 121 ? 17.069 30.858 5.808 1.00 2.60 135 GLY B N 1
ATOM 2569 C CA . GLY B 2 121 ? 17.851 31.365 6.922 1.00 2.60 135 GLY B CA 1
ATOM 2570 C C . GLY B 2 121 ? 19.019 32.222 6.467 1.00 2.60 135 GLY B C 1
ATOM 2571 O O . GLY B 2 121 ? 19.781 31.840 5.573 1.00 3.35 135 GLY B O 1
ATOM 2572 N N . TRP B 2 122 ? 19.171 33.387 7.087 1.00 5.94 136 TRP B N 1
ATOM 2573 C CA . TRP B 2 122 ? 20.255 34.288 6.721 1.00 5.94 136 TRP B CA 1
ATOM 2574 C C . TRP B 2 122 ? 21.055 34.718 7.928 1.00 5.94 136 TRP B C 1
ATOM 2575 O O . TRP B 2 122 ? 20.807 34.263 9.047 1.00 8.57 136 TRP B O 1
ATOM 2586 N N . ARG B 2 123 ? 22.020 35.598 7.686 1.00 9.86 137 ARG B N 1
ATOM 2587 C CA . ARG B 2 123 ? 22.876 36.108 8.742 1.00 9.86 137 ARG B CA 1
ATOM 2588 C C . ARG B 2 123 ? 23.557 37.404 8.326 1.00 9.86 137 ARG B C 1
ATOM 2589 O O . ARG B 2 123 ? 24.545 37.395 7.583 1.00 11.97 137 ARG B O 1
ATOM 2597 N N . THR B 2 124 ? 23.025 38.523 8.801 1.00 8.43 138 THR B N 1
ATOM 2598 C CA . THR B 2 124 ? 23.616 39.808 8.488 1.00 8.43 138 THR B CA 1
ATOM 2599 C C . THR B 2 124 ? 24.843 39.994 9.377 1.00 8.43 138 THR B C 1
ATOM 2600 O O . THR B 2 124 ? 24.774 39.855 10.598 1.00 21.92 138 THR B O 1
ATOM 2604 N N . GLY B 2 125 ? 25.969 40.291 8.742 1.00 6.71 139 GLY B N 1
ATOM 2605 C CA . GLY B 2 125 ? 27.210 40.502 9.458 1.00 6.71 139 GLY B CA 1
ATOM 2606 C C . GLY B 2 125 ? 28.341 40.413 8.466 1.00 6.71 139 GLY B C 1
ATOM 2607 O O . GLY B 2 125 ? 28.239 39.667 7.494 1.00 28.19 139 GLY B O 1
ATOM 2608 N N . ASN B 2 126 ? 29.412 41.168 8.688 1.00 10.76 140 ASN B N 1
ATOM 2609 C CA . ASN B 2 126 ? 30.543 41.123 7.772 1.00 10.76 140 ASN B CA 1
ATOM 2610 C C . ASN B 2 126 ? 31.169 39.726 7.765 1.00 10.76 140 ASN B C 1
ATOM 2611 O O . ASN B 2 126 ? 31.457 39.182 6.697 1.00 5.48 140 ASN B O 1
ATOM 2616 N N . GLU B 2 127 ? 31.375 39.144 8.947 1.00 2.03 141 GLU B N 1
ATOM 2617 C CA . GLU B 2 127 ? 31.948 37.804 9.034 1.00 2.03 141 GLU B CA 1
ATOM 2618 C C . GLU B 2 127 ? 30.900 36.893 8.433 1.00 2.03 141 GLU B C 1
ATOM 2619 O O . GLU B 2 127 ? 29.765 36.857 8.910 1.00 16.71 141 GLU B O 1
ATOM 2625 N N . THR B 2 128 ? 31.283 36.161 7.388 1.00 33.86 142 THR B N 1
ATOM 2626 C CA . THR B 2 128 ? 30.360 35.273 6.691 1.00 33.86 142 THR B CA 1
ATOM 2627 C C . THR B 2 128 ? 30.757 33.799 6.706 1.00 33.86 142 THR B C 1
ATOM 2628 O O . THR B 2 128 ? 29.908 32.918 6.554 1.00 2.00 142 THR B O 1
ATOM 2632 N N . SER B 2 129 ? 32.046 33.533 6.886 1.00 31.78 143 SER B N 1
ATOM 2633 C CA . SER B 2 129 ? 32.538 32.162 6.916 1.00 31.78 143 SER B CA 1
ATOM 2634 C C . SER B 2 129 ? 31.817 31.363 7.994 1.00 31.78 143 SER B C 1
ATOM 2635 O O . SER B 2 129 ? 31.071 31.921 8.795 1.00 2.00 143 SER B O 1
ATOM 2638 N N . ALA B 2 130 ? 32.038 30.053 8.002 1.00 28.16 144 ALA B N 1
ATOM 2639 C CA . ALA B 2 130 ? 31.410 29.180 8.983 1.00 28.16 144 ALA B CA 1
ATOM 2640 C C . ALA B 2 130 ? 32.153 29.236 10.316 1.00 28.16 144 ALA B C 1
ATOM 2641 O O . ALA B 2 130 ? 33.371 29.082 10.365 1.00 2.03 144 ALA B O 1
ATOM 2643 N N . SER B 2 131 ? 31.410 29.462 11.395 1.00 19.52 145 SER B N 1
ATOM 2644 C CA . SER B 2 131 ? 31.993 29.533 12.730 1.00 19.52 145 SER B CA 1
ATOM 2645 C C . SER B 2 131 ? 32.160 28.117 13.269 1.00 19.52 145 SER B C 1
ATOM 2646 O O . SER B 2 131 ? 31.181 27.445 13.576 1.00 14.13 145 SER B O 1
ATOM 2649 N N . VAL B 2 132 ? 33.404 27.658 13.357 1.00 15.98 146 VAL B N 1
ATOM 2650 C CA . VAL B 2 132 ? 33.698 26.325 13.876 1.00 15.98 146 VAL B CA 1
ATOM 2651 C C . VAL B 2 132 ? 33.840 26.416 15.392 1.00 15.98 146 VAL B C 1
ATOM 2652 O O . VAL B 2 132 ? 34.794 27.008 15.903 1.00 2.81 146 VAL B O 1
ATOM 2656 N N . THR B 2 133 ? 32.893 25.837 16.118 1.00 15.63 147 THR B N 1
ATOM 2657 C CA . THR B 2 133 ? 32.954 25.883 17.568 1.00 15.63 147 THR B CA 1
ATOM 2658 C C . THR B 2 133 ? 32.812 24.512 18.193 1.00 15.63 147 THR B C 1
ATOM 2659 O O . THR B 2 133 ? 32.740 23.496 17.493 1.00 2.08 147 THR B O 1
ATOM 2663 N N . GLN B 2 134 ? 32.790 24.503 19.522 1.00 17.05 148 GLN B N 1
ATOM 2664 C CA . GLN B 2 134 ? 32.639 23.287 20.307 1.00 17.05 148 GLN B CA 1
ATOM 2665 C C . GLN B 2 134 ? 31.373 23.494 21.129 1.00 17.05 148 GLN B C 1
ATOM 2666 O O . GLN B 2 134 ? 31.302 24.410 21.947 1.00 38.73 148 GLN B O 1
ATOM 2672 N N . ILE B 2 135 ? 30.368 22.659 20.892 1.00 2.00 149 ILE B N 1
ATOM 2673 C CA . ILE B 2 135 ? 29.097 22.758 21.607 1.00 2.00 149 ILE B CA 1
ATOM 2674 C C . ILE B 2 135 ? 29.127 21.914 22.876 1.00 2.00 149 ILE B C 1
ATOM 2675 O O . ILE B 2 135 ? 29.240 20.695 22.815 1.00 2.00 149 ILE B O 1
ATOM 2680 N N . SER B 2 136 ? 29.028 22.573 24.025 1.00 10.90 150 SER B N 1
ATOM 2681 C CA . SER B 2 136 ? 29.032 21.882 25.307 1.00 10.90 150 SER B CA 1
ATOM 2682 C C . SER B 2 136 ? 27.596 21.834 25.827 1.00 10.90 150 SER B C 1
ATOM 2683 O O . SER B 2 136 ? 26.812 22.750 25.574 1.00 2.00 150 SER B O 1
ATOM 2686 N N . GLY B 2 137 ? 27.252 20.770 26.549 1.00 2.71 151 GLY B N 1
ATOM 2687 C CA . GLY B 2 137 ? 25.900 20.649 27.063 1.00 2.71 151 GLY B CA 1
ATOM 2688 C C . GLY B 2 137 ? 25.785 20.234 28.517 1.00 2.71 151 GLY B C 1
ATOM 2689 O O . GLY B 2 137 ? 26.429 20.807 29.393 1.00 76.66 151 GLY B O 1
ATOM 2690 N N . SER B 2 138 ? 24.956 19.224 28.761 1.00 2.06 152 SER B N 1
ATOM 2691 C CA . SER B 2 138 ? 24.687 18.689 30.095 1.00 2.06 152 SER B CA 1
ATOM 2692 C C . SER B 2 138 ? 25.860 17.979 30.775 1.00 2.06 152 SER B C 1
ATOM 2693 O O . SER B 2 138 ? 26.493 17.089 30.199 1.00 2.82 152 SER B O 1
ATOM 2696 N N . ALA B 2 139 ? 26.128 18.370 32.016 1.00 3.06 153 ALA B N 1
ATOM 2697 C CA . ALA B 2 139 ? 27.197 17.776 32.810 1.00 3.06 153 ALA B CA 1
ATOM 2698 C C . ALA B 2 139 ? 28.573 17.929 32.177 1.00 3.06 153 ALA B C 1
ATOM 2699 O O . ALA B 2 139 ? 29.423 17.048 32.299 1.00 59.47 153 ALA B O 1
ATOM 2701 N N . GLN B 2 140 ? 28.789 19.056 31.510 1.00 5.06 154 GLN B N 1
ATOM 2702 C CA . GLN B 2 140 ? 30.066 19.350 30.863 1.00 5.06 154 GLN B CA 1
ATOM 2703 C C . GLN B 2 140 ? 30.494 18.293 29.842 1.00 5.06 154 GLN B C 1
ATOM 2704 O O . GLN B 2 140 ? 31.684 18.009 29.683 1.00 10.94 154 GLN B O 1
ATOM 2710 N N . LEU B 2 141 ? 29.510 17.713 29.159 1.00 4.19 155 LEU B N 1
ATOM 2711 C CA . LEU B 2 141 ? 29.763 16.719 28.129 1.00 4.19 155 LEU B CA 1
ATOM 2712 C C . LEU B 2 141 ? 29.656 17.446 26.789 1.00 4.19 155 LEU B C 1
ATOM 2713 O O . LEU B 2 141 ? 28.817 18.338 26.623 1.00 6.61 155 LEU B O 1
ATOM 2718 N N . CYS B 2 142 ? 30.515 17.070 25.842 1.00 2.39 156 CYS B N 1
ATOM 2719 C CA . CYS B 2 142 ? 30.538 17.698 24.526 1.00 2.39 156 CYS B CA 1
ATOM 2720 C C . CYS B 2 142 ? 29.672 16.960 23.529 1.00 2.39 156 CYS B C 1
ATOM 2721 O O . CYS B 2 142 ? 29.279 15.820 23.755 1.00 2.95 156 CYS B O 1
ATOM 2724 N N . MET B 2 143 ? 29.378 17.615 22.415 1.00 3.71 157 MET B N 1
ATOM 2725 C CA . MET B 2 143 ? 28.562 16.986 21.402 1.00 3.71 157 MET B CA 1
ATOM 2726 C C . MET B 2 143 ? 29.460 16.369 20.344 1.00 3.71 157 MET B C 1
ATOM 2727 O O . MET B 2 143 ? 30.235 17.071 19.688 1.00 36.60 157 MET B O 1
ATOM 2732 N N . GLN B 2 144 ? 29.356 15.048 20.201 1.00 2.07 158 GLN B N 1
ATOM 2733 C CA . GLN B 2 144 ? 30.143 14.301 19.233 1.00 2.07 158 GLN B CA 1
ATOM 2734 C C . GLN B 2 144 ? 29.207 13.654 18.229 1.00 2.07 158 GLN B C 1
ATOM 2735 O O . GLN B 2 144 ? 27.988 13.728 18.374 1.00 12.22 158 GLN B O 1
ATOM 2741 N N . ALA B 2 145 ? 29.782 13.014 17.217 1.00 60.67 159 ALA B N 1
ATOM 2742 C CA . ALA B 2 145 ? 28.995 12.360 16.183 1.00 60.67 159 ALA B CA 1
ATOM 2743 C C . ALA B 2 145 ? 29.031 10.836 16.308 1.00 60.67 159 ALA B C 1
ATOM 2744 O O . ALA B 2 145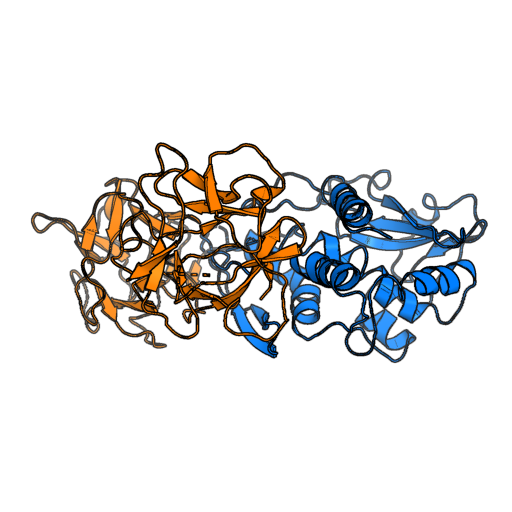 ? 29.860 10.177 15.676 1.00 31.26 159 ALA B O 1
ATOM 2746 N N . GLY B 2 146 ? 28.130 10.284 17.121 1.00 41.01 604 GLY B N 1
ATOM 2747 C CA . GLY B 2 146 ? 28.069 8.842 17.303 1.00 41.01 604 GLY B CA 1
ATOM 2748 C C . GLY B 2 146 ? 28.218 8.107 15.982 1.00 41.01 604 GLY B C 1
ATOM 2749 O O . GLY B 2 146 ? 27.832 8.630 14.933 1.00 51.92 604 GLY B O 1
ATOM 2750 N N . ASN B 2 147 ? 28.771 6.896 16.036 1.00 62.98 160 ASN B N 1
ATOM 2751 C CA . ASN B 2 147 ? 29.002 6.070 14.850 1.00 62.98 160 ASN B CA 1
ATOM 2752 C C . ASN B 2 147 ? 29.464 6.912 13.665 1.00 62.98 160 ASN B C 1
ATOM 2753 O O . ASN B 2 147 ? 29.980 8.016 13.848 1.00 46.96 160 ASN B O 1
ATOM 2758 N N . GLY B 2 148 ? 29.304 6.381 12.454 1.00 39.05 161 GLY B N 1
ATOM 2759 C CA . GLY B 2 148 ? 29.689 7.134 11.273 1.00 39.05 161 GLY B CA 1
ATOM 2760 C C . GLY B 2 148 ? 28.735 8.308 11.219 1.00 39.05 161 GLY B C 1
ATOM 2761 O O . GLY B 2 148 ? 27.529 8.084 11.158 1.00 41.53 161 GLY B O 1
ATOM 2762 N N . PRO B 2 149 ? 29.231 9.560 11.233 1.00 25.00 162 PRO B N 1
ATOM 2763 C CA . PRO B 2 149 ? 28.407 10.770 11.198 1.00 25.00 162 PRO B CA 1
ATOM 2764 C C . PRO B 2 149 ? 26.980 10.559 10.690 1.00 25.00 162 PRO B C 1
ATOM 2765 O O . PRO B 2 149 ? 26.622 10.998 9.596 1.00 18.16 162 PRO B O 1
ATOM 2769 N N . ALA B 2 150 ? 26.169 9.889 11.508 1.00 3.08 605 ALA B N 1
ATOM 2770 C CA . ALA B 2 150 ? 24.786 9.591 11.162 1.00 3.08 605 ALA B CA 1
ATOM 2771 C C . ALA B 2 150 ? 23.935 9.600 12.422 1.00 3.08 605 ALA B C 1
ATOM 2772 O O . ALA B 2 150 ? 22.710 9.505 12.356 1.00 25.70 605 ALA B O 1
ATOM 2774 N N . ASN B 2 151 ? 24.601 9.685 13.570 1.00 8.65 163 ASN B N 1
ATOM 2775 C CA . ASN B 2 151 ? 23.926 9.749 14.862 1.00 8.65 163 ASN B CA 1
ATOM 2776 C C . ASN B 2 151 ? 24.853 10.498 15.793 1.00 8.65 163 ASN B C 1
ATOM 2777 O O . ASN B 2 151 ? 26.070 10.466 15.615 1.00 14.38 163 ASN B O 1
ATOM 2782 N N . LEU B 2 152 ? 24.279 11.175 16.781 1.00 8.63 164 LEU B N 1
ATOM 2783 C CA . LEU B 2 152 ? 25.081 11.942 17.715 1.00 8.63 164 LEU B CA 1
ATOM 2784 C C . LEU B 2 152 ? 24.495 12.048 19.111 1.00 8.63 164 LEU B C 1
ATOM 2785 O O . LEU B 2 152 ? 23.354 12.469 19.295 1.00 22.10 164 LEU B O 1
ATOM 2790 N N . TRP B 2 153 ? 25.292 11.649 20.092 1.00 2.99 165 TRP B N 1
ATOM 2791 C CA . TRP B 2 153 ? 24.902 11.736 21.487 1.00 2.99 165 TRP B CA 1
ATOM 2792 C C . TRP B 2 153 ? 26.019 12.554 22.106 1.00 2.99 165 TRP B C 1
ATOM 2793 O O . TRP B 2 153 ? 26.750 13.240 21.389 1.00 12.57 165 TRP B O 1
ATOM 2804 N N . MET B 2 154 ? 26.172 12.488 23.420 1.00 17.98 166 MET B N 1
ATOM 2805 C CA . MET B 2 154 ? 27.230 13.252 24.056 1.00 17.98 166 MET B CA 1
ATOM 2806 C C . MET B 2 154 ? 28.337 12.368 24.606 1.00 17.98 166 MET B C 1
ATOM 2807 O O . MET B 2 154 ? 28.117 11.204 24.931 1.00 20.43 166 MET B O 1
ATOM 2812 N N . SER B 2 155 ? 29.534 12.937 24.691 1.00 2.12 167 SER B N 1
ATOM 2813 C CA . 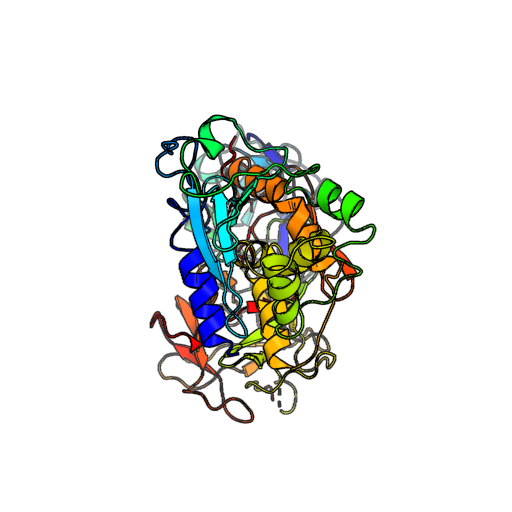SER B 2 155 ? 30.697 12.232 25.206 1.00 2.12 167 SER B CA 1
ATOM 2814 C C . SER B 2 155 ? 31.652 13.248 25.830 1.00 2.12 167 SER B C 1
ATOM 2815 O O . SER B 2 155 ? 31.540 14.454 25.596 1.00 8.72 167 SER B O 1
ATOM 2818 N N . GLU B 2 156 ? 32.581 12.752 26.638 1.00 8.71 168 GLU B N 1
ATOM 2819 C CA . GLU B 2 156 ? 33.564 13.602 27.294 1.00 8.71 168 GLU B CA 1
ATOM 2820 C C . GLU B 2 156 ? 34.319 14.376 26.231 1.00 8.71 168 GLU B C 1
ATOM 2821 O O . GLU B 2 156 ? 34.482 13.898 25.108 1.00 61.38 168 GLU B O 1
ATOM 2827 N N . CYS B 2 157 ? 34.774 15.573 26.581 1.00 12.64 169 CYS B N 1
ATOM 2828 C CA . CYS B 2 157 ? 35.520 16.383 25.634 1.00 12.64 169 CYS B CA 1
ATOM 2829 C C . CYS B 2 157 ? 36.987 15.975 25.682 1.00 12.64 169 CYS B C 1
ATOM 2830 O O . CYS B 2 157 ? 37.546 15.771 26.762 1.00 2.00 169 CYS B O 1
ATOM 2833 N N . ARG B 2 158 ? 37.602 15.839 24.510 1.00 29.90 170 ARG B N 1
ATOM 2834 C CA . ARG B 2 158 ? 39.011 15.475 24.430 1.00 29.90 170 ARG B CA 1
ATOM 2835 C C . ARG B 2 158 ? 39.836 16.756 24.360 1.00 29.90 170 ARG B C 1
ATOM 2836 O O . ARG B 2 158 ? 40.992 16.785 24.788 1.00 57.92 170 ARG B O 1
ATOM 2844 N N . ALA B 2 159 ? 39.222 17.805 23.813 1.00 41.60 171 ALA B N 1
ATOM 2845 C CA . ALA B 2 159 ? 39.842 19.122 23.663 1.00 41.60 171 ALA B CA 1
ATOM 2846 C C . ALA B 2 159 ? 40.765 19.229 22.454 1.00 41.60 171 ALA B C 1
ATOM 2847 O O . ALA B 2 159 ? 41.749 19.968 22.480 1.00 81.20 171 ALA B O 1
ATOM 2849 N N . GLY B 2 160 ? 40.444 18.498 21.392 1.00 46.05 172 GLY B N 1
ATOM 2850 C CA . GLY B 2 160 ? 41.269 18.548 20.199 1.00 46.05 172 GLY B CA 1
ATOM 2851 C C . GLY B 2 160 ? 40.851 17.586 19.100 1.00 46.05 172 GLY B C 1
ATOM 2852 O O . GLY B 2 160 ? 41.499 17.524 18.055 1.00 53.73 172 GLY B O 1
ATOM 2853 N N . LYS B 2 161 ? 39.769 16.844 19.328 1.00 2.06 173 LYS B N 1
ATOM 2854 C CA . LYS B 2 161 ? 39.273 15.875 18.355 1.00 2.06 173 LYS B CA 1
ATOM 2855 C C . LYS B 2 161 ? 38.144 16.462 17.522 1.00 2.06 173 LYS B C 1
ATOM 2856 O O . LYS B 2 161 ? 37.152 16.943 18.061 1.00 2.17 173 LYS B O 1
ATOM 2862 N N . ALA B 2 162 ? 38.297 16.399 16.202 1.00 18.24 174 ALA B N 1
ATOM 2863 C CA . ALA B 2 162 ? 37.315 16.945 15.269 1.00 18.24 174 ALA B CA 1
ATOM 2864 C C . ALA B 2 162 ? 35.949 16.270 15.282 1.00 18.24 174 ALA B C 1
ATOM 2865 O O . ALA B 2 162 ? 35.045 16.696 14.560 1.00 65.23 174 ALA B O 1
ATOM 2867 N N . GLU B 2 163 ? 35.786 15.228 16.093 1.00 2.06 175 GLU B N 1
ATOM 2868 C CA . GLU B 2 163 ? 34.502 14.534 16.150 1.00 2.06 175 GLU B CA 1
ATOM 2869 C C . GLU B 2 163 ? 33.490 15.371 16.919 1.00 2.06 175 GLU B C 1
ATOM 2870 O O . GLU B 2 163 ? 32.288 15.277 16.688 1.00 26.55 175 GLU B O 1
ATOM 2876 N N . GLN B 2 164 ? 33.997 16.200 17.824 1.00 2.04 176 GLN B N 1
ATOM 2877 C CA . GLN B 2 164 ? 33.157 17.044 18.651 1.00 2.04 176 GLN B CA 1
ATOM 2878 C C . GLN B 2 164 ? 33.145 18.486 18.177 1.00 2.04 176 GLN B C 1
ATOM 2879 O O . GLN B 2 164 ? 32.581 19.361 18.836 1.00 5.60 176 GLN B O 1
ATOM 2885 N N . GLN B 2 165 ? 33.783 18.736 17.041 1.00 34.46 177 GLN B N 1
ATOM 2886 C CA . GLN B 2 165 ? 33.825 20.075 16.471 1.00 34.46 177 GLN B CA 1
ATOM 2887 C C . GLN B 2 165 ? 32.650 20.219 15.498 1.00 34.46 177 GLN B C 1
ATOM 2888 O O . GLN B 2 165 ? 32.251 19.249 14.844 1.00 22.70 177 GLN B O 1
ATOM 2894 N N . TRP B 2 166 ? 32.086 21.421 15.415 1.00 4.08 178 TRP B N 1
ATOM 2895 C CA . TRP B 2 166 ? 30.950 21.666 14.529 1.00 4.08 178 TRP B CA 1
ATOM 2896 C C . TRP B 2 166 ? 31.078 23.011 13.825 1.00 4.08 178 TRP B C 1
ATOM 2897 O O . TRP B 2 166 ? 31.653 23.951 14.378 1.00 15.24 178 TRP B O 1
ATOM 2908 N N . ALA B 2 167 ? 30.544 23.098 12.607 1.00 2.02 179 ALA B N 1
ATOM 2909 C CA . ALA B 2 167 ? 30.597 24.333 11.836 1.00 2.02 179 ALA B CA 1
ATOM 2910 C C . ALA B 2 167 ? 29.231 25.004 11.795 1.00 2.02 179 ALA B C 1
ATOM 2911 O O . ALA B 2 167 ? 28.216 24.369 11.516 1.00 2.05 179 ALA B O 1
ATOM 2913 N N . LEU B 2 168 ? 29.209 26.299 12.077 1.00 6.35 180 LEU B N 1
ATOM 2914 C CA . LEU B 2 168 ? 27.968 27.053 12.079 1.00 6.35 180 LEU B CA 1
ATOM 2915 C C . LEU B 2 168 ? 27.897 27.938 10.842 1.00 6.35 180 LEU B C 1
ATOM 2916 O O . LEU B 2 168 ? 28.594 28.952 10.742 1.00 2.65 180 LEU B O 1
ATOM 2921 N N . LEU B 2 169 ? 27.056 27.542 9.893 1.00 4.12 181 LEU B N 1
ATOM 2922 C CA . LEU B 2 169 ? 26.894 28.298 8.663 1.00 4.12 181 LEU B CA 1
ATOM 2923 C C . LEU B 2 169 ? 25.838 29.387 8.819 1.00 4.12 181 LEU B C 1
ATOM 2924 O O . LEU B 2 169 ? 24.943 29.296 9.659 1.00 12.82 181 LEU B O 1
ATOM 2929 N N . THR B 2 170 ? 25.958 30.408 7.982 1.00 4.36 182 THR B N 1
ATOM 2930 C CA . THR B 2 170 ? 25.058 31.553 7.967 1.00 4.36 182 THR B CA 1
ATOM 2931 C C . THR B 2 170 ? 23.586 31.225 7.693 1.00 4.36 182 THR B C 1
ATOM 2932 O O . THR B 2 170 ? 22.721 32.097 7.806 1.00 39.29 182 THR B O 1
ATOM 2936 N N . ASP B 2 171 ? 23.299 29.977 7.335 1.00 6.06 183 ASP B N 1
ATOM 2937 C CA . ASP B 2 171 ? 21.920 29.573 7.064 1.00 6.06 183 ASP B CA 1
ATOM 2938 C C . ASP B 2 171 ? 21.339 28.900 8.300 1.00 6.06 183 ASP B C 1
ATOM 2939 O O . ASP B 2 171 ? 20.353 28.168 8.217 1.00 15.76 183 ASP B O 1
ATOM 2944 N N . LYS B 2 172 ? 21.963 29.161 9.447 1.00 12.04 184 LYS B N 1
ATOM 2945 C CA . LYS B 2 172 ? 21.529 28.603 10.722 1.00 12.04 184 LYS B CA 1
ATOM 2946 C C . LYS B 2 172 ? 21.420 27.084 10.653 1.00 12.04 184 LYS B C 1
ATOM 2947 O O . LYS B 2 172 ? 20.366 26.496 10.899 1.00 2.04 184 LYS B O 1
ATOM 2953 N N . SER B 2 173 ? 22.534 26.454 10.312 1.00 2.00 185 SER B N 1
ATOM 2954 C CA . SER B 2 173 ? 22.588 25.012 10.208 1.00 2.00 185 SER B CA 1
ATOM 2955 C C . SER B 2 173 ? 23.866 24.525 10.867 1.00 2.00 185 SER B C 1
ATOM 2956 O O . SER B 2 173 ? 24.951 25.066 10.631 1.00 2.02 185 SER B O 1
ATOM 2959 N N . ILE B 2 174 ? 23.714 23.510 11.712 1.00 12.71 186 ILE B N 1
ATOM 2960 C CA . ILE B 2 174 ? 24.827 22.907 12.427 1.00 12.71 186 ILE B CA 1
ATOM 2961 C C . ILE B 2 174 ? 25.347 21.768 11.563 1.00 12.71 186 ILE B C 1
ATOM 2962 O O . ILE B 2 174 ? 24.648 20.783 11.359 1.00 3.41 186 ILE B O 1
ATOM 2967 N N . ARG B 2 175 ? 26.565 21.913 11.048 1.00 2.00 187 ARG B N 1
ATOM 2968 C CA . ARG B 2 175 ? 27.167 20.896 10.199 1.00 2.00 187 ARG B CA 1
ATOM 2969 C C . ARG B 2 175 ? 28.466 20.424 10.802 1.00 2.00 187 ARG B C 1
ATOM 2970 O O . ARG B 2 175 ? 29.010 21.072 11.690 1.00 20.08 187 ARG B O 1
ATOM 2978 N N . SER B 2 176 ? 28.955 19.295 10.294 1.00 2.03 188 SER B N 1
ATOM 2979 C CA . SER B 2 176 ? 30.203 18.697 10.742 1.00 2.03 188 SER B CA 1
ATOM 2980 C C . SER B 2 176 ? 31.384 19.457 10.144 1.00 2.03 188 SER B C 1
ATOM 2981 O O . SER B 2 176 ? 31.255 20.108 9.108 1.00 7.06 188 SER B O 1
ATOM 2984 N N . GLU B 2 177 ? 32.537 19.373 10.795 1.00 2.00 189 GLU B N 1
ATOM 2985 C CA . GLU B 2 177 ? 33.723 20.072 10.325 1.00 2.00 189 GLU B CA 1
ATOM 2986 C C . GLU B 2 177 ? 34.500 19.283 9.265 1.00 2.00 189 GLU B C 1
ATOM 2987 O O . GLU B 2 177 ? 35.078 19.860 8.343 1.00 20.63 189 GLU B O 1
ATOM 2993 N N . THR B 2 178 ? 34.525 17.965 9.396 1.00 22.59 190 THR B N 1
ATOM 2994 C CA . THR B 2 178 ? 35.258 17.148 8.444 1.00 22.59 190 THR B CA 1
ATOM 2995 C C . THR B 2 178 ? 34.336 16.609 7.361 1.00 22.59 190 THR B C 1
ATOM 2996 O O . THR B 2 178 ? 34.686 15.674 6.638 1.00 44.62 190 THR B O 1
ATOM 3000 N N . ASN B 2 179 ? 33.156 17.216 7.264 1.00 2.57 191 ASN B N 1
ATOM 3001 C CA . ASN B 2 179 ? 32.145 16.847 6.272 1.00 2.57 191 ASN B CA 1
ATOM 3002 C C . ASN B 2 179 ? 30.980 17.824 6.351 1.00 2.57 191 ASN B C 1
ATOM 3003 O O . ASN B 2 179 ? 29.917 17.509 6.899 1.00 9.62 191 ASN B O 1
ATOM 3008 N N . SER B 2 180 ? 31.195 19.014 5.796 1.00 15.74 192 SER B N 1
ATOM 3009 C CA . SER B 2 180 ? 30.192 20.072 5.794 1.00 15.74 192 SER B CA 1
ATOM 3010 C C . SER B 2 180 ? 29.009 19.774 4.872 1.00 15.74 192 SER B C 1
ATOM 3011 O O . SER B 2 180 ? 28.258 20.677 4.495 1.00 2.02 192 SER B O 1
ATOM 3014 N N . ASP B 2 181 ? 28.838 18.502 4.522 1.00 9.80 193 ASP B N 1
ATOM 3015 C CA . ASP B 2 181 ? 27.744 18.099 3.650 1.00 9.80 193 ASP B CA 1
ATOM 3016 C C . ASP B 2 181 ? 26.523 17.687 4.449 1.00 9.80 193 ASP B C 1
ATOM 3017 O O . ASP B 2 181 ? 25.406 18.109 4.144 1.00 33.44 193 ASP B O 1
ATOM 3022 N N . ASN B 2 182 ? 26.723 16.857 5.467 1.00 7.81 194 ASN B N 1
ATOM 3023 C CA . ASN B 2 182 ? 25.597 16.443 6.291 1.00 7.81 194 ASN B CA 1
ATOM 3024 C C . ASN B 2 182 ? 25.509 17.366 7.488 1.00 7.81 194 ASN B C 1
ATOM 3025 O O . ASN B 2 182 ? 26.516 17.941 7.924 1.00 5.97 194 ASN B O 1
ATOM 3030 N N . CYS B 2 183 ? 24.300 17.514 8.015 1.00 4.59 195 CYS B N 1
ATOM 3031 C CA . CYS B 2 183 ? 24.100 18.389 9.155 1.00 4.59 195 CYS B CA 1
ATOM 3032 C C . CYS B 2 183 ? 22.924 18.019 10.048 1.00 4.59 195 CYS B C 1
ATOM 3033 O O . CYS B 2 183 ? 22.015 17.283 9.649 1.00 3.48 195 CYS B O 1
ATOM 3036 N N . LEU B 2 184 ? 22.974 18.549 11.267 1.00 14.04 196 LEU B N 1
ATOM 3037 C CA . LEU B 2 184 ? 21.958 18.339 12.289 1.00 14.04 196 LEU B CA 1
ATOM 3038 C C . LEU B 2 184 ? 20.557 18.354 11.712 1.00 14.04 196 LEU B C 1
ATOM 3039 O O . LEU B 2 184 ? 20.143 19.324 11.070 1.00 39.50 196 LEU B O 1
ATOM 3044 N N . THR B 2 185 ? 19.831 17.270 11.958 1.00 16.73 197 THR B N 1
ATOM 3045 C CA . THR B 2 185 ? 18.469 17.124 11.477 1.00 16.73 197 THR B CA 1
ATOM 3046 C C . THR B 2 185 ? 17.557 16.863 12.667 1.00 16.73 197 THR B C 1
ATOM 3047 O O . THR B 2 185 ? 18.031 16.670 13.783 1.00 4.88 197 THR B O 1
ATOM 3051 N N . SER B 2 186 ? 16.251 16.872 12.431 1.00 2.00 198 SER B N 1
ATOM 3052 C CA . SER B 2 186 ? 15.289 16.632 13.492 1.00 2.00 198 SER B CA 1
ATOM 3053 C C . SER B 2 186 ? 14.658 15.260 13.315 1.00 2.00 198 SER B C 1
ATOM 3054 O O . SER B 2 186 ? 15.331 14.241 13.467 1.00 34.57 198 SER B O 1
ATOM 3057 N N . ALA B 2 187 ? 13.370 15.247 12.987 1.00 4.41 199 ALA B N 1
ATOM 3058 C CA . ALA B 2 187 ? 12.607 14.017 12.774 1.00 4.41 199 ALA B CA 1
ATOM 3059 C C . ALA B 2 187 ? 11.131 14.348 12.911 1.00 4.41 199 ALA B C 1
ATOM 3060 O O . ALA B 2 187 ? 10.724 15.500 12.752 1.00 51.61 199 ALA B O 1
ATOM 3062 N N . ALA B 2 188 ? 10.335 13.325 13.204 1.00 42.01 200 ALA B N 1
ATOM 3063 C CA . ALA B 2 188 ? 8.905 13.501 13.411 1.00 42.01 200 ALA B CA 1
ATOM 3064 C C . ALA B 2 188 ? 8.765 13.804 14.902 1.00 42.01 200 ALA B C 1
ATOM 3065 O O . ALA B 2 188 ? 8.178 13.028 15.658 1.00 56.32 200 ALA B O 1
ATOM 3067 N N . ASP B 2 189 ? 9.332 14.939 15.307 1.00 70.72 201 ASP B N 1
ATOM 3068 C CA . ASP B 2 189 ? 9.332 15.394 16.696 1.00 70.72 201 ASP B CA 1
ATOM 3069 C C . ASP B 2 189 ? 8.131 14.957 17.527 1.00 70.72 201 ASP B C 1
ATOM 3070 O O . ASP B 2 189 ? 8.273 14.697 18.721 1.00 46.41 201 ASP B O 1
ATOM 3075 N N . ALA B 2 190 ? 6.957 14.882 16.901 1.00 27.37 202 ALA B N 1
ATOM 3076 C CA . ALA B 2 190 ? 5.740 14.468 17.596 1.00 27.37 202 ALA B CA 1
ATOM 3077 C C . ALA B 2 190 ? 5.968 13.096 18.211 1.00 27.37 202 ALA B C 1
ATOM 3078 O O . ALA B 2 190 ? 5.539 12.078 17.662 1.00 83.36 202 ALA B O 1
ATOM 3080 N N . GLY B 2 191 ? 6.646 13.079 19.354 1.00 39.93 203 GLY B N 1
ATOM 3081 C CA . GLY B 2 191 ? 6.953 11.828 20.024 1.00 39.93 203 GLY B CA 1
ATOM 3082 C C . GLY B 2 191 ? 8.449 11.553 20.013 1.00 39.93 203 GLY B C 1
ATOM 3083 O O . GLY B 2 191 ? 8.942 10.854 19.125 1.00 17.31 203 GLY B O 1
ATOM 3084 N N . PRO B 2 192 ? 9.196 12.088 20.997 1.00 63.77 204 PRO B N 1
ATOM 3085 C CA . PRO B 2 192 ? 10.645 11.950 21.170 1.00 63.77 204 PRO B CA 1
ATOM 3086 C C . PRO B 2 192 ? 11.292 10.725 20.521 1.00 63.77 204 PRO B C 1
ATOM 3087 O O . PRO B 2 192 ? 11.398 9.665 21.140 1.00 54.30 204 PRO B O 1
ATOM 3091 N N . LYS B 2 193 ? 11.733 10.885 19.276 1.00 24.74 205 LYS B N 1
ATOM 3092 C CA . LYS B 2 193 ? 12.380 9.805 18.544 1.00 24.74 205 LYS B CA 1
ATOM 3093 C C . LYS B 2 193 ? 13.891 9.958 18.659 1.00 24.74 205 LYS B C 1
ATOM 3094 O O . LYS B 2 193 ? 14.539 9.191 19.376 1.00 12.88 205 LYS B O 1
ATOM 3100 N N . THR B 2 194 ? 14.445 10.946 17.957 1.00 2.71 206 THR B N 1
ATOM 3101 C CA . THR B 2 194 ? 15.884 11.202 17.999 1.00 2.71 206 THR B CA 1
ATOM 3102 C C . THR B 2 194 ? 16.422 12.125 16.902 1.00 2.71 206 THR B C 1
ATOM 3103 O O . THR B 2 194 ? 15.933 12.143 15.773 1.00 4.76 206 THR B O 1
ATOM 3107 N N . ILE B 2 195 ? 17.448 12.888 17.263 1.00 12.13 207 ILE B N 1
ATOM 3108 C CA . ILE B 2 195 ? 18.096 13.815 16.351 1.00 12.13 207 ILE B CA 1
ATOM 3109 C C . ILE B 2 195 ? 19.418 13.197 15.919 1.00 12.13 207 ILE B C 1
ATOM 3110 O O . ILE B 2 195 ? 20.124 12.591 16.731 1.00 10.76 207 ILE B O 1
ATOM 3115 N N . LEU B 2 196 ? 19.747 13.342 14.640 1.00 19.77 208 LEU B N 1
ATOM 3116 C CA . LEU B 2 196 ? 20.988 12.792 14.113 1.00 19.77 208 LEU B CA 1
ATOM 3117 C C . LEU B 2 196 ? 21.515 13.618 12.957 1.00 19.77 208 LEU B C 1
ATOM 3118 O O . LEU B 2 196 ? 21.278 14.819 12.892 1.00 7.19 208 LEU B O 1
ATOM 3123 N N . LEU B 2 197 ? 22.222 12.970 12.038 1.00 2.03 209 LEU B N 1
ATOM 3124 C CA . LEU B 2 197 ? 22.791 13.670 10.899 1.00 2.03 209 LEU B CA 1
ATOM 3125 C C . LEU B 2 197 ? 22.502 13.032 9.548 1.00 2.03 209 LEU B C 1
ATOM 3126 O O . LEU B 2 197 ? 22.814 11.864 9.313 1.00 2.23 209 LEU B O 1
ATOM 3131 N N . ALA B 2 198 ? 21.892 13.819 8.667 1.00 2.22 210 ALA B N 1
ATOM 3132 C CA . ALA B 2 198 ? 21.564 13.396 7.311 1.00 2.22 210 ALA B CA 1
ATOM 3133 C C . ALA B 2 198 ? 22.130 14.489 6.412 1.00 2.22 210 ALA B C 1
ATOM 3134 O O . ALA B 2 198 ? 22.661 15.489 6.907 1.00 20.21 210 ALA B O 1
ATOM 3136 N N . LEU B 2 199 ? 22.034 14.317 5.100 1.00 15.24 211 LEU B N 1
ATOM 3137 C CA . LEU B 2 199 ? 22.556 15.334 4.203 1.00 15.24 211 LEU B CA 1
ATOM 3138 C C . LEU B 2 199 ? 21.646 16.552 4.247 1.00 15.24 211 LEU B C 1
ATOM 3139 O O . LEU B 2 199 ? 20.426 16.425 4.350 1.00 6.80 211 LEU B O 1
ATOM 3144 N N . CYS B 2 200 ? 22.260 17.731 4.191 1.00 21.94 212 CYS B N 1
ATOM 3145 C CA . CYS B 2 200 ? 21.551 19.007 4.249 1.00 21.94 212 CYS B CA 1
ATOM 3146 C C . CYS B 2 200 ? 20.570 19.241 3.101 1.00 21.94 212 CYS B C 1
ATOM 3147 O O . CYS B 2 200 ? 20.907 19.863 2.092 1.00 4.78 212 CYS B O 1
ATOM 3150 N N . SER B 2 201 ? 19.346 18.754 3.277 1.00 25.22 214 SER B N 1
ATOM 3151 C CA . SER B 2 201 ? 18.293 18.888 2.274 1.00 25.22 214 SER B CA 1
ATOM 3152 C C . SER B 2 201 ? 17.667 20.269 2.290 1.00 25.22 214 SER B C 1
ATOM 3153 O O . SER B 2 201 ? 16.844 20.590 1.437 1.00 2.05 214 SER B O 1
ATOM 3156 N N . GLY B 2 202 ? 18.052 21.074 3.277 1.00 2.04 215 GLY B N 1
ATOM 3157 C CA . GLY B 2 202 ? 17.512 22.412 3.409 1.00 2.04 215 GLY B CA 1
ATOM 3158 C C . GLY B 2 202 ? 16.104 22.498 3.986 1.00 2.04 215 GLY B C 1
ATOM 3159 O O . GLY B 2 202 ? 15.465 23.538 3.831 1.00 5.38 215 GLY B O 1
ATOM 3160 N N . PRO B 2 203 ? 15.582 21.449 4.656 1.00 14.68 216 PRO B N 1
ATOM 3161 C CA . PRO B 2 203 ? 14.223 21.575 5.194 1.00 14.68 216 PRO B CA 1
ATOM 3162 C C . PRO B 2 203 ? 14.163 22.457 6.427 1.00 14.68 216 PRO B C 1
ATOM 3163 O O . PRO B 2 203 ? 15.190 22.813 7.005 1.00 4.83 216 PRO B O 1
ATOM 3167 N N . ALA B 2 204 ? 12.946 22.800 6.828 1.00 30.61 217 ALA B N 1
ATOM 3168 C CA . ALA B 2 204 ? 12.747 23.624 8.004 1.00 30.61 217 ALA B CA 1
ATOM 3169 C C . ALA B 2 204 ? 13.087 22.811 9.253 1.00 30.61 217 ALA B C 1
ATOM 3170 O O . ALA B 2 204 ? 12.760 23.217 10.370 1.00 75.02 217 ALA B O 1
ATOM 3172 N N . SER B 2 205 ? 13.755 21.672 9.060 1.00 38.28 218 SER B N 1
ATOM 3173 C CA . SER B 2 205 ? 14.121 20.795 10.171 1.00 38.28 218 SER B CA 1
ATOM 3174 C C . SER B 2 205 ? 15.632 20.607 10.370 1.00 38.28 218 SER B C 1
ATOM 3175 O O . SER B 2 205 ? 16.068 19.720 11.103 1.00 10.06 218 SER B O 1
ATOM 3178 N N . GLN B 2 206 ? 16.429 21.442 9.715 1.00 33.78 219 GLN B N 1
ATOM 3179 C CA . GLN B 2 206 ? 17.881 21.369 9.848 1.00 33.78 219 GLN B CA 1
ATOM 3180 C C . GLN B 2 206 ? 18.384 22.751 10.245 1.00 33.78 219 GLN B C 1
ATOM 3181 O O . GLN B 2 206 ? 19.589 23.027 10.228 1.00 3.32 219 GLN B O 1
ATOM 3187 N N . ARG B 2 207 ? 17.439 23.611 10.614 1.00 6.92 220 ARG B N 1
ATOM 3188 C CA . ARG B 2 207 ? 17.747 24.975 11.013 1.00 6.92 220 ARG B CA 1
ATOM 3189 C C . ARG B 2 207 ? 17.659 25.176 12.516 1.00 6.92 220 ARG B C 1
ATOM 3190 O O . ARG B 2 207 ? 16.600 24.994 13.113 1.00 7.25 220 ARG B O 1
ATOM 3198 N N . TRP B 2 208 ? 18.779 25.553 13.122 1.00 2.70 221 TRP B N 1
ATOM 3199 C CA . TRP B 2 208 ? 18.823 25.804 14.555 1.00 2.70 221 TRP B CA 1
ATOM 3200 C C . TRP B 2 208 ? 19.316 27.227 14.778 1.00 2.70 221 TRP B C 1
ATOM 3201 O O . TRP B 2 208 ? 19.891 27.842 13.879 1.00 8.52 221 TRP B O 1
ATOM 3212 N N . VAL B 2 209 ? 19.087 27.757 15.972 1.00 15.64 222 VAL B N 1
ATOM 3213 C CA . VAL B 2 209 ? 19.546 29.098 16.290 1.00 15.64 222 VAL B CA 1
ATOM 3214 C C . VAL B 2 209 ? 19.800 29.145 17.787 1.00 15.64 222 VAL B C 1
ATOM 3215 O O . VAL B 2 209 ? 18.988 28.659 18.572 1.00 2.07 222 VAL B O 1
ATOM 3219 N N . PHE B 2 210 ? 20.943 29.697 18.182 1.00 6.75 223 PHE B N 1
ATOM 3220 C CA . PHE B 2 210 ? 21.286 29.778 19.597 1.00 6.75 223 PHE B CA 1
ATOM 3221 C C . PHE B 2 210 ? 20.667 31.021 20.211 1.00 6.75 223 PHE B C 1
ATOM 3222 O O . PHE B 2 210 ? 21.113 32.134 19.938 1.00 5.18 223 PHE B O 1
ATOM 3230 N N . ASP B 2 211 ? 19.639 30.833 21.034 1.00 19.26 224 ASP B N 1
ATOM 3231 C CA . ASP B 2 211 ? 18.965 31.958 21.677 1.00 19.26 224 ASP B CA 1
ATOM 3232 C C . ASP B 2 211 ? 19.697 32.417 22.936 1.00 19.26 224 ASP B C 1
ATOM 3233 O O . ASP B 2 211 ? 20.579 31.717 23.444 1.00 34.08 224 ASP B O 1
ATOM 3238 N N . ASP B 2 212 ? 19.323 33.593 23.438 1.00 4.17 225 ASP B N 1
ATOM 3239 C CA . ASP B 2 212 ? 19.954 34.150 24.627 1.00 4.17 225 ASP B CA 1
ATOM 3240 C C . ASP B 2 212 ? 19.518 33.443 25.900 1.00 4.17 225 ASP B C 1
ATOM 3241 O O . ASP B 2 212 ? 20.134 33.617 26.951 1.00 30.30 225 ASP B O 1
ATOM 3246 N N . ASP B 2 213 ? 18.462 32.641 25.810 1.00 13.53 226 ASP B N 1
ATOM 3247 C CA . ASP B 2 213 ? 17.994 31.914 26.981 1.00 13.53 226 ASP B CA 1
ATOM 3248 C C . ASP B 2 213 ? 18.952 30.768 27.271 1.00 13.53 226 ASP B C 1
ATOM 3249 O O . ASP B 2 213 ? 18.726 29.963 28.177 1.00 19.20 226 ASP B O 1
ATOM 3254 N N . GLY B 2 214 ? 20.025 30.702 26.491 1.00 2.02 227 GLY B N 1
ATOM 3255 C CA . GLY B 2 214 ? 21.021 29.670 26.686 1.00 2.02 227 GLY B CA 1
ATOM 3256 C C . GLY B 2 214 ? 20.832 28.371 25.928 1.00 2.02 227 GLY B C 1
ATOM 3257 O O . GLY B 2 214 ? 21.690 27.488 26.006 1.00 38.97 227 GLY B O 1
ATOM 3258 N N . SER B 2 215 ? 19.733 28.236 25.191 1.00 14.39 228 SER B N 1
ATOM 3259 C CA . SER B 2 215 ? 19.496 27.001 24.449 1.00 14.39 228 SER B CA 1
ATOM 3260 C C . SER B 2 215 ? 19.438 27.152 22.929 1.00 14.39 228 SER B C 1
ATOM 3261 O O . SER B 2 215 ? 19.413 28.261 22.398 1.00 2.01 228 SER B O 1
ATOM 3264 N N . ILE B 2 216 ? 19.433 26.011 22.244 1.00 2.81 229 ILE B N 1
ATOM 3265 C CA . ILE B 2 216 ? 19.359 25.960 20.791 1.00 2.81 229 ILE B CA 1
ATOM 3266 C C . ILE B 2 216 ? 17.906 25.688 20.427 1.00 2.81 229 ILE B C 1
ATOM 3267 O O . ILE B 2 216 ? 17.369 24.617 20.717 1.00 6.12 229 ILE B O 1
ATOM 3272 N N . LEU B 2 217 ? 17.271 26.663 19.795 1.00 3.46 230 LEU B N 1
ATOM 3273 C CA . LEU B 2 217 ? 15.876 26.541 19.392 1.00 3.46 230 LEU B CA 1
ATOM 3274 C C . LEU B 2 217 ? 15.803 26.213 17.908 1.00 3.46 230 LEU B C 1
ATOM 3275 O O . LEU B 2 217 ? 16.711 26.557 17.163 1.00 2.07 230 LEU B O 1
ATOM 3280 N N . SER B 2 218 ? 14.746 25.522 17.486 1.00 38.55 231 SER B N 1
ATOM 3281 C CA . SER B 2 218 ? 14.554 25.216 16.067 1.00 38.55 231 SER B CA 1
ATOM 3282 C C . SER B 2 218 ? 13.270 25.926 15.659 1.00 38.55 231 SER B C 1
ATOM 3283 O O . SER B 2 218 ? 12.167 25.421 15.852 1.00 11.28 231 SER B O 1
ATOM 3286 N N . LEU B 2 219 ? 13.438 27.126 15.123 1.00 2.02 232 LEU B N 1
ATOM 3287 C CA . LEU B 2 219 ? 12.343 27.983 14.681 1.00 2.02 232 LEU B CA 1
ATOM 3288 C C . LEU B 2 219 ? 11.042 27.288 14.248 1.00 2.02 232 LEU B C 1
ATOM 3289 O O . LEU B 2 219 ? 9.951 27.669 14.668 1.00 13.92 232 LEU B O 1
ATOM 3294 N N . TYR B 2 220 ? 11.173 26.277 13.402 1.00 2.00 233 TYR B N 1
ATOM 3295 C CA . TYR B 2 220 ? 10.037 25.527 12.887 1.00 2.00 233 TYR B CA 1
ATOM 3296 C C . TYR B 2 220 ? 9.019 25.116 13.949 1.00 2.00 233 TYR B C 1
ATOM 3297 O O . TYR B 2 220 ? 7.835 25.438 13.837 1.00 44.80 233 TYR B O 1
ATOM 3306 N N . ASP B 2 221 ? 9.478 24.401 14.974 1.00 8.91 234 ASP B N 1
ATOM 3307 C CA . ASP B 2 221 ? 8.589 23.930 16.030 1.00 8.91 234 ASP B CA 1
ATOM 3308 C C . ASP B 2 221 ? 8.764 24.627 17.379 1.00 8.91 234 ASP B C 1
ATOM 3309 O O . ASP B 2 221 ? 8.076 24.304 18.354 1.00 35.57 234 ASP B O 1
ATOM 3314 N N . ASP B 2 222 ? 9.679 25.584 17.438 1.00 14.18 235 ASP B N 1
ATOM 3315 C CA . ASP B 2 222 ? 9.918 26.310 18.673 1.00 14.18 235 ASP B CA 1
ATOM 3316 C C . ASP B 2 222 ? 10.336 25.391 19.816 1.00 14.18 235 ASP B C 1
ATOM 3317 O O . ASP B 2 222 ? 10.233 25.748 20.987 1.00 17.35 235 ASP B O 1
ATOM 3322 N N . LYS B 2 223 ? 10.805 24.201 19.463 1.00 16.30 236 LYS B N 1
ATOM 3323 C CA . LYS B 2 223 ? 11.277 23.244 20.448 1.00 16.30 236 LYS B CA 1
ATOM 3324 C C . LYS B 2 223 ? 12.750 23.569 20.619 1.00 16.30 236 LYS B C 1
ATOM 3325 O O . LYS B 2 223 ? 13.291 24.376 19.866 1.00 5.18 236 LYS B O 1
ATOM 3331 N N . GLN B 2 224 ? 13.399 22.948 21.595 1.00 29.44 237 GLN B N 1
ATOM 3332 C CA . GLN B 2 224 ? 14.811 23.211 21.844 1.00 29.44 237 GLN B CA 1
ATOM 3333 C C . GLN B 2 224 ? 15.607 21.904 21.913 1.00 29.44 237 GLN B C 1
ATOM 3334 O O . GLN B 2 224 ? 15.023 20.824 21.957 1.00 5.73 237 GLN B O 1
ATOM 3340 N N . MET B 2 225 ? 16.935 21.998 21.904 1.00 2.08 238 MET B N 1
ATOM 3341 C CA . MET B 2 225 ? 17.784 20.804 21.958 1.00 2.08 238 MET B CA 1
ATOM 3342 C C . MET B 2 225 ? 17.880 20.252 23.382 1.00 2.08 238 MET B C 1
ATOM 3343 O O . MET B 2 225 ? 18.351 20.926 24.307 1.00 8.18 238 MET B O 1
ATOM 3348 N N . ASP B 2 226 ? 17.435 19.008 23.537 1.00 2.05 239 ASP B N 1
ATOM 3349 C CA . ASP B 2 226 ? 17.397 18.343 24.830 1.00 2.05 239 ASP B CA 1
ATOM 3350 C C . ASP B 2 226 ? 17.966 16.940 24.744 1.00 2.05 239 ASP B C 1
ATOM 3351 O O . ASP B 2 226 ? 18.290 16.463 23.663 1.00 16.85 239 ASP B O 1
ATOM 3356 N N . SER B 2 227 ? 18.069 16.287 25.898 1.00 34.85 240 SER B N 1
ATOM 3357 C CA . SER B 2 227 ? 18.560 14.916 25.996 1.00 34.85 240 SER B CA 1
ATOM 3358 C C . SER B 2 227 ? 17.385 14.038 26.440 1.00 34.85 240 SER B C 1
ATOM 3359 O O . SER B 2 227 ? 16.387 14.549 26.952 1.00 33.42 240 SER B O 1
ATOM 3362 N N . GLU B 2 228 ? 17.495 12.727 26.241 1.00 10.31 241 GLU B N 1
ATOM 3363 C CA . GLU B 2 228 ? 16.425 11.813 26.633 1.00 10.31 241 GLU B CA 1
ATOM 3364 C C . GLU B 2 228 ? 16.258 11.754 28.152 1.00 10.31 241 GLU B C 1
ATOM 3365 O O . GLU B 2 228 ? 15.215 11.336 28.655 1.00 35.40 241 GLU B O 1
ATOM 3371 N N . GLY B 2 229 ? 17.291 12.164 28.880 1.00 92.95 242 GLY B N 1
ATOM 3372 C CA . GLY B 2 229 ? 17.221 12.145 30.330 1.00 92.95 242 GLY B CA 1
ATOM 3373 C C . GLY B 2 229 ? 18.537 12.546 30.964 1.00 92.95 242 GLY B C 1
ATOM 3374 O O . GLY B 2 229 ? 18.595 13.486 31.761 1.00 48.29 242 GLY B O 1
ATOM 3375 N N . ALA B 2 230 ? 19.595 11.823 30.607 1.00 87.03 243 ALA B N 1
ATOM 3376 C CA . ALA B 2 230 ? 20.936 12.083 31.122 1.00 87.03 243 ALA B CA 1
ATOM 3377 C C . ALA B 2 230 ? 21.953 11.250 30.347 1.00 87.03 243 ALA B C 1
ATOM 3378 O O . ALA B 2 230 ? 23.090 11.677 30.137 1.00 74.61 243 ALA B O 1
ATOM 3380 N N . ALA B 2 231 ? 21.527 10.061 29.923 1.00 85.21 244 ALA B N 1
ATOM 3381 C CA . ALA B 2 231 ? 22.381 9.147 29.172 1.00 85.21 244 ALA B CA 1
ATOM 3382 C C . ALA B 2 231 ? 23.082 9.871 28.031 1.00 85.21 244 ALA B C 1
ATOM 3383 O O . ALA B 2 231 ? 22.478 10.156 26.994 1.00 79.75 244 ALA B O 1
ATOM 3385 N N . ALA B 2 232 ? 24.363 10.164 28.230 1.00 79.15 245 ALA B N 1
ATOM 3386 C CA . ALA B 2 232 ? 25.155 10.865 27.228 1.00 79.15 245 ALA B CA 1
ATOM 3387 C C . ALA B 2 232 ? 26.557 10.272 27.099 1.00 79.15 245 ALA B C 1
ATOM 3388 O O . ALA B 2 232 ? 27.498 10.720 27.753 1.00 86.22 245 ALA B O 1
ATOM 3390 N N . ALA B 2 233 ? 26.680 9.262 26.245 1.00 54.52 246 ALA B N 1
ATOM 3391 C CA . ALA B 2 233 ? 27.948 8.584 25.997 1.00 54.52 246 ALA B CA 1
ATOM 3392 C C . ALA B 2 233 ? 27.679 7.411 25.066 1.00 54.52 246 ALA B C 1
ATOM 3393 O O . ALA B 2 233 ? 28.606 6.738 24.613 1.00 59.57 246 ALA B O 1
ATOM 3395 N N . ALA B 2 234 ? 26.396 7.179 24.787 1.00 28.56 247 ALA B N 1
ATOM 3396 C CA . ALA B 2 234 ? 25.969 6.097 23.907 1.00 28.56 247 ALA B CA 1
ATOM 3397 C C . ALA B 2 234 ? 24.456 6.113 23.703 1.00 28.56 247 ALA B C 1
ATOM 3398 O O . ALA B 2 234 ? 23.881 5.146 23.198 1.00 37.71 247 ALA B O 1
ATOM 3400 N N . LYS B 2 235 ? 23.814 7.213 24.090 1.00 35.20 248 LYS B N 1
ATOM 3401 C CA . LYS B 2 235 ? 22.367 7.330 23.940 1.00 35.20 248 LYS B CA 1
ATOM 3402 C C . LYS B 2 235 ? 21.923 8.286 22.831 1.00 35.20 248 LYS B C 1
ATOM 3403 O O . LYS B 2 235 ? 22.474 8.267 21.727 1.00 46.87 248 LYS B O 1
ATOM 3409 N N . GLN B 2 236 ? 20.926 9.120 23.124 1.00 63.84 249 GLN B N 1
ATOM 3410 C CA . GLN B 2 236 ? 20.403 10.050 22.129 1.00 63.84 249 GLN B CA 1
ATOM 3411 C C . GLN B 2 236 ? 19.894 11.392 22.669 1.00 63.84 249 GLN B C 1
ATOM 3412 O O . GLN B 2 236 ? 19.740 11.588 23.880 1.00 15.86 249 GLN B O 1
ATOM 3418 N N . ILE B 2 237 ? 19.632 12.303 21.734 1.00 60.30 250 ILE B N 1
ATOM 3419 C CA . ILE B 2 237 ? 19.140 13.644 22.025 1.00 60.30 250 ILE B CA 1
ATOM 3420 C C . ILE B 2 237 ? 17.789 13.836 21.332 1.00 60.30 250 ILE B C 1
ATOM 3421 O O . ILE B 2 237 ? 17.590 13.383 20.209 1.00 26.87 250 ILE B O 1
ATOM 3426 N N . ILE B 2 238 ? 16.871 14.520 22.002 1.00 13.29 251 ILE B N 1
ATOM 3427 C CA . ILE B 2 238 ? 15.532 14.744 21.464 1.00 13.29 251 ILE B CA 1
ATOM 3428 C C . ILE B 2 238 ? 15.126 16.226 21.382 1.00 13.29 251 ILE B C 1
ATOM 3429 O O . ILE B 2 238 ? 15.883 17.121 21.762 1.00 2.10 251 ILE B O 1
ATOM 3434 N N . LEU B 2 239 ? 13.923 16.467 20.870 1.00 2.76 252 LEU B N 1
ATOM 3435 C CA . LEU B 2 239 ? 13.364 17.810 20.752 1.00 2.76 252 LEU B CA 1
ATOM 3436 C C . LEU B 2 239 ? 12.212 17.905 21.767 1.00 2.76 252 LEU B C 1
ATOM 3437 O O . LEU B 2 239 ? 11.202 17.196 21.637 1.00 3.87 252 LEU B O 1
ATOM 3442 N N . TRP B 2 240 ? 12.363 18.759 22.778 1.00 2.09 253 TRP B N 1
ATOM 3443 C CA . TRP B 2 240 ? 11.317 18.929 23.778 1.00 2.09 253 TRP B CA 1
ATOM 3444 C C . TRP B 2 240 ? 11.067 20.410 23.958 1.00 2.09 253 TRP B C 1
ATOM 3445 O O . TRP B 2 240 ? 11.889 21.219 23.539 1.00 4.74 253 TRP B O 1
ATOM 3456 N N . TRP B 2 241 ? 9.944 20.771 24.574 1.00 13.76 254 TRP B N 1
ATOM 3457 C CA . TRP B 2 241 ? 9.609 22.184 24.763 1.00 13.76 254 TRP B CA 1
ATOM 3458 C C . TRP B 2 241 ? 10.104 22.845 26.047 1.00 13.76 254 TRP B C 1
ATOM 3459 O O . TRP B 2 241 ? 10.675 22.198 26.929 1.00 44.83 254 TRP B O 1
ATOM 3470 N N . ASN B 2 242 ? 9.869 24.154 26.118 1.00 25.16 255 ASN B N 1
ATOM 3471 C CA . ASN B 2 242 ? 10.249 25.011 27.241 1.00 25.16 255 ASN B CA 1
ATOM 3472 C C . ASN B 2 242 ? 9.973 24.419 28.614 1.00 25.16 255 ASN B C 1
ATOM 3473 O O . ASN B 2 242 ? 8.919 24.671 29.195 1.00 35.86 255 ASN B O 1
ATOM 3478 N N . ALA B 2 243 ? 10.909 23.645 29.145 1.00 34.24 256 ALA B N 1
ATOM 3479 C CA . ALA B 2 243 ? 10.707 23.064 30.466 1.00 34.24 256 ALA B CA 1
ATOM 3480 C C . ALA B 2 243 ? 11.738 23.613 31.432 1.00 34.24 256 ALA B C 1
ATOM 3481 O O . ALA B 2 243 ? 11.868 23.126 32.551 1.00 19.18 256 ALA B O 1
ATOM 3483 N N . ALA B 2 244 ? 12.465 24.634 30.984 1.00 34.48 257 ALA B N 1
ATOM 3484 C CA . ALA B 2 244 ? 13.497 25.288 31.784 1.00 34.48 257 ALA B CA 1
ATOM 3485 C C . ALA B 2 244 ? 14.505 24.315 32.401 1.00 34.48 257 ALA B C 1
ATOM 3486 O O . ALA B 2 244 ? 15.250 24.677 33.311 1.00 11.33 257 ALA B O 1
ATOM 3488 N N . GLU B 2 245 ? 14.526 23.080 31.907 1.00 26.52 258 GLU B N 1
ATOM 3489 C CA . GLU B 2 245 ? 15.459 22.074 32.411 1.00 26.52 258 GLU B CA 1
ATOM 3490 C C . GLU B 2 245 ? 16.878 22.563 32.164 1.00 26.52 258 GLU B C 1
ATOM 3491 O O . GLU B 2 245 ? 17.167 23.167 31.133 1.00 10.36 258 GLU B O 1
ATOM 3497 N N . PRO B 2 246 ? 17.783 22.320 33.117 1.00 2.07 259 PRO B N 1
ATOM 3498 C CA . PRO B 2 246 ? 19.167 22.761 32.947 1.00 2.07 259 PRO B CA 1
ATOM 3499 C C . PRO B 2 246 ? 19.842 21.931 31.869 1.00 2.07 259 PRO B C 1
ATOM 3500 O O . PRO B 2 246 ? 20.952 22.242 31.436 1.00 7.92 259 PRO B O 1
ATOM 3504 N N . ASN B 2 247 ? 19.156 20.868 31.448 1.00 2.50 260 ASN B N 1
ATOM 3505 C CA . ASN B 2 247 ? 19.662 19.958 30.423 1.00 2.50 260 ASN B CA 1
ATOM 3506 C C . ASN B 2 247 ? 19.403 20.492 29.020 1.00 2.50 260 ASN B C 1
ATOM 3507 O O . ASN B 2 247 ? 19.980 20.012 28.045 1.00 52.70 260 ASN B O 1
ATOM 3512 N N . GLN B 2 248 ? 18.532 21.488 28.927 1.00 2.07 261 GLN B N 1
ATOM 3513 C CA . GLN B 2 248 ? 18.197 22.102 27.650 1.00 2.07 261 GLN B CA 1
ATOM 3514 C C . GLN B 2 248 ? 19.166 23.240 27.371 1.00 2.07 261 GLN B C 1
ATOM 3515 O O . GLN B 2 248 ? 19.090 23.905 26.334 1.00 7.12 261 GLN B O 1
ATOM 3521 N N . ILE B 2 249 ? 20.077 23.453 28.312 1.00 19.06 262 ILE B N 1
ATOM 3522 C CA . ILE B 2 249 ? 21.067 24.507 28.194 1.00 19.06 262 ILE B CA 1
ATOM 3523 C C . ILE B 2 249 ? 22.342 24.002 27.530 1.00 19.06 262 ILE B C 1
ATOM 3524 O O . ILE B 2 249 ? 22.870 22.939 27.882 1.00 2.08 262 ILE B O 1
ATOM 3529 N N . TRP B 2 250 ? 22.821 24.776 26.559 1.00 13.71 263 TRP B N 1
ATOM 3530 C CA . TRP B 2 250 ? 24.037 24.457 25.824 1.00 13.71 263 TRP B CA 1
ATOM 3531 C C . TRP B 2 250 ? 24.818 25.748 25.628 1.00 13.71 263 TRP B C 1
ATOM 3532 O O . TRP B 2 250 ? 24.248 26.838 25.695 1.00 2.38 263 TRP B O 1
ATOM 3543 N N . LEU B 2 251 ? 26.120 25.622 25.392 1.00 19.89 264 LEU B N 1
ATOM 3544 C CA . LEU B 2 251 ? 26.978 26.782 25.178 1.00 19.89 264 LEU B CA 1
ATOM 3545 C C . LEU B 2 251 ? 28.042 26.453 24.150 1.00 19.89 264 LEU B C 1
ATOM 3546 O O . LEU B 2 251 ? 28.805 25.506 24.321 1.00 19.56 264 LEU B O 1
ATOM 3551 N N . ALA B 2 252 ? 28.096 27.245 23.086 1.00 8.27 265 ALA B N 1
ATOM 3552 C CA . ALA B 2 252 ? 29.073 27.030 22.030 1.00 8.27 265 ALA B CA 1
ATOM 3553 C C . ALA B 2 252 ? 30.425 27.657 22.380 1.00 8.27 265 ALA B C 1
ATOM 3554 O O . ALA B 2 252 ? 30.681 28.824 22.073 1.00 2.02 265 ALA B O 1
ATOM 3556 N N . LEU B 2 253 ? 31.282 26.885 23.043 1.00 27.14 266 LEU B N 1
ATOM 3557 C CA . LEU B 2 253 ? 32.603 27.377 23.408 1.00 27.14 266 LEU B CA 1
ATOM 3558 C C . LEU B 2 253 ? 33.401 27.447 22.108 1.00 27.14 266 LEU B C 1
ATOM 3559 O O . LEU B 2 253 ? 33.701 26.410 21.512 1.00 2.23 266 LEU B O 1
ATOM 3564 N N . PHE B 2 254 ? 33.728 28.658 21.653 1.00 11.52 267 PHE B N 1
ATOM 3565 C CA . PHE B 2 254 ? 34.482 28.801 20.410 1.00 11.52 267 PHE B CA 1
ATOM 3566 C C . PHE B 2 254 ? 35.988 28.679 20.611 1.00 11.52 267 PHE B C 1
ATOM 3567 O O . PHE B 2 254 ? 36.716 29.671 20.389 1.00 2.24 267 PHE B O 1
#

Radius of gyration: 24.56 Å; Cα contacts (8 Å, |Δi|>4): 1205; chains: 2; bounding box: 52×54×74 Å

Sequence (488 aa):
STDASYNADIKEERDAAEGPMAHGIPALNAGALDEARAYATVDSANTDEEVSVAVDVTNLAVVAYRAGSNSYFHAAAPGSSLSHLFSRSSQHTLGFDNTYGDMAQAAGSNRKAIPLGAAALESGIASLNSKNPLARTLMVIIQMLVEAARFRYIQNNVDVSIETQSAFAADAAMISLENNWANLSALVQGSSGGQGTFASSATLQNAEDEPIIVDAVYHPTVAAVLALMLRKACCAAATVRIAGRDGFCADVNGEGQNGAAIILKKCAENDNQLWTLKREATIRSNGGCLTTAAAEQAKAGIYDCTQATAELSAWEIADNGTIINPASSLVLSSGAANSLLDLGVQTNSYASAQGWRTGNETSASVTQISGSAQLCMQAGNGPANLWMSECRAGKAEQQWALLTDKSIRSETNSDNCLTSAADAGPKTILLALCSGPASQRWVFDDDGSILSLYDDKQMDSEGAAAAAKQIILWWNAAEPNQIWLALF